Protein AF-A0A938BJY0-F1 (afdb_monomer)

Foldseek 3Di:
DLLVVLLVVLVVVCVVVVAAAPEEAEDEDELSNQVSNQVNVVVRNHHYDHPCHVPDPVRVVVVVVVCVVDDPPPPDDDPDPDDDDDDDDDDAAAPALLQAVLLVCLAVLLFQLLVLPDPDDPPVPDDDDDPDDDDDDDDDPPDVVNVVVVVVNVQTGHDCSQLLNVLLVVCVVVVDDLLLSLLLLLLLLLLPPPPDRNLSSQLSVVLCVVPVLLSQLVSLLPDDLVVQLVSCVVSVNHPPSNVSSVLSNLLSPLLDCPPDDPVVDNQQSNCCSRPLDHELVSQLVLQQDADPVPRHGSRPSCNDLLSVLLSVLSSVPPSVRQYHPNQPRFQRDDQLLVLLCVQLSNDPCPPPDSVVVVVSSRVSLSVSLCVNWYDHPPSCTSHSSSSNVSSNCCSPSNRVSCVVVVHHDGRRPSSVSTPD

Sequence (420 aa):
EITRWAARIAAQVEAAFGGVAGLTLEIHAEDAVISALEQAFLATGAWVWAPLRTATPADRVQWYEGRTSHMPDTRQRSDHPSPPRRPEGRPTGQARGLSRRITEEFCQGVWDVTRRKNRGTSPLGFDTFSPGLGRRSESPPLTAVERSDSRHRERGSGWDSLPEMVVAGMLRDAGAGDPEVRRFLTFAAAMNRGQDPDRLWLAALDLLREAPWAFIPERAALADPHRLEAALEAAELSQAPQVDAAAWQAIARALAPVGRTPSDGESAVSRAVAFGQGDAAALLAALDEVAPETGARRFPLLCAPRTASRWIRLLAVPGKARIARLSRLPVTVDASVRRATECLGISQTRGLPLENARPTIQELWWEDVDAIGTAGPPELEDTAAALEPALTYLGRWGCFACERAQTRLPVGPICSECRL

Structure (mmCIF, N/CA/C/O backbone):
data_AF-A0A938BJY0-F1
#
_entry.id   AF-A0A938BJY0-F1
#
loop_
_atom_site.group_PDB
_atom_site.id
_atom_site.type_symbol
_atom_site.label_atom_id
_atom_site.label_alt_id
_atom_site.label_comp_id
_atom_site.label_asym_id
_atom_site.label_entity_id
_atom_site.label_seq_id
_atom_site.pdbx_PDB_ins_code
_atom_site.Cartn_x
_atom_site.Cartn_y
_atom_site.Cartn_z
_atom_site.occupancy
_atom_site.B_iso_or_equiv
_atom_site.auth_seq_id
_atom_site.auth_comp_id
_atom_site.auth_asym_id
_atom_site.auth_atom_id
_atom_site.pdbx_PDB_model_num
ATOM 1 N N . GLU A 1 1 ? -1.604 39.010 -9.068 1.00 88.62 1 GLU A N 1
ATOM 2 C CA . GLU A 1 1 ? -2.380 37.884 -8.484 1.00 88.62 1 GLU A CA 1
ATOM 3 C C . GLU A 1 1 ? -1.839 37.440 -7.131 1.00 88.62 1 GLU A C 1
ATOM 5 O O . GLU A 1 1 ? -2.628 37.305 -6.203 1.00 88.62 1 GLU A O 1
ATOM 10 N N . ILE A 1 2 ? -0.515 37.314 -6.990 1.00 90.44 2 ILE A N 1
ATOM 11 C CA . ILE A 1 2 ? 0.157 36.931 -5.739 1.00 90.44 2 ILE A CA 1
ATOM 12 C C . ILE A 1 2 ? -0.239 37.785 -4.520 1.00 90.44 2 ILE A C 1
ATOM 14 O O . ILE A 1 2 ? -0.510 37.231 -3.465 1.00 90.44 2 ILE A O 1
ATOM 18 N N . THR A 1 3 ? -0.416 39.102 -4.672 1.00 93.12 3 THR A N 1
ATOM 19 C CA . THR A 1 3 ? -0.875 39.995 -3.588 1.00 93.12 3 THR A CA 1
ATOM 20 C C . THR A 1 3 ? -2.287 39.659 -3.100 1.00 93.12 3 THR A C 1
ATOM 22 O O . THR A 1 3 ? -2.537 39.618 -1.900 1.00 93.12 3 THR A O 1
ATOM 25 N N . ARG A 1 4 ? -3.220 39.362 -4.020 1.00 91.38 4 ARG A N 1
ATOM 26 C CA . ARG A 1 4 ? -4.594 38.954 -3.664 1.00 91.38 4 ARG A CA 1
ATOM 27 C C . ARG A 1 4 ? -4.601 37.597 -2.965 1.00 91.38 4 ARG A C 1
ATOM 29 O O . ARG A 1 4 ? -5.355 37.394 -2.019 1.00 91.38 4 ARG A O 1
ATOM 36 N N . TRP 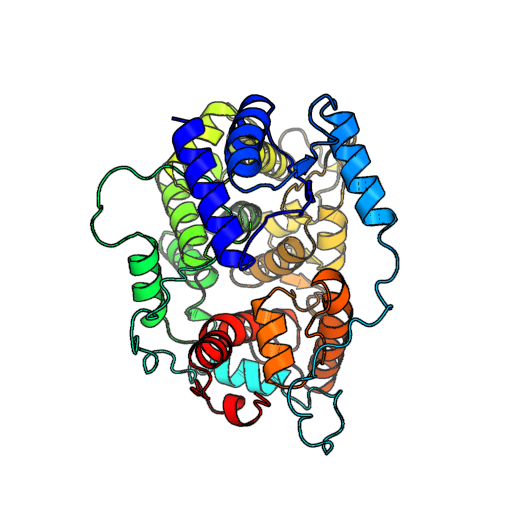A 1 5 ? -3.755 36.677 -3.427 1.00 94.69 5 TRP A N 1
ATOM 37 C CA . TRP A 1 5 ? -3.560 35.391 -2.769 1.00 94.69 5 TRP A CA 1
ATOM 38 C C . TRP A 1 5 ? -2.990 35.568 -1.352 1.00 94.69 5 TRP A C 1
ATOM 40 O O . TRP A 1 5 ? -3.560 35.013 -0.417 1.00 94.69 5 TRP A O 1
ATOM 50 N N . ALA A 1 6 ? -1.954 36.392 -1.178 1.00 93.44 6 ALA A N 1
ATOM 51 C CA . ALA A 1 6 ? -1.310 36.636 0.111 1.00 93.44 6 ALA A CA 1
ATOM 52 C C . ALA A 1 6 ? -2.264 37.281 1.126 1.00 93.44 6 ALA A C 1
ATOM 54 O O . ALA A 1 6 ? -2.348 36.812 2.255 1.00 93.44 6 ALA A O 1
ATOM 55 N N . ALA A 1 7 ? -3.059 38.272 0.707 1.00 94.75 7 ALA A N 1
ATOM 56 C CA . ALA A 1 7 ? -4.092 38.874 1.553 1.00 94.75 7 ALA A CA 1
ATOM 57 C C . ALA A 1 7 ? -5.123 37.839 2.041 1.00 94.75 7 ALA A C 1
ATOM 59 O O . ALA A 1 7 ? -5.518 37.844 3.205 1.00 94.75 7 ALA A O 1
ATOM 60 N N . ARG A 1 8 ? -5.526 36.903 1.171 1.00 94.75 8 ARG A N 1
ATOM 61 C CA . ARG A 1 8 ? -6.439 35.815 1.547 1.00 94.75 8 ARG A CA 1
ATOM 62 C C . ARG A 1 8 ? -5.801 34.847 2.546 1.00 94.75 8 ARG A C 1
ATOM 64 O O . ARG A 1 8 ? -6.482 34.427 3.474 1.00 94.75 8 ARG A O 1
ATOM 71 N N . ILE A 1 9 ? -4.527 34.492 2.362 1.00 94.56 9 ILE A N 1
ATOM 72 C CA . ILE A 1 9 ? -3.794 33.647 3.317 1.00 94.56 9 ILE A CA 1
ATOM 73 C C . ILE A 1 9 ? -3.673 34.353 4.670 1.00 94.56 9 ILE A C 1
ATOM 75 O O . ILE A 1 9 ? -3.968 33.735 5.688 1.00 94.56 9 ILE A O 1
ATOM 79 N N . ALA A 1 10 ? -3.321 35.641 4.691 1.00 93.38 10 ALA A N 1
ATOM 80 C CA . ALA A 1 10 ? -3.225 36.411 5.928 1.00 93.38 10 ALA A CA 1
ATOM 81 C C . ALA A 1 10 ? -4.551 36.418 6.702 1.00 93.38 10 ALA A C 1
ATOM 83 O O . ALA A 1 10 ? -4.560 36.081 7.883 1.00 93.38 10 ALA A O 1
ATOM 84 N N . ALA A 1 11 ? -5.677 36.656 6.020 1.00 93.12 11 ALA A N 1
ATOM 85 C CA . ALA A 1 11 ? -7.006 36.594 6.633 1.00 93.12 11 ALA A CA 1
ATOM 86 C C . ALA A 1 11 ? -7.357 35.195 7.181 1.00 93.12 11 ALA A C 1
ATOM 88 O O . ALA A 1 11 ? -7.988 35.075 8.229 1.00 93.12 11 ALA A O 1
ATOM 89 N N . GLN A 1 12 ? -6.948 34.122 6.494 1.00 92.62 12 GLN A N 1
ATOM 90 C CA . GLN A 1 12 ? -7.161 32.749 6.970 1.00 92.62 12 GLN A CA 1
ATOM 91 C C . GLN A 1 12 ? -6.343 32.441 8.226 1.00 92.62 12 GLN A C 1
ATOM 93 O O . GLN A 1 12 ? -6.864 31.821 9.152 1.00 92.62 12 GLN A O 1
ATOM 98 N N . VAL A 1 13 ? -5.081 32.874 8.266 1.00 91.19 13 VAL A N 1
ATOM 99 C CA . VAL A 1 13 ? -4.224 32.715 9.447 1.00 91.19 13 VAL A CA 1
ATOM 100 C C . VAL A 1 13 ? -4.779 33.545 10.604 1.00 91.19 13 VAL A C 1
ATOM 102 O O . VAL A 1 13 ? -4.948 33.021 11.698 1.00 91.19 13 VAL A O 1
ATOM 105 N N . GLU A 1 14 ? -5.167 34.795 10.364 1.00 94.06 14 GLU A N 1
ATOM 106 C CA . GLU A 1 14 ? -5.785 35.645 11.383 1.00 94.06 14 GLU A CA 1
ATOM 107 C C . GLU A 1 14 ? -7.044 35.010 11.990 1.00 94.06 14 GLU A C 1
ATOM 109 O O . GLU A 1 14 ? -7.166 34.932 13.214 1.00 94.06 14 GLU A O 1
ATOM 114 N N . ALA A 1 15 ? -7.930 34.466 11.152 1.00 90.06 15 ALA A N 1
ATOM 115 C CA . ALA A 1 15 ? -9.120 33.756 11.610 1.00 90.06 15 ALA A CA 1
ATOM 116 C C . ALA A 1 15 ? -8.788 32.482 12.409 1.00 90.06 15 ALA A C 1
ATOM 118 O O . ALA A 1 15 ? -9.463 32.184 13.392 1.00 90.06 15 ALA A O 1
ATOM 119 N N . ALA A 1 16 ? -7.754 31.736 12.010 1.00 85.81 16 ALA A N 1
ATOM 120 C CA . ALA A 1 16 ? -7.362 30.494 12.675 1.00 85.81 16 ALA A CA 1
ATOM 121 C C . ALA A 1 16 ? -6.754 30.722 14.068 1.00 85.81 16 ALA A C 1
ATOM 123 O O . ALA A 1 16 ? -6.966 29.907 14.965 1.00 85.81 16 ALA A O 1
ATOM 124 N N . PHE A 1 17 ? -6.015 31.818 14.252 1.00 87.56 17 PHE A N 1
ATOM 125 C CA . PHE A 1 17 ? -5.339 32.142 15.512 1.00 87.56 17 PHE A CA 1
ATOM 126 C C . PHE A 1 17 ? -6.125 33.116 16.405 1.00 87.56 17 PHE A C 1
ATOM 128 O O . PHE A 1 17 ? -5.710 33.372 17.533 1.00 87.56 17 PHE A O 1
ATOM 135 N N . GLY A 1 18 ? -7.275 33.625 15.944 1.00 90.94 18 GLY A N 1
ATOM 136 C CA . GLY A 1 18 ? -8.071 34.608 16.687 1.00 90.94 18 GLY A CA 1
ATOM 137 C C . GLY A 1 18 ? -7.405 35.986 16.762 1.00 90.94 18 GLY A C 1
ATOM 138 O O . GLY A 1 18 ? -7.600 36.707 17.739 1.00 90.94 18 GLY A O 1
ATOM 139 N N . GLY A 1 19 ? -6.611 36.333 15.744 1.00 92.38 19 GLY A N 1
ATOM 140 C CA . GLY A 1 19 ? -5.739 37.507 15.707 1.00 92.38 19 GLY A CA 1
ATOM 141 C C . GLY A 1 19 ? -4.263 37.126 15.560 1.00 92.38 19 GLY A C 1
ATOM 142 O O . GLY A 1 19 ? -3.811 36.118 16.095 1.00 92.38 19 GLY A O 1
ATOM 143 N N . VAL A 1 20 ? -3.501 37.933 14.816 1.00 95.88 20 VAL A N 1
ATOM 144 C CA . VAL A 1 20 ? -2.058 37.700 14.573 1.00 95.88 20 VAL A CA 1
ATOM 145 C C . VAL A 1 20 ? -1.165 38.877 14.967 1.00 95.88 20 VAL A C 1
ATOM 147 O O . VAL A 1 20 ? 0.056 38.786 14.856 1.00 95.88 20 VAL A O 1
ATOM 150 N N . ALA A 1 21 ? -1.747 39.977 15.448 1.00 96.56 21 ALA A N 1
ATOM 151 C CA . ALA A 1 21 ? -0.994 41.153 15.864 1.00 96.56 21 ALA A CA 1
ATOM 152 C C . ALA A 1 21 ? 0.046 40.795 16.942 1.00 96.56 21 ALA A C 1
ATOM 154 O O . ALA A 1 21 ? -0.274 40.173 17.954 1.00 96.56 21 ALA A O 1
ATOM 155 N N . GLY A 1 22 ? 1.300 41.190 16.717 1.00 91.81 22 GLY A N 1
ATOM 156 C CA . GLY A 1 22 ? 2.427 40.907 17.606 1.00 91.81 22 GLY A CA 1
ATOM 157 C C . GLY A 1 22 ? 3.032 39.504 17.477 1.00 91.81 22 GLY A C 1
ATOM 158 O O . GLY A 1 22 ? 4.030 39.233 18.141 1.00 91.81 22 GLY A O 1
ATOM 159 N N . LEU A 1 23 ? 2.484 38.622 16.632 1.00 93.44 23 LEU A N 1
ATOM 160 C CA . LEU A 1 23 ? 3.075 37.307 16.375 1.00 93.44 23 LEU A CA 1
ATOM 161 C C . LEU A 1 23 ? 4.218 37.392 15.360 1.00 93.44 23 LEU A C 1
ATOM 163 O O . LEU A 1 23 ? 4.189 38.208 14.439 1.00 93.44 23 LEU A O 1
ATOM 167 N N . THR A 1 24 ? 5.181 36.480 15.495 1.00 96.44 24 THR A N 1
ATOM 168 C CA . THR A 1 24 ? 6.191 36.203 14.468 1.00 96.44 24 THR A CA 1
ATOM 169 C C . THR A 1 24 ? 5.811 34.924 13.736 1.00 96.44 24 THR A C 1
ATOM 171 O O . THR A 1 24 ? 5.755 33.851 14.333 1.00 96.44 24 THR A O 1
ATOM 174 N N . LEU A 1 25 ? 5.553 35.039 12.439 1.00 94.19 25 LEU A N 1
ATOM 175 C CA . LEU A 1 25 ? 5.181 33.940 11.562 1.00 94.19 25 LEU A CA 1
ATOM 176 C C . LEU A 1 25 ? 6.405 33.497 10.768 1.00 94.19 25 LEU A C 1
ATOM 178 O O . LEU A 1 25 ? 6.933 34.246 9.946 1.00 94.19 25 LEU A O 1
ATOM 182 N N . GLU A 1 26 ? 6.851 32.271 11.017 1.00 95.31 26 GLU A N 1
ATOM 183 C CA . GLU A 1 26 ? 7.936 31.666 10.255 1.00 95.31 26 GLU A CA 1
ATOM 184 C C . GLU A 1 26 ? 7.398 31.099 8.931 1.00 95.31 26 GLU A C 1
ATOM 186 O O . GLU A 1 26 ? 6.516 30.238 8.935 1.00 95.31 26 GLU A O 1
ATOM 191 N N . ILE A 1 27 ? 7.888 31.603 7.793 1.00 93.69 27 ILE A N 1
ATOM 192 C CA . ILE A 1 27 ? 7.358 31.269 6.460 1.00 93.69 27 ILE A CA 1
ATOM 193 C C . ILE A 1 27 ? 8.474 30.768 5.549 1.00 93.69 27 ILE A C 1
ATOM 195 O O . ILE A 1 27 ? 9.475 31.451 5.329 1.00 93.69 27 ILE A O 1
ATOM 199 N N . HIS A 1 28 ? 8.276 29.582 4.968 1.00 91.88 28 HIS A N 1
ATOM 200 C CA . HIS A 1 28 ? 9.206 28.980 4.013 1.00 91.88 28 HIS A CA 1
ATOM 201 C C . HIS A 1 28 ? 8.550 28.900 2.636 1.00 91.88 28 HIS A C 1
ATOM 203 O O . HIS A 1 28 ? 7.723 28.028 2.373 1.00 91.88 28 HIS A O 1
ATOM 209 N N . ALA A 1 29 ? 8.908 29.829 1.755 1.00 90.62 29 ALA A N 1
ATOM 210 C CA . ALA A 1 29 ? 8.417 29.880 0.385 1.00 90.62 29 ALA A CA 1
ATOM 211 C C . ALA A 1 29 ? 9.447 30.562 -0.529 1.00 90.62 29 ALA A C 1
ATOM 213 O O . ALA A 1 29 ? 10.551 30.903 -0.103 1.00 90.62 29 ALA A O 1
ATOM 214 N N . GLU A 1 30 ? 9.099 30.747 -1.799 1.00 88.25 30 GLU A N 1
ATOM 215 C CA . GLU A 1 30 ? 9.889 31.565 -2.719 1.00 88.25 30 GLU A CA 1
ATOM 216 C C . GLU A 1 30 ? 9.821 33.057 -2.352 1.00 88.25 30 GLU A C 1
ATOM 218 O O . GLU A 1 30 ? 8.865 33.521 -1.730 1.00 88.25 30 GLU A O 1
ATOM 223 N N . ASP A 1 31 ? 10.827 33.829 -2.767 1.00 91.00 31 ASP A N 1
ATOM 224 C CA . ASP A 1 31 ? 11.002 35.240 -2.390 1.00 91.00 31 ASP A CA 1
ATOM 225 C C . ASP A 1 31 ? 9.792 36.127 -2.735 1.00 91.00 31 ASP A C 1
ATOM 227 O O . ASP A 1 31 ? 9.349 36.950 -1.928 1.00 91.00 31 ASP A O 1
ATOM 231 N N . ALA A 1 32 ? 9.196 35.902 -3.909 1.00 90.56 32 ALA A N 1
ATOM 232 C CA . ALA A 1 32 ? 8.004 36.623 -4.348 1.00 90.56 32 ALA A CA 1
ATOM 233 C C . ALA A 1 32 ? 6.794 36.348 -3.437 1.00 90.56 32 ALA A C 1
ATOM 235 O O . ALA A 1 32 ? 5.984 37.240 -3.181 1.00 90.56 32 ALA A O 1
ATOM 236 N N . VAL A 1 33 ? 6.684 35.120 -2.921 1.00 92.56 33 VAL A N 1
ATOM 237 C CA . VAL A 1 33 ? 5.628 34.705 -1.990 1.00 92.56 33 VAL A CA 1
ATOM 238 C C . VAL A 1 33 ? 5.861 35.313 -0.611 1.00 92.56 33 VAL A C 1
ATOM 240 O O . VAL A 1 33 ? 4.929 35.876 -0.037 1.00 92.56 33 VAL A O 1
ATOM 243 N N . ILE A 1 34 ? 7.098 35.254 -0.108 1.00 95.62 34 ILE A N 1
ATOM 244 C CA . ILE A 1 34 ? 7.483 35.846 1.181 1.00 95.62 34 ILE A CA 1
ATOM 245 C C . ILE A 1 34 ? 7.202 37.350 1.175 1.00 95.62 34 ILE A C 1
ATOM 247 O O . ILE A 1 34 ? 6.515 37.833 2.065 1.00 95.62 34 ILE A O 1
ATOM 251 N N . SER A 1 35 ? 7.633 38.069 0.136 1.00 95.56 35 SER A N 1
ATOM 252 C CA . SER A 1 35 ? 7.433 39.522 0.030 1.00 95.56 35 SER A CA 1
ATOM 253 C C . SER A 1 35 ? 5.950 39.912 0.009 1.00 95.56 35 SER A C 1
ATOM 255 O O . SER A 1 35 ? 5.546 40.904 0.615 1.00 95.56 35 SER A O 1
ATOM 257 N N . ALA A 1 36 ? 5.112 39.124 -0.672 1.00 96.19 36 ALA A N 1
ATOM 258 C CA . ALA A 1 36 ? 3.672 39.364 -0.705 1.00 96.19 36 ALA A CA 1
ATOM 259 C C . ALA A 1 36 ? 3.006 39.096 0.658 1.00 96.19 36 ALA A C 1
ATOM 261 O O . ALA A 1 36 ? 2.095 39.828 1.047 1.00 96.19 36 ALA A O 1
ATOM 262 N N . LEU A 1 37 ? 3.456 38.068 1.389 1.00 96.25 37 LEU A N 1
ATOM 263 C CA . LEU A 1 37 ? 2.961 37.745 2.731 1.00 96.25 37 LEU A CA 1
ATOM 264 C C . LEU A 1 37 ? 3.459 38.741 3.783 1.00 96.25 37 LEU A C 1
ATOM 266 O O . LEU A 1 37 ? 2.671 39.132 4.635 1.00 96.25 37 LEU A O 1
ATOM 270 N N . GLU A 1 38 ? 4.705 39.211 3.692 1.00 97.19 38 GLU A N 1
ATOM 271 C CA . GLU A 1 38 ? 5.260 40.290 4.522 1.00 97.19 38 GLU A CA 1
ATOM 272 C C . GLU A 1 38 ? 4.363 41.530 4.475 1.00 97.19 38 GLU A C 1
ATOM 274 O O . GLU A 1 38 ? 3.950 42.033 5.516 1.00 97.19 38 GLU A O 1
ATOM 279 N N . GLN A 1 39 ? 3.987 41.983 3.275 1.00 96.38 39 GLN A N 1
ATOM 280 C CA . GLN A 1 39 ? 3.090 43.133 3.119 1.00 96.38 39 GLN A CA 1
ATOM 281 C C . GLN A 1 39 ? 1.697 42.881 3.709 1.00 96.38 39 GLN A C 1
ATOM 283 O O . GLN A 1 39 ? 1.130 43.767 4.348 1.00 96.38 39 GLN A O 1
ATOM 288 N N . ALA A 1 40 ? 1.142 41.683 3.502 1.00 96.06 40 ALA A N 1
ATOM 289 C CA . ALA A 1 40 ? -0.184 41.336 4.005 1.00 96.06 40 ALA A CA 1
ATOM 290 C C . ALA A 1 40 ? -0.219 41.241 5.542 1.00 96.06 40 ALA A C 1
ATOM 292 O O . ALA A 1 40 ? -1.144 41.758 6.161 1.00 96.06 40 ALA A O 1
ATOM 293 N N . PHE A 1 41 ? 0.797 40.635 6.159 1.00 96.88 41 PHE A N 1
ATOM 294 C CA . PHE A 1 41 ? 0.889 40.469 7.612 1.00 96.88 41 PHE A CA 1
ATOM 295 C C . PHE A 1 41 ? 1.328 41.740 8.344 1.00 96.88 41 PHE A C 1
ATOM 297 O O . PHE A 1 41 ? 0.912 41.963 9.483 1.00 96.88 41 PHE A O 1
ATOM 304 N N . LEU A 1 42 ? 2.081 42.623 7.682 1.00 93.81 42 LEU A N 1
ATOM 305 C CA . LEU A 1 42 ? 2.395 43.944 8.224 1.00 93.81 42 LEU A CA 1
ATOM 306 C C . LEU A 1 42 ? 1.117 44.760 8.472 1.00 93.81 42 LEU A C 1
ATOM 308 O O . LEU A 1 42 ? 1.005 45.427 9.499 1.00 93.81 42 LEU A O 1
ATOM 312 N N . ALA A 1 43 ? 0.126 44.658 7.578 1.00 89.19 43 ALA A N 1
ATOM 313 C CA . ALA A 1 43 ? -1.165 45.329 7.736 1.00 89.19 43 ALA A CA 1
ATOM 314 C C . ALA A 1 43 ? -1.970 44.821 8.949 1.00 89.19 43 ALA A C 1
ATOM 316 O O . ALA A 1 43 ? -2.782 45.564 9.494 1.00 89.19 43 ALA A O 1
ATOM 317 N N . THR A 1 44 ? -1.721 43.587 9.396 1.00 91.31 44 THR A N 1
ATOM 318 C CA . THR A 1 44 ? -2.350 42.974 10.579 1.00 91.31 44 THR A CA 1
ATOM 319 C C . THR A 1 44 ? -1.478 43.076 11.839 1.00 91.31 44 THR A C 1
ATOM 321 O O . THR A 1 44 ? -1.811 42.498 12.871 1.00 91.31 44 THR A O 1
ATOM 324 N N . GLY A 1 45 ? -0.335 43.772 11.773 1.00 92.88 45 GLY A N 1
ATOM 325 C CA . GLY A 1 45 ? 0.600 43.930 12.892 1.00 92.88 45 GLY A CA 1
ATOM 326 C C . GLY A 1 45 ? 1.421 42.680 13.236 1.00 92.88 45 GLY A C 1
ATOM 327 O O . GLY A 1 45 ? 1.956 42.601 14.341 1.00 92.88 45 GLY A O 1
ATOM 328 N N . ALA A 1 46 ? 1.507 41.702 12.332 1.00 95.81 46 ALA A N 1
ATOM 329 C CA . ALA A 1 46 ? 2.321 40.497 12.484 1.00 95.81 46 ALA A CA 1
ATOM 330 C C . ALA A 1 46 ? 3.678 40.660 11.777 1.00 95.81 46 ALA A C 1
ATOM 332 O O . ALA A 1 46 ? 3.797 41.372 10.779 1.00 95.81 46 ALA A O 1
ATOM 333 N N . TRP A 1 47 ? 4.698 39.967 12.275 1.00 96.12 47 TRP A N 1
ATOM 334 C CA . TRP A 1 47 ? 6.040 39.946 11.697 1.00 96.12 47 TRP A CA 1
ATOM 335 C C . TRP A 1 47 ? 6.249 38.657 10.917 1.00 96.12 47 TRP A C 1
ATOM 337 O O . TRP A 1 47 ? 5.931 37.578 11.408 1.00 96.12 47 TRP A O 1
ATOM 347 N N . VAL A 1 48 ? 6.822 38.742 9.720 1.00 95.81 48 VAL A N 1
ATOM 348 C CA . VAL A 1 48 ? 7.229 37.553 8.964 1.00 95.81 48 VAL A CA 1
ATOM 349 C C . VAL A 1 48 ? 8.719 37.326 9.168 1.00 95.81 48 VAL A C 1
ATOM 351 O O . VAL A 1 48 ? 9.531 38.229 8.978 1.00 95.81 48 VAL A O 1
ATOM 354 N N . TRP A 1 49 ? 9.076 36.103 9.546 1.00 96.44 49 TRP A N 1
ATOM 355 C CA . TRP A 1 49 ? 10.455 35.647 9.627 1.00 96.44 49 TRP A CA 1
ATOM 356 C C . TRP A 1 49 ? 10.692 34.565 8.574 1.00 96.44 49 TRP A C 1
ATOM 358 O O . TRP A 1 49 ? 10.039 33.525 8.569 1.00 96.44 49 TRP A O 1
ATOM 368 N N . ALA A 1 50 ? 11.623 34.814 7.657 1.00 94.19 50 ALA A N 1
ATOM 369 C CA . ALA A 1 50 ? 11.924 33.903 6.558 1.00 94.19 50 ALA A CA 1
ATOM 370 C C . ALA A 1 50 ? 13.422 33.551 6.547 1.00 94.19 50 ALA A C 1
ATOM 372 O O . ALA A 1 50 ? 14.173 34.068 5.716 1.00 94.19 50 ALA A O 1
ATOM 373 N N . PRO A 1 51 ? 13.889 32.675 7.458 1.00 90.44 51 PRO A N 1
ATOM 374 C CA . PRO A 1 51 ? 15.317 32.376 7.615 1.00 90.44 51 PRO A CA 1
ATOM 375 C C . PRO A 1 51 ? 15.945 31.731 6.370 1.00 90.44 51 PRO A C 1
ATOM 377 O O . PRO A 1 51 ? 17.158 31.775 6.195 1.00 90.44 51 PRO A O 1
ATOM 380 N N . LEU A 1 52 ? 15.121 31.159 5.488 1.00 90.50 52 LEU A N 1
ATOM 381 C CA . LEU A 1 52 ? 15.546 30.453 4.279 1.00 90.50 52 LEU A CA 1
ATOM 382 C C . LEU A 1 52 ? 15.401 31.274 2.989 1.00 90.50 52 LEU A C 1
ATOM 384 O O . LEU A 1 52 ? 15.596 30.738 1.893 1.00 90.50 52 LEU A O 1
ATOM 388 N N . ARG A 1 53 ? 15.060 32.565 3.098 1.00 91.50 53 ARG A N 1
ATOM 389 C CA . ARG A 1 53 ? 14.791 33.449 1.952 1.00 91.50 53 ARG A CA 1
ATOM 390 C C . ARG A 1 53 ? 15.956 33.490 0.959 1.00 91.50 53 ARG A C 1
ATOM 392 O O . ARG A 1 53 ? 15.737 33.399 -0.244 1.00 91.50 53 ARG A O 1
ATOM 399 N N . THR A 1 54 ? 17.184 33.545 1.467 1.00 91.06 54 THR A N 1
ATOM 400 C CA . THR A 1 54 ? 18.427 33.582 0.676 1.00 91.06 54 THR A CA 1
ATOM 401 C C . THR A 1 54 ? 19.203 32.263 0.695 1.00 91.06 54 THR A C 1
ATOM 403 O O . THR A 1 54 ? 20.290 32.182 0.129 1.00 91.06 54 THR A O 1
ATOM 406 N N . ALA A 1 55 ? 18.661 31.230 1.343 1.00 88.81 55 ALA A N 1
ATOM 407 C CA . ALA A 1 55 ? 19.321 29.941 1.498 1.00 88.81 55 ALA A CA 1
ATOM 408 C C . ALA A 1 55 ? 19.329 29.164 0.175 1.00 88.81 55 ALA A C 1
ATOM 410 O O . ALA A 1 55 ? 18.302 29.092 -0.516 1.00 88.81 55 ALA A O 1
ATOM 411 N N . THR A 1 56 ? 20.463 28.540 -0.150 1.00 88.50 56 THR A N 1
ATOM 412 C CA . THR A 1 56 ? 20.557 27.622 -1.291 1.00 88.50 56 THR A CA 1
ATOM 413 C C . THR A 1 56 ? 19.705 26.368 -1.043 1.00 88.50 56 THR A C 1
ATOM 415 O O . THR A 1 56 ? 19.339 26.082 0.100 1.00 88.50 56 THR A O 1
ATOM 418 N N . PRO A 1 57 ? 19.374 25.568 -2.076 1.00 80.06 57 PRO A N 1
ATOM 419 C CA . PRO A 1 57 ? 18.663 24.306 -1.868 1.00 80.06 57 PRO A CA 1
ATOM 420 C C . PRO A 1 57 ? 19.345 23.372 -0.855 1.00 80.06 57 PRO A C 1
ATOM 422 O O . PRO A 1 57 ? 18.652 22.748 -0.056 1.00 80.06 57 PRO A O 1
ATOM 425 N N . ALA A 1 58 ? 20.682 23.323 -0.840 1.00 75.19 58 ALA A N 1
ATOM 426 C CA . ALA A 1 58 ? 21.447 22.525 0.118 1.00 75.19 58 ALA A CA 1
ATOM 427 C C . ALA A 1 58 ? 21.293 23.053 1.555 1.00 75.19 58 ALA A C 1
ATOM 429 O O . ALA A 1 58 ? 20.984 22.278 2.458 1.00 75.19 58 ALA A O 1
ATOM 430 N N . ASP A 1 59 ? 21.396 24.372 1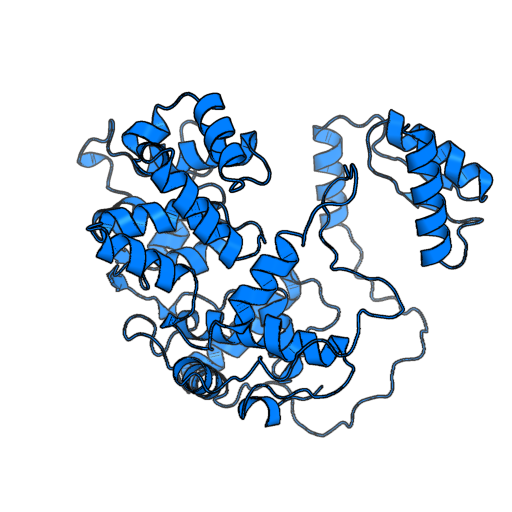.751 1.00 80.44 59 ASP A N 1
ATOM 431 C CA . ASP A 1 59 ? 21.203 25.005 3.063 1.00 80.44 59 ASP A CA 1
ATOM 432 C C . ASP A 1 59 ? 19.788 24.765 3.602 1.00 80.44 59 ASP A C 1
ATOM 434 O O . ASP A 1 59 ? 19.601 24.552 4.797 1.00 80.44 59 ASP A O 1
ATOM 438 N N . ARG A 1 60 ? 18.776 24.763 2.723 1.00 84.81 60 ARG A N 1
ATOM 439 C CA . ARG A 1 60 ? 17.386 24.463 3.100 1.00 84.81 60 ARG A CA 1
ATOM 440 C C . ARG A 1 60 ? 17.249 23.036 3.617 1.00 84.81 60 ARG A C 1
ATOM 442 O O . ARG A 1 60 ? 16.636 22.840 4.662 1.00 84.81 60 ARG A O 1
ATOM 449 N N . VAL A 1 61 ? 17.814 22.056 2.907 1.00 73.94 61 VAL A N 1
ATOM 450 C CA . VAL A 1 61 ? 17.803 20.645 3.334 1.00 73.94 61 VAL A CA 1
ATOM 451 C C . VAL A 1 61 ? 18.506 20.499 4.682 1.00 73.94 61 VAL A C 1
ATOM 453 O O . VAL A 1 61 ? 17.899 19.999 5.628 1.00 73.94 61 VAL A O 1
ATOM 456 N N . GLN A 1 62 ? 19.718 21.040 4.808 1.00 76.56 62 GLN A N 1
ATOM 457 C CA . GLN A 1 62 ? 20.492 20.987 6.047 1.00 76.56 62 GLN A CA 1
ATOM 458 C C . GLN A 1 62 ? 19.769 21.668 7.220 1.00 76.56 62 GLN A C 1
ATOM 460 O O . GLN A 1 62 ? 19.802 21.180 8.349 1.00 76.56 62 GLN A O 1
ATOM 465 N N . TRP A 1 63 ? 19.085 22.786 6.973 1.00 85.50 63 TRP A N 1
ATOM 466 C CA . TRP A 1 63 ? 18.314 23.492 7.992 1.00 85.50 63 TRP A CA 1
ATOM 467 C C . TRP A 1 63 ? 17.140 22.651 8.514 1.00 85.50 63 TRP A C 1
ATOM 469 O O . TRP A 1 63 ? 16.913 22.598 9.727 1.00 85.50 63 TRP A O 1
ATOM 479 N N . TYR A 1 64 ? 16.423 21.947 7.627 1.00 83.81 64 TYR A N 1
ATOM 480 C CA . TYR A 1 64 ? 15.348 21.041 8.041 1.00 83.81 64 TYR A CA 1
ATOM 481 C C . TYR A 1 64 ? 15.891 19.845 8.823 1.00 83.81 64 TYR A C 1
ATOM 483 O O . TYR A 1 64 ? 15.357 19.535 9.888 1.00 83.81 64 TYR A O 1
ATOM 491 N N . GLU A 1 65 ? 16.978 19.234 8.352 1.00 72.31 65 GLU A N 1
ATOM 492 C CA . GLU A 1 65 ? 17.645 18.116 9.029 1.00 72.31 65 GLU A CA 1
ATOM 493 C C . GLU A 1 65 ? 18.145 18.509 10.431 1.00 72.31 65 GLU A C 1
ATOM 495 O O . GLU A 1 65 ? 17.959 17.768 11.405 1.00 72.31 65 GLU A O 1
ATOM 500 N N . GLY A 1 66 ? 18.711 19.713 10.568 1.00 74.94 66 GLY A N 1
ATOM 501 C CA . GLY A 1 66 ? 19.186 20.261 11.838 1.00 74.94 66 GLY A CA 1
ATOM 502 C C . GLY A 1 66 ? 18.063 20.502 12.850 1.00 74.94 66 GLY A C 1
ATOM 503 O O . GLY A 1 66 ? 18.205 20.156 14.023 1.00 74.94 66 GLY A O 1
ATOM 504 N N . ARG A 1 67 ? 16.907 21.025 12.416 1.00 69.25 67 ARG A N 1
ATOM 505 C CA . ARG A 1 67 ? 15.750 21.230 13.308 1.00 69.25 67 ARG A CA 1
ATOM 506 C C . ARG A 1 67 ? 15.033 19.939 13.685 1.00 69.25 67 ARG A C 1
ATOM 508 O O . ARG A 1 67 ? 14.583 19.827 14.823 1.00 69.25 67 ARG A O 1
ATOM 515 N N . THR A 1 68 ? 14.962 18.950 12.793 1.00 55.38 68 THR A N 1
ATOM 516 C CA . THR A 1 68 ? 14.440 17.621 13.159 1.00 55.38 68 THR A CA 1
ATOM 517 C C . THR A 1 68 ? 15.332 16.907 14.173 1.00 55.38 68 THR A C 1
ATOM 519 O O . THR A 1 68 ? 14.835 16.110 14.962 1.00 55.38 68 THR A O 1
ATOM 522 N N . SER A 1 69 ? 16.626 17.237 14.204 1.00 43.91 69 SER A N 1
ATOM 523 C CA . SER A 1 69 ? 17.611 16.631 15.108 1.00 43.91 69 SER A CA 1
ATOM 524 C C . SER A 1 69 ? 17.720 17.330 16.473 1.00 43.91 69 SER A C 1
ATOM 526 O O . SER A 1 69 ? 18.294 16.770 17.407 1.00 43.91 69 SER A O 1
ATOM 528 N N . HIS A 1 70 ? 17.182 18.549 16.613 1.00 39.72 70 HIS A N 1
ATOM 529 C CA . HIS A 1 70 ? 17.326 19.393 17.808 1.00 39.72 70 HIS A CA 1
ATOM 530 C C . HIS A 1 70 ? 16.012 19.977 18.342 1.00 39.72 70 HIS A C 1
ATOM 532 O O . HIS A 1 70 ? 16.053 20.932 19.118 1.00 39.72 70 HIS A O 1
ATOM 538 N N . MET A 1 71 ? 14.843 19.413 18.006 1.00 36.59 71 MET A N 1
ATOM 539 C CA . MET A 1 71 ? 13.644 19.738 18.787 1.00 36.59 71 MET A CA 1
ATOM 540 C C . MET A 1 71 ? 13.885 19.324 20.249 1.00 36.59 71 MET A C 1
ATOM 542 O O . MET A 1 71 ? 14.064 18.133 20.516 1.00 36.59 71 MET A O 1
ATOM 546 N N . PRO A 1 72 ? 13.898 20.273 21.202 1.00 34.91 72 PRO A N 1
ATOM 547 C CA . PRO A 1 72 ? 13.950 19.934 22.612 1.00 34.91 72 PRO A CA 1
ATOM 548 C C . PRO A 1 72 ? 12.698 19.125 22.949 1.00 34.91 72 PRO A C 1
ATOM 550 O O . PRO A 1 72 ? 11.613 19.416 22.439 1.00 34.91 72 PRO A O 1
ATOM 553 N N . ASP A 1 73 ? 12.846 18.131 23.821 1.00 37.72 73 ASP A N 1
ATOM 554 C CA . ASP A 1 73 ? 11.735 17.414 24.443 1.00 37.72 73 ASP A CA 1
ATOM 555 C C . ASP A 1 73 ? 10.775 18.456 25.047 1.00 37.72 73 ASP A C 1
ATOM 557 O O . ASP A 1 73 ? 11.066 19.085 26.068 1.00 37.72 73 ASP A O 1
ATOM 561 N N . THR A 1 74 ? 9.654 18.720 24.372 1.00 41.16 74 THR A N 1
ATOM 562 C CA . THR A 1 74 ? 8.641 19.706 24.775 1.00 41.16 74 THR A CA 1
ATOM 563 C C . THR A 1 74 ? 7.809 19.119 25.916 1.00 41.16 74 THR A C 1
ATOM 565 O O . THR A 1 74 ? 6.613 18.878 25.809 1.00 41.16 74 THR A O 1
ATOM 568 N N . ARG A 1 75 ? 8.475 18.866 27.047 1.00 39.88 75 ARG A N 1
ATOM 569 C CA . ARG A 1 75 ? 7.880 18.473 28.332 1.00 39.88 75 ARG A CA 1
ATOM 570 C C . ARG A 1 75 ? 7.584 19.658 29.251 1.00 39.88 75 ARG A C 1
ATOM 572 O O . ARG A 1 75 ? 7.135 19.445 30.376 1.00 39.88 75 ARG A O 1
ATOM 579 N N . GLN A 1 76 ? 7.798 20.902 28.822 1.00 37.53 76 GLN A N 1
ATOM 580 C CA . GLN A 1 76 ? 7.380 22.055 29.622 1.00 37.53 76 GLN A CA 1
ATOM 581 C C . GLN A 1 76 ? 5.915 22.406 29.349 1.00 37.53 76 GLN A C 1
ATOM 583 O O . GLN A 1 76 ? 5.562 22.989 28.329 1.00 37.53 76 GLN A O 1
ATOM 588 N N . ARG A 1 77 ? 5.087 21.975 30.310 1.00 40.16 77 ARG A N 1
ATOM 589 C CA . ARG A 1 77 ? 3.674 22.297 30.536 1.00 40.16 77 ARG A CA 1
ATOM 590 C C . ARG A 1 77 ? 3.282 23.701 30.062 1.00 40.16 77 ARG A C 1
ATOM 592 O O . ARG A 1 77 ? 3.758 24.690 30.611 1.00 40.16 77 ARG A O 1
ATOM 599 N N . SER A 1 78 ? 2.304 23.763 29.166 1.00 33.97 78 SER A N 1
ATOM 600 C CA . SER A 1 78 ? 1.324 24.846 29.136 1.00 33.97 78 SER A CA 1
ATOM 601 C C . SER A 1 78 ? 0.082 24.398 29.912 1.00 33.97 78 SER A C 1
ATOM 603 O O . SER A 1 78 ? -0.467 23.319 29.673 1.00 33.97 78 SER A O 1
ATOM 605 N N . ASP A 1 79 ? -0.334 25.210 30.883 1.00 32.88 79 ASP A N 1
ATOM 606 C CA . ASP A 1 79 ? -1.545 25.014 31.681 1.00 32.88 79 ASP A CA 1
ATOM 607 C C . ASP A 1 79 ? -2.793 25.251 30.814 1.00 32.88 79 ASP A C 1
ATOM 609 O O . ASP A 1 79 ? -3.414 26.312 30.841 1.00 32.88 79 ASP A O 1
ATOM 613 N N . HIS A 1 80 ? -3.170 24.253 30.014 1.00 32.91 80 HIS A N 1
ATOM 614 C CA . HIS A 1 80 ? -4.505 24.169 29.430 1.00 32.91 80 HIS A CA 1
ATOM 615 C C . HIS A 1 80 ? -5.393 23.258 30.290 1.00 32.91 80 HIS A C 1
ATOM 617 O O . HIS A 1 80 ? -4.942 22.187 30.715 1.00 32.91 80 HIS A O 1
ATOM 623 N N . PRO A 1 81 ? -6.662 23.633 30.543 1.00 30.48 81 PRO A N 1
ATOM 624 C CA . PRO A 1 81 ? -7.598 22.766 31.243 1.00 30.48 81 PRO A CA 1
ATOM 625 C C . PRO A 1 81 ? -7.754 21.463 30.455 1.00 30.48 81 PRO A C 1
ATOM 627 O O . PRO A 1 81 ? -8.190 21.452 29.303 1.00 30.48 81 PRO A O 1
ATOM 630 N N . SER A 1 82 ? -7.343 20.357 31.076 1.00 30.72 82 SER A N 1
ATOM 631 C CA . SER A 1 82 ? -7.465 19.028 30.488 1.00 30.72 82 SER A CA 1
ATOM 632 C C . SER A 1 82 ? -8.942 18.701 30.240 1.00 30.72 82 SER A C 1
ATOM 634 O O . SER A 1 82 ? -9.774 18.993 31.104 1.00 30.72 82 SER A O 1
ATOM 636 N N . PRO A 1 83 ? -9.293 18.064 29.107 1.00 34.06 83 PRO A N 1
ATOM 637 C CA . PRO A 1 83 ? -10.622 17.491 28.938 1.00 34.06 83 PRO A CA 1
ATOM 638 C C . PRO A 1 83 ? -10.917 16.512 30.089 1.00 34.06 83 PRO A C 1
ATOM 640 O O . PRO A 1 83 ? -9.980 15.941 30.660 1.00 34.06 83 PRO A O 1
ATOM 643 N N . PRO A 1 84 ? -12.198 16.321 30.458 1.00 34.75 84 PRO A N 1
ATOM 644 C CA . PRO A 1 84 ? -12.577 15.514 31.611 1.00 34.75 84 PRO A CA 1
ATOM 645 C C . PRO A 1 84 ? -11.908 14.138 31.551 1.00 34.75 84 PRO A C 1
ATOM 647 O O . PRO A 1 84 ? -12.003 13.427 30.545 1.00 34.75 84 PRO A O 1
ATOM 650 N N . ARG A 1 85 ? -11.201 13.784 32.634 1.00 36.69 85 ARG A N 1
ATOM 651 C CA . ARG A 1 85 ? -10.565 12.475 32.794 1.00 36.69 85 ARG A CA 1
ATOM 652 C C . ARG A 1 85 ? -11.617 11.391 32.576 1.00 36.69 85 ARG A C 1
ATOM 654 O O . ARG A 1 85 ? -12.622 11.338 33.283 1.00 36.69 85 ARG A O 1
ATOM 661 N N . ARG A 1 86 ? -11.379 10.535 31.580 1.00 45.94 86 ARG A N 1
ATOM 662 C CA . ARG A 1 86 ? -12.157 9.309 31.382 1.00 45.94 86 ARG A CA 1
ATOM 663 C C . ARG A 1 86 ? -12.020 8.410 32.617 1.00 45.94 86 ARG A C 1
ATOM 665 O O . ARG A 1 86 ? -10.959 8.422 33.238 1.00 45.94 86 ARG A O 1
ATOM 672 N N . PRO A 1 87 ? -13.059 7.627 32.951 1.00 41.44 87 PRO A N 1
ATOM 673 C CA . PRO A 1 87 ? -13.059 6.763 34.123 1.00 41.44 87 PRO A CA 1
ATOM 674 C C . PRO A 1 87 ? -11.853 5.814 34.113 1.00 41.44 87 PRO A C 1
ATOM 676 O O . PRO A 1 87 ? -11.676 5.002 33.202 1.00 41.44 87 PRO A O 1
ATOM 679 N N . GLU A 1 88 ? -11.020 5.953 35.141 1.00 44.16 88 GLU A N 1
ATOM 680 C CA . GLU A 1 88 ? -9.927 5.050 35.491 1.00 44.16 88 GLU A CA 1
ATOM 681 C C . GLU A 1 88 ? -10.548 3.698 35.886 1.00 44.16 88 GLU A C 1
ATOM 683 O O . GLU A 1 88 ? -11.219 3.602 36.909 1.00 44.16 88 GLU A O 1
ATOM 688 N N . GLY A 1 89 ? -10.415 2.654 35.056 1.00 43.22 89 GLY A N 1
ATOM 689 C CA . GLY A 1 89 ? -11.040 1.370 35.413 1.00 43.22 89 GLY A CA 1
ATOM 690 C C . GLY A 1 89 ? -10.867 0.154 34.501 1.00 43.22 89 GLY A C 1
ATOM 691 O O . GLY A 1 89 ? -11.473 -0.879 34.774 1.00 43.22 89 GLY A O 1
ATOM 692 N N . ARG A 1 90 ? -10.057 0.199 33.435 1.00 47.78 90 ARG A N 1
ATOM 693 C CA . ARG A 1 90 ? -9.668 -1.023 32.701 1.00 47.78 90 ARG A CA 1
ATOM 694 C C . ARG A 1 90 ? -8.184 -0.965 32.358 1.00 47.78 90 ARG A C 1
ATOM 696 O O . ARG A 1 90 ? -7.800 0.020 31.725 1.00 47.78 90 ARG A O 1
ATOM 703 N N . PRO A 1 91 ? -7.376 -1.987 32.706 1.00 53.38 91 PRO A N 1
ATOM 704 C CA . PRO A 1 91 ? -5.985 -2.045 32.281 1.00 53.38 91 PRO A CA 1
ATOM 705 C C . PRO A 1 91 ? -5.938 -1.901 30.758 1.00 53.38 91 PRO A C 1
ATOM 707 O O . PRO A 1 91 ? -6.580 -2.640 30.006 1.00 53.38 91 PRO A O 1
ATOM 710 N N . THR A 1 92 ? -5.277 -0.844 30.314 1.00 55.00 92 THR A N 1
ATOM 711 C CA . THR A 1 92 ? -4.856 -0.660 28.931 1.00 55.00 92 THR A CA 1
ATOM 712 C C . THR A 1 92 ? -3.719 -1.628 28.654 1.00 55.00 92 THR A C 1
ATOM 714 O O . THR A 1 92 ? -2.869 -1.795 29.523 1.00 55.00 92 THR A O 1
ATOM 717 N N . GLY A 1 93 ? -3.688 -2.241 27.471 1.00 55.31 93 GLY A N 1
ATOM 718 C CA . GLY A 1 93 ? -2.451 -2.870 26.998 1.00 55.31 93 GLY A CA 1
ATOM 719 C C . GLY A 1 93 ? -2.518 -4.312 26.517 1.00 55.31 93 GLY A C 1
ATOM 720 O O . GLY A 1 93 ? -1.462 -4.877 26.306 1.00 55.31 93 GLY A O 1
ATOM 721 N N . GLN A 1 94 ? -3.688 -4.918 26.303 1.00 64.75 94 GLN A N 1
ATOM 722 C CA . GLN A 1 94 ? -3.748 -6.166 25.530 1.00 64.75 94 GLN A CA 1
ATOM 723 C C . GLN A 1 94 ? -4.889 -6.089 24.524 1.00 64.75 94 GLN A C 1
ATOM 725 O O . GLN A 1 94 ? -6.055 -5.940 24.905 1.00 64.75 94 GLN A O 1
ATOM 730 N N . ALA A 1 95 ? -4.550 -6.182 23.240 1.00 66.88 95 ALA A N 1
ATOM 731 C CA . ALA A 1 95 ? -5.503 -6.640 22.249 1.00 66.88 95 ALA A CA 1
ATOM 732 C C . ALA A 1 95 ? -5.803 -8.104 22.621 1.00 66.88 95 ALA A C 1
ATOM 734 O O . ALA A 1 95 ? -4.900 -8.918 22.744 1.00 66.88 95 ALA A O 1
ATOM 735 N N . ARG A 1 96 ? -7.039 -8.382 23.045 1.00 80.88 96 ARG A N 1
ATOM 736 C CA . ARG A 1 96 ? -7.451 -9.681 23.604 1.00 80.88 96 ARG A CA 1
ATOM 737 C C . ARG A 1 96 ? -8.205 -10.464 22.537 1.00 80.88 96 ARG A C 1
ATOM 739 O O . ARG A 1 96 ? -9.435 -10.513 22.579 1.00 80.88 96 ARG A O 1
ATOM 746 N N . GLY A 1 97 ? -7.492 -11.002 21.556 1.00 91.75 97 GLY A N 1
ATOM 747 C CA . GLY A 1 97 ? -8.086 -11.685 20.407 1.00 91.75 97 GLY A CA 1
ATOM 748 C C . GLY A 1 97 ? -8.901 -10.760 19.514 1.00 91.75 97 GLY A C 1
ATOM 749 O O . GLY A 1 97 ? -9.895 -11.181 18.917 1.00 91.75 97 GLY A O 1
ATOM 750 N N . LEU A 1 98 ? -8.520 -9.481 19.456 1.00 96.50 98 LEU A N 1
ATOM 751 C CA . LEU A 1 98 ? -9.201 -8.523 18.591 1.00 96.50 98 LEU A CA 1
ATOM 752 C C . LEU A 1 98 ? -8.768 -8.714 17.137 1.00 96.50 98 LEU A C 1
ATOM 754 O O . LEU A 1 98 ? -9.604 -8.554 16.256 1.00 96.50 98 LEU A O 1
ATOM 758 N N . SER A 1 99 ? -7.521 -9.112 16.885 1.00 97.56 99 SER A N 1
ATOM 759 C CA . SER A 1 99 ? -6.955 -9.420 15.569 1.00 97.56 99 SER A CA 1
ATOM 760 C C . SER A 1 99 ? -7.842 -10.381 14.770 1.00 97.56 99 SER A C 1
ATOM 762 O O . SER A 1 99 ? -8.334 -10.027 13.692 1.00 97.56 99 SER A O 1
ATOM 764 N N . ARG A 1 100 ? -8.125 -11.567 15.322 1.00 97.75 100 ARG A N 1
ATOM 765 C CA . ARG A 1 100 ? -8.982 -12.580 14.694 1.00 97.75 100 ARG A CA 1
ATOM 766 C C . ARG A 1 100 ? -10.430 -12.114 14.560 1.00 97.75 100 ARG A C 1
ATOM 768 O O . ARG A 1 100 ? -10.970 -12.182 13.465 1.00 97.75 100 ARG A O 1
ATOM 775 N N . ARG A 1 101 ? -11.040 -11.537 15.602 1.00 97.56 101 ARG A N 1
ATOM 776 C CA . ARG A 1 101 ? -12.430 -11.036 15.521 1.00 97.56 101 ARG A CA 1
ATOM 777 C C . ARG A 1 101 ? -12.609 -9.950 14.455 1.00 97.56 101 ARG A C 1
ATOM 779 O O . ARG A 1 101 ? -13.557 -9.995 13.680 1.00 97.56 101 ARG A O 1
ATOM 786 N N . ILE A 1 102 ? -11.691 -8.981 14.399 1.00 97.75 102 ILE A N 1
ATOM 787 C CA . ILE A 1 102 ? -11.691 -7.904 13.395 1.00 97.75 102 ILE A CA 1
ATOM 788 C C . ILE A 1 102 ? -11.614 -8.492 11.989 1.00 97.75 102 ILE A C 1
ATOM 790 O O . ILE A 1 102 ? -12.359 -8.076 11.104 1.00 97.75 102 ILE A O 1
ATOM 794 N N . THR A 1 103 ? -10.706 -9.443 11.783 1.00 98.06 103 THR A N 1
ATOM 795 C CA . THR A 1 103 ? -10.486 -10.039 10.465 1.00 98.06 103 THR A CA 1
ATOM 796 C C . THR A 1 103 ? -11.616 -10.975 10.047 1.00 98.06 103 THR A C 1
ATOM 798 O O . THR A 1 103 ? -12.007 -10.934 8.884 1.00 98.06 103 THR A O 1
ATOM 801 N N . GLU A 1 104 ? -12.207 -11.745 10.961 1.00 97.88 104 GLU A N 1
ATOM 802 C CA . GLU A 1 104 ? -13.396 -12.566 10.698 1.00 97.88 104 GLU A CA 1
ATOM 803 C C . GLU A 1 104 ? -14.586 -11.701 10.280 1.00 97.88 104 GLU A C 1
ATOM 805 O O . GLU A 1 104 ? -15.183 -11.949 9.233 1.00 97.88 104 GLU A O 1
ATOM 810 N N . GLU A 1 105 ? -14.895 -10.644 11.040 1.00 97.19 105 GLU A N 1
ATOM 811 C CA . GLU A 1 105 ? -15.981 -9.723 10.690 1.00 97.19 105 GLU A CA 1
ATOM 812 C C . GLU A 1 105 ? -15.731 -9.034 9.340 1.00 97.19 105 GLU A C 1
ATOM 814 O O . GLU A 1 105 ? -16.644 -8.899 8.521 1.00 97.19 105 GLU A O 1
ATOM 819 N N . PHE A 1 106 ? -14.484 -8.628 9.081 1.00 97.12 106 PHE A N 1
ATOM 820 C CA . PHE A 1 106 ? -14.106 -8.055 7.796 1.00 97.12 106 PHE A CA 1
ATOM 821 C C . PHE A 1 106 ? -14.355 -9.049 6.657 1.00 97.12 106 PHE A C 1
ATOM 823 O O . PHE A 1 106 ? -15.064 -8.706 5.712 1.00 97.12 106 PHE A O 1
ATOM 830 N N . CYS A 1 107 ? -13.844 -10.281 6.769 1.00 96.50 107 CYS A N 1
ATOM 831 C CA . CYS A 1 107 ? -13.997 -11.333 5.759 1.00 96.50 107 CYS A CA 1
ATOM 832 C C . CYS A 1 107 ? -15.461 -11.722 5.520 1.00 96.50 107 CYS A C 1
ATOM 834 O O . CYS A 1 107 ? -15.841 -11.983 4.384 1.00 96.50 107 CYS A O 1
ATOM 836 N N . GLN A 1 108 ? -16.287 -11.733 6.567 1.00 96.31 108 GLN A N 1
ATOM 837 C CA . GLN A 1 108 ? -17.711 -12.068 6.476 1.00 96.31 108 GLN A CA 1
ATOM 838 C C . GLN A 1 108 ? -18.566 -10.952 5.859 1.00 96.31 108 GLN A C 1
ATOM 840 O O . GLN A 1 108 ? -19.760 -11.151 5.644 1.00 96.31 108 GLN A O 1
ATOM 845 N N . GLY A 1 109 ? -18.000 -9.770 5.595 1.00 94.62 109 GLY A N 1
ATOM 846 C CA . GLY A 1 109 ? -18.761 -8.683 4.985 1.00 94.62 109 GLY A CA 1
ATOM 847 C C . GLY A 1 109 ? -19.771 -8.022 5.932 1.00 94.62 109 GLY A C 1
ATOM 848 O O . GLY A 1 109 ? -20.687 -7.351 5.464 1.00 94.62 109 GLY A O 1
ATOM 849 N N . VAL A 1 110 ? -19.654 -8.214 7.255 1.00 95.56 110 VAL A N 1
ATOM 850 C CA . VAL A 1 110 ? -20.693 -7.773 8.212 1.00 95.56 110 VAL A CA 1
ATOM 851 C C . VAL A 1 110 ? -20.615 -6.287 8.571 1.00 95.56 110 VAL A C 1
ATOM 853 O O . VAL A 1 110 ? -21.439 -5.803 9.351 1.00 95.56 110 VAL A O 1
ATOM 856 N N . TRP A 1 111 ? -19.639 -5.544 8.040 1.00 94.12 111 TRP A N 1
ATOM 857 C CA . TRP A 1 111 ? -19.515 -4.115 8.308 1.00 94.12 111 TRP A CA 1
ATOM 858 C C . TRP A 1 111 ? -20.375 -3.284 7.353 1.00 94.12 111 TRP A C 1
ATOM 860 O O . TRP A 1 111 ? -20.075 -3.138 6.171 1.00 94.12 111 TRP A O 1
ATOM 870 N N . ASP A 1 112 ? -21.425 -2.669 7.897 1.00 91.38 112 ASP A N 1
ATOM 871 C CA . ASP A 1 112 ? -22.356 -1.819 7.159 1.00 91.38 112 ASP A CA 1
ATOM 872 C C . ASP A 1 112 ? -21.995 -0.331 7.319 1.00 91.38 112 ASP A C 1
ATOM 874 O O . ASP A 1 112 ? -22.281 0.321 8.331 1.00 91.38 112 ASP A O 1
ATOM 878 N N . VAL A 1 113 ? -21.370 0.235 6.285 1.00 88.38 113 VAL A N 1
ATOM 879 C CA . VAL A 1 113 ? -21.094 1.679 6.184 1.00 88.38 113 VAL A CA 1
ATOM 880 C C . VAL A 1 113 ? -22.237 2.459 5.524 1.00 88.38 113 VAL A C 1
ATOM 882 O O . VAL A 1 113 ? -22.231 3.692 5.550 1.00 88.38 113 VAL A O 1
ATOM 885 N N . THR A 1 114 ? -23.249 1.789 4.966 1.00 84.12 114 THR A N 1
ATOM 886 C CA . THR A 1 114 ? -24.301 2.424 4.153 1.00 84.12 114 THR A CA 1
ATOM 887 C C . THR A 1 114 ? -25.229 3.313 4.981 1.00 84.12 114 THR A C 1
ATOM 889 O O . THR A 1 114 ? -25.702 4.346 4.502 1.00 84.12 114 THR A O 1
ATOM 892 N N . ARG A 1 115 ? -25.425 2.988 6.267 1.00 73.25 115 ARG A N 1
ATOM 893 C CA . ARG A 1 115 ? -26.233 3.780 7.216 1.00 73.25 115 ARG A CA 1
ATOM 894 C C . ARG A 1 115 ? -25.622 5.135 7.569 1.00 73.25 115 ARG A C 1
ATOM 896 O O . ARG A 1 115 ? -26.262 5.949 8.229 1.00 73.25 115 ARG A O 1
ATOM 903 N N . ARG A 1 116 ? -24.398 5.408 7.111 1.00 76.44 116 ARG A N 1
ATOM 904 C CA . ARG A 1 116 ? -23.657 6.646 7.386 1.00 76.44 116 ARG A CA 1
ATOM 905 C C . ARG A 1 116 ? -23.932 7.750 6.365 1.00 76.44 116 ARG A C 1
ATOM 907 O O . ARG A 1 116 ? -23.193 8.732 6.331 1.00 76.44 116 ARG A O 1
ATOM 914 N N . LYS A 1 117 ? -24.984 7.607 5.541 1.00 62.06 117 LYS A N 1
ATOM 915 C CA . LYS A 1 117 ? -25.434 8.632 4.586 1.00 62.06 117 LYS A CA 1
ATOM 916 C C . LYS A 1 117 ? -25.517 9.997 5.278 1.00 62.06 117 LYS A C 1
ATOM 918 O O . LYS A 1 117 ? -26.321 10.194 6.183 1.00 62.06 117 LYS A O 1
ATOM 923 N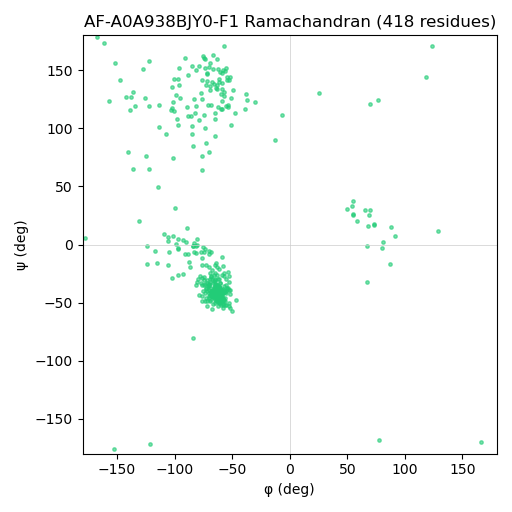 N . ASN A 1 118 ? -24.628 10.886 4.831 1.00 53.50 118 ASN A N 1
ATOM 924 C CA . ASN A 1 118 ? -24.473 12.303 5.151 1.00 53.50 118 ASN A CA 1
ATOM 925 C C . ASN A 1 118 ? -25.667 12.921 5.902 1.00 53.50 118 ASN A C 1
ATOM 927 O O . ASN A 1 118 ? -26.561 13.507 5.294 1.00 53.50 118 ASN A O 1
ATOM 931 N N . ARG A 1 119 ? -25.633 12.882 7.239 1.00 46.53 119 ARG A N 1
ATOM 932 C CA . ARG A 1 119 ? -26.281 13.931 8.031 1.00 46.53 119 ARG A CA 1
ATOM 933 C C . ARG A 1 119 ? -25.421 15.186 7.899 1.00 46.53 119 ARG A C 1
ATOM 935 O O . ARG A 1 119 ? -24.516 15.386 8.695 1.00 46.53 119 ARG A O 1
ATOM 942 N N . GLY A 1 120 ? -25.700 15.970 6.862 1.00 42.53 120 GLY A N 1
ATOM 943 C CA . GLY A 1 120 ? -25.217 17.337 6.702 1.00 42.53 120 GLY A CA 1
ATOM 944 C C . GLY A 1 120 ? -23.759 17.464 6.263 1.00 42.53 120 GLY A C 1
ATOM 945 O O . GLY A 1 120 ? -22.830 17.013 6.927 1.00 42.53 120 GLY A O 1
ATOM 946 N N . THR A 1 121 ? -23.558 18.173 5.158 1.00 41.97 121 THR A N 1
ATOM 947 C CA . THR A 1 121 ? -22.446 19.120 5.039 1.00 41.97 121 THR A CA 1
ATOM 948 C C . THR A 1 121 ? -22.240 19.819 6.383 1.00 41.97 121 THR A C 1
ATOM 950 O O . THR A 1 121 ? -23.190 20.370 6.942 1.00 41.97 121 THR A O 1
ATOM 953 N N . SER A 1 122 ? -21.022 19.751 6.922 1.00 36.25 122 SER A N 1
ATOM 954 C CA . SER A 1 122 ? -20.654 20.483 8.134 1.00 36.25 122 SER A CA 1
ATOM 955 C C . SER A 1 122 ? -21.079 21.953 7.989 1.00 36.25 122 SER A C 1
ATOM 957 O O . SER A 1 122 ? -20.752 22.552 6.961 1.00 36.25 122 SER A O 1
ATOM 959 N N . PRO A 1 123 ? -21.732 22.576 8.990 1.00 35.34 123 PRO A N 1
ATOM 960 C CA . PRO A 1 123 ? -21.981 24.021 8.994 1.00 35.34 123 PRO A CA 1
ATOM 961 C C . PRO A 1 123 ? -20.686 24.851 8.934 1.00 35.34 123 PRO A C 1
ATOM 963 O O . PRO A 1 123 ? -20.744 26.061 8.751 1.00 35.34 123 PRO A O 1
ATOM 966 N N . LEU A 1 124 ? -19.523 24.207 9.105 1.00 37.81 124 LEU A N 1
ATOM 967 C CA . LEU A 1 124 ? -18.210 24.837 9.204 1.00 37.81 124 LEU A CA 1
ATOM 968 C C . LEU A 1 124 ? -17.295 24.606 7.989 1.00 37.81 124 LEU A C 1
ATOM 970 O O . LEU A 1 124 ? -16.127 24.963 8.063 1.00 37.81 124 LEU A O 1
ATOM 974 N N . GLY A 1 125 ? -17.769 24.027 6.878 1.00 30.84 125 GLY A N 1
ATOM 975 C CA . GLY A 1 125 ? -17.033 24.063 5.598 1.00 30.84 125 GLY A CA 1
ATOM 976 C C . GLY A 1 125 ? -15.608 23.474 5.586 1.00 30.84 125 GLY A C 1
ATOM 977 O O . GLY A 1 125 ? -14.829 23.796 4.694 1.00 30.84 125 GLY A O 1
ATOM 978 N N . PHE A 1 126 ? -15.244 22.622 6.548 1.00 32.16 126 PHE A N 1
ATOM 979 C CA . PHE A 1 126 ? -13.969 21.903 6.538 1.00 32.16 126 PHE A CA 1
ATOM 980 C C . PHE A 1 126 ? -14.087 20.644 5.679 1.00 32.16 126 PHE A C 1
ATOM 982 O O . PHE A 1 126 ? -14.354 19.551 6.183 1.00 32.16 126 PHE A O 1
ATOM 989 N N . ASP A 1 127 ? -13.890 20.810 4.374 1.00 34.78 127 ASP A N 1
ATOM 990 C CA . ASP A 1 127 ? -13.504 19.693 3.522 1.00 34.78 127 ASP A CA 1
ATOM 991 C C . ASP A 1 127 ? -12.051 19.296 3.818 1.00 34.78 127 ASP A C 1
ATOM 993 O O . ASP A 1 127 ? -11.204 20.105 4.199 1.00 34.78 127 ASP A O 1
ATOM 997 N N . THR A 1 128 ? -11.803 17.999 3.695 1.00 38.72 128 THR A N 1
ATOM 998 C CA . THR A 1 128 ? -10.575 17.269 4.021 1.00 38.72 128 THR A CA 1
ATOM 999 C C . THR A 1 128 ? -9.273 18.009 3.701 1.00 38.72 128 THR A C 1
ATOM 1001 O O . THR A 1 128 ? -9.036 18.431 2.571 1.00 38.72 128 THR A O 1
ATOM 1004 N N . PHE A 1 129 ? -8.389 18.067 4.699 1.00 31.42 129 PHE A N 1
ATOM 1005 C CA . PHE A 1 129 ? -7.015 18.549 4.587 1.00 31.42 129 PHE A CA 1
ATOM 1006 C C . PHE A 1 129 ? -6.200 17.620 3.665 1.00 31.42 129 PHE A C 1
ATOM 1008 O O . PHE A 1 129 ? -5.652 16.610 4.102 1.00 31.42 129 PHE A O 1
ATOM 1015 N N . SER A 1 130 ? -6.128 17.961 2.379 1.00 32.81 130 SER A N 1
ATOM 1016 C CA . SER A 1 130 ? -5.032 17.566 1.490 1.00 32.81 130 SER A CA 1
ATOM 1017 C C . SER A 1 130 ? -4.103 18.772 1.342 1.00 32.81 130 SER A C 1
ATOM 1019 O O . SER A 1 130 ? -4.568 19.822 0.899 1.00 32.81 130 SER A O 1
ATOM 1021 N N . PRO A 1 131 ? -2.803 18.674 1.669 1.00 30.05 131 PRO A N 1
ATOM 1022 C CA . PRO A 1 131 ? -1.860 19.714 1.291 1.00 30.05 131 PRO A CA 1
ATOM 1023 C C . PRO A 1 131 ? -1.614 19.578 -0.219 1.00 30.05 131 PRO A C 1
ATOM 1025 O O . PRO A 1 131 ? -0.904 18.680 -0.661 1.00 30.05 131 PRO A O 1
ATOM 1028 N N . GLY A 1 132 ? -2.270 20.415 -1.024 1.00 32.84 132 GLY A N 1
ATOM 1029 C CA . GLY A 1 132 ? -2.180 20.372 -2.484 1.00 32.84 132 GLY A CA 1
ATOM 1030 C C . GLY A 1 132 ? -2.531 21.715 -3.116 1.00 32.84 132 GLY A C 1
ATOM 1031 O O . GLY A 1 132 ? -3.593 22.279 -2.867 1.00 32.84 132 GLY A O 1
ATOM 1032 N N . LEU A 1 133 ? -1.582 22.224 -3.897 1.00 36.78 133 LEU A N 1
ATOM 1033 C CA . LEU A 1 133 ? -1.496 23.554 -4.494 1.00 36.78 133 LEU A CA 1
ATOM 1034 C C . LEU A 1 133 ? -2.719 23.948 -5.333 1.00 36.78 133 LEU A C 1
ATOM 1036 O O . LEU A 1 133 ? -3.299 23.158 -6.074 1.00 36.78 133 LEU A O 1
ATOM 1040 N N . GLY A 1 134 ? -3.091 25.221 -5.216 1.00 32.31 134 GLY A N 1
ATOM 1041 C CA . GLY A 1 134 ? -4.268 25.782 -5.856 1.00 32.31 134 GLY A CA 1
ATOM 1042 C C . GLY A 1 134 ? -4.098 26.057 -7.348 1.00 32.31 134 GLY A C 1
ATOM 1043 O O . GLY A 1 134 ? -3.229 26.825 -7.747 1.00 32.31 134 GLY A O 1
ATOM 1044 N N . ARG A 1 135 ? -5.062 25.575 -8.133 1.00 35.62 135 ARG A N 1
ATOM 1045 C CA . ARG A 1 135 ? -5.800 26.371 -9.126 1.00 35.62 135 ARG A CA 1
ATOM 1046 C C . ARG A 1 135 ? -7.259 25.907 -9.103 1.00 35.62 135 ARG A C 1
ATOM 1048 O O . ARG A 1 135 ? -7.525 24.718 -9.220 1.00 35.62 135 ARG A O 1
ATOM 1055 N N . ARG A 1 136 ? -8.207 26.833 -8.946 1.00 35.44 136 ARG A N 1
ATOM 1056 C CA . ARG A 1 136 ? -9.617 26.613 -9.302 1.00 35.44 136 ARG A CA 1
ATOM 1057 C C . ARG A 1 136 ? -10.011 27.673 -10.321 1.00 35.44 136 ARG A C 1
ATOM 1059 O O . ARG A 1 136 ? -9.958 28.859 -10.009 1.00 35.44 136 ARG A O 1
ATOM 1066 N N . SER A 1 137 ? -10.398 27.204 -11.500 1.00 31.17 137 SER A N 1
ATOM 1067 C CA . SER A 1 137 ? -11.335 27.873 -12.398 1.00 31.17 137 SER A CA 1
ATOM 1068 C C . SER A 1 137 ? -12.697 27.199 -12.219 1.00 31.17 137 SER A C 1
ATOM 1070 O O . SER A 1 137 ? -12.733 25.999 -11.964 1.00 31.17 137 SER A O 1
ATOM 1072 N N . GLU A 1 138 ? -13.745 28.019 -12.277 1.00 32.22 138 GLU A N 1
ATOM 1073 C CA . GLU A 1 138 ? -15.172 27.787 -12.572 1.00 32.22 138 GLU A CA 1
ATOM 1074 C C . GLU A 1 138 ? -15.801 26.394 -12.315 1.00 32.22 138 GLU A C 1
ATOM 1076 O O . GLU A 1 138 ? -15.310 25.348 -12.724 1.00 32.22 138 GLU A O 1
ATOM 1081 N N . SER A 1 139 ? -16.946 26.407 -11.623 1.00 34.53 139 SER A N 1
ATOM 1082 C CA . SER A 1 139 ? -17.719 25.264 -11.111 1.00 34.53 139 SER A CA 1
ATOM 1083 C C . SER A 1 139 ? -17.801 24.035 -12.044 1.00 34.53 139 SER A C 1
ATOM 1085 O O . SER A 1 139 ? -18.449 24.123 -13.089 1.00 34.53 139 SER A O 1
ATOM 1087 N N . PRO A 1 140 ? -17.252 22.862 -11.654 1.00 30.38 140 PRO A N 1
ATOM 1088 C CA . PRO A 1 140 ? -17.417 21.620 -12.403 1.00 30.38 140 PRO A CA 1
ATOM 1089 C C . PRO A 1 140 ? -18.650 20.818 -11.929 1.00 30.38 140 PRO A C 1
ATOM 1091 O O . PRO A 1 140 ? -19.116 21.000 -10.799 1.00 30.38 140 PRO A O 1
ATOM 1094 N N . PRO A 1 141 ? -19.168 19.887 -12.755 1.00 41.19 141 PRO A N 1
ATOM 1095 C CA . PRO A 1 141 ? -20.115 18.868 -12.300 1.00 41.19 141 PRO A CA 1
ATOM 1096 C C . PRO A 1 141 ? -19.438 17.984 -11.239 1.00 41.19 141 PRO A C 1
ATOM 1098 O O . PRO A 1 141 ? -18.221 17.831 -11.301 1.00 41.19 141 PRO A O 1
ATOM 1101 N N . LEU A 1 142 ? -20.217 17.427 -10.295 1.00 34.31 142 LEU A N 1
ATOM 1102 C CA . LEU A 1 142 ? -19.807 16.544 -9.176 1.00 34.31 142 LEU A CA 1
ATOM 1103 C C . LEU A 1 142 ? -18.329 16.122 -9.210 1.00 34.31 142 LEU A C 1
ATOM 1105 O O . LEU A 1 142 ? -17.914 15.359 -10.092 1.00 34.31 142 LEU A O 1
ATOM 1109 N N . THR A 1 143 ? -17.554 16.621 -8.249 1.00 45.69 143 THR A N 1
ATOM 1110 C CA . THR A 1 143 ? -16.099 16.439 -8.199 1.0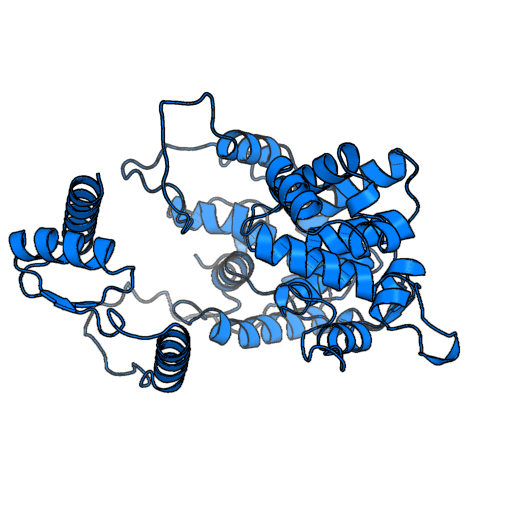0 45.69 143 THR A CA 1
ATOM 1111 C C . THR A 1 143 ? -15.724 14.950 -8.216 1.00 45.69 143 THR A C 1
ATOM 1113 O O . THR A 1 143 ? -16.454 14.101 -7.702 1.00 45.69 143 THR A O 1
ATOM 1116 N N . ALA A 1 144 ? -14.565 14.599 -8.785 1.00 47.75 144 ALA A N 1
ATOM 1117 C CA . ALA A 1 144 ? -14.071 13.213 -8.829 1.00 47.75 144 ALA A CA 1
ATOM 1118 C C . ALA A 1 144 ? -14.034 12.534 -7.439 1.00 47.75 144 ALA A C 1
ATOM 1120 O O . ALA A 1 144 ? -14.203 11.320 -7.333 1.00 47.75 144 ALA A O 1
ATOM 1121 N N . VAL A 1 145 ? -13.890 13.332 -6.375 1.00 41.00 145 VAL A N 1
ATOM 1122 C CA . VAL A 1 145 ? -13.951 12.901 -4.973 1.00 41.00 145 VAL A CA 1
ATOM 1123 C C . VAL A 1 145 ? -15.344 12.384 -4.603 1.00 41.00 145 VAL A C 1
ATOM 1125 O O . VAL A 1 145 ? -15.445 11.298 -4.048 1.00 41.00 145 VAL A O 1
ATOM 1128 N N . GLU A 1 146 ? -16.422 13.078 -4.979 1.00 42.62 146 GLU A N 1
ATOM 1129 C CA . GLU A 1 146 ? -17.803 12.634 -4.720 1.00 42.62 146 GLU A CA 1
ATOM 1130 C C . GLU A 1 146 ? -18.155 11.362 -5.507 1.00 42.62 146 GLU A C 1
ATOM 1132 O O . GLU A 1 146 ? -18.879 10.497 -5.009 1.00 42.62 146 GLU A O 1
ATOM 1137 N N . ARG A 1 147 ? -17.593 11.198 -6.716 1.00 48.28 147 ARG A N 1
ATOM 1138 C CA . ARG A 1 147 ? -17.733 9.957 -7.499 1.00 48.28 147 ARG A CA 1
ATOM 1139 C C . ARG A 1 147 ? -16.992 8.781 -6.852 1.00 48.28 147 ARG A C 1
ATOM 1141 O O . ARG A 1 147 ? -17.575 7.700 -6.790 1.00 48.28 147 ARG A O 1
ATOM 1148 N N . SER A 1 148 ? -15.775 8.977 -6.334 1.00 50.00 148 SER A N 1
ATOM 1149 C CA . SER A 1 148 ? -15.056 7.938 -5.568 1.00 50.00 148 SER A CA 1
ATOM 1150 C C . SER A 1 148 ? -15.817 7.568 -4.285 1.00 50.00 148 SER A C 1
ATOM 1152 O O . SER A 1 148 ? -16.091 6.394 -4.036 1.00 50.00 148 SER A O 1
ATOM 1154 N N . ASP A 1 149 ? -16.300 8.570 -3.542 1.00 53.09 149 ASP A N 1
ATOM 1155 C CA . ASP A 1 149 ? -17.026 8.375 -2.280 1.00 53.09 149 ASP A CA 1
ATOM 1156 C C . ASP A 1 149 ? -18.367 7.635 -2.475 1.00 53.09 149 ASP A C 1
ATOM 1158 O O . ASP A 1 149 ? -18.810 6.892 -1.598 1.00 53.09 149 ASP A O 1
ATOM 1162 N N . SER A 1 150 ? -19.011 7.795 -3.640 1.00 51.47 150 SER A N 1
ATOM 1163 C CA . SER A 1 150 ? -20.233 7.061 -4.003 1.00 51.47 150 SER A CA 1
ATOM 1164 C C . SER A 1 150 ? -19.983 5.590 -4.361 1.00 51.47 150 SER A C 1
ATOM 1166 O O . SER A 1 150 ? -20.718 4.728 -3.884 1.00 51.47 150 SER A O 1
ATOM 1168 N N . ARG A 1 151 ? -18.915 5.281 -5.112 1.00 55.50 151 ARG A N 1
ATOM 1169 C CA . ARG A 1 151 ? -18.570 3.899 -5.503 1.00 55.50 151 ARG A CA 1
ATOM 1170 C C . ARG A 1 151 ? -18.037 3.083 -4.329 1.00 55.50 151 ARG A C 1
ATOM 1172 O O . ARG A 1 151 ? -18.320 1.894 -4.232 1.00 55.50 151 ARG A O 1
ATOM 1179 N N . HIS A 1 152 ? -17.329 3.717 -3.396 1.00 54.88 152 HIS A N 1
ATOM 1180 C CA . HIS A 1 152 ? -16.868 3.051 -2.179 1.00 54.88 152 HIS A CA 1
ATOM 1181 C C . HIS A 1 152 ? -18.014 2.628 -1.253 1.00 54.88 152 HIS A C 1
ATOM 1183 O O . HIS A 1 152 ? -17.904 1.604 -0.587 1.00 54.88 152 HIS A O 1
ATOM 1189 N N . ARG A 1 153 ? -19.132 3.368 -1.229 1.00 54.16 153 ARG A N 1
ATOM 1190 C CA . ARG A 1 153 ? -20.318 3.010 -0.426 1.00 54.16 153 ARG A CA 1
ATOM 1191 C C . ARG A 1 153 ? -21.063 1.787 -0.959 1.00 54.16 153 ARG A C 1
ATOM 1193 O O . ARG A 1 153 ? -21.831 1.193 -0.209 1.00 54.16 153 ARG A O 1
ATOM 1200 N N . GLU A 1 154 ? -20.846 1.424 -2.221 1.00 57.72 154 GLU A N 1
ATOM 1201 C CA . GLU A 1 154 ? -21.382 0.199 -2.824 1.00 57.72 154 GLU A CA 1
ATOM 1202 C C . GLU A 1 154 ? -20.473 -1.011 -2.582 1.00 57.72 154 GLU A C 1
ATOM 1204 O O . GLU A 1 154 ? -20.926 -2.152 -2.657 1.00 57.72 154 GLU A O 1
ATOM 1209 N N . ARG A 1 155 ? -19.196 -0.784 -2.250 1.00 64.81 155 ARG A N 1
ATOM 1210 C CA . ARG A 1 155 ? -18.254 -1.860 -1.949 1.00 64.81 155 ARG A CA 1
ATOM 1211 C C . ARG A 1 155 ? -18.432 -2.300 -0.498 1.00 64.81 155 ARG A C 1
ATOM 1213 O O . ARG A 1 155 ? -18.158 -1.544 0.434 1.00 64.81 155 ARG A O 1
ATOM 1220 N N . GLY A 1 156 ? -18.909 -3.531 -0.316 1.00 80.38 156 GLY A N 1
ATOM 1221 C CA . GLY A 1 156 ? -19.002 -4.175 0.997 1.00 80.38 156 GLY A CA 1
ATOM 1222 C C . GLY A 1 156 ? -17.645 -4.250 1.707 1.00 80.38 156 GLY A C 1
ATOM 1223 O O . GLY A 1 156 ? -16.604 -3.950 1.120 1.00 80.38 156 GLY A O 1
ATOM 1224 N N . SER A 1 157 ? -17.620 -4.639 2.979 1.00 87.31 157 SER A N 1
ATOM 1225 C CA . SER A 1 157 ? -16.358 -5.032 3.616 1.00 87.31 157 SER A CA 1
ATOM 1226 C C . SER A 1 157 ? -15.903 -6.408 3.121 1.00 87.31 157 SER A C 1
ATOM 1228 O O . SER A 1 157 ? -16.710 -7.177 2.605 1.00 87.31 157 SER A O 1
ATOM 1230 N N . GLY A 1 158 ? -14.616 -6.711 3.280 1.00 94.69 158 GLY A N 1
ATOM 1231 C CA . GLY A 1 158 ? -14.035 -7.999 2.911 1.00 94.69 158 GLY A CA 1
ATOM 1232 C C . GLY A 1 158 ? -12.882 -7.885 1.929 1.00 94.69 158 GLY A C 1
ATOM 1233 O O . GLY A 1 158 ? -12.573 -6.817 1.404 1.00 94.69 158 GLY A O 1
ATOM 1234 N N . TRP A 1 159 ? -12.209 -9.010 1.708 1.00 95.88 159 TRP A N 1
ATOM 1235 C CA . TRP A 1 159 ? -11.053 -9.067 0.819 1.00 95.88 159 TRP A CA 1
ATOM 1236 C C . TRP A 1 159 ? -11.442 -8.832 -0.634 1.00 95.88 159 TRP A C 1
ATOM 1238 O O . TRP A 1 159 ? -10.817 -8.015 -1.302 1.00 95.88 159 TRP A O 1
ATOM 1248 N N . ASP A 1 160 ? -12.520 -9.459 -1.096 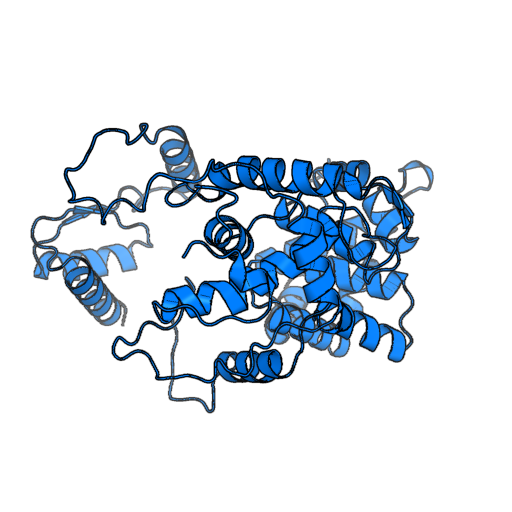1.00 94.88 160 ASP A N 1
ATOM 1249 C CA . ASP A 1 160 ? -12.947 -9.386 -2.497 1.00 94.88 160 ASP A CA 1
ATOM 1250 C C . ASP A 1 160 ? -13.374 -7.978 -2.934 1.00 94.88 160 ASP A C 1
ATOM 1252 O O . ASP A 1 160 ? -13.406 -7.678 -4.126 1.00 94.88 160 ASP A O 1
ATOM 1256 N N . SER A 1 161 ? -13.662 -7.085 -1.983 1.00 93.38 161 SER A N 1
ATOM 1257 C CA . SER A 1 161 ? -14.011 -5.693 -2.267 1.00 93.38 161 SER A CA 1
ATOM 1258 C C . SER A 1 161 ? -12.813 -4.739 -2.284 1.00 93.38 161 SER A C 1
ATOM 1260 O O . SER A 1 161 ? -12.963 -3.576 -2.685 1.00 93.38 161 SER A O 1
ATOM 1262 N N . LEU A 1 162 ? -11.620 -5.198 -1.879 1.00 94.56 162 LEU A N 1
ATOM 1263 C CA . LEU A 1 162 ? -10.408 -4.386 -1.933 1.00 94.56 162 LEU A CA 1
ATOM 1264 C C . LEU A 1 162 ? -10.075 -4.051 -3.394 1.00 94.56 162 LEU A C 1
ATOM 1266 O O . LEU A 1 162 ? -10.080 -4.942 -4.245 1.00 94.56 162 LEU A O 1
ATOM 1270 N N . PRO A 1 163 ? -9.726 -2.793 -3.715 1.00 94.56 163 PRO A N 1
ATOM 1271 C CA . PRO A 1 163 ? -9.493 -2.400 -5.101 1.00 94.56 163 PRO A CA 1
ATOM 1272 C C . PRO A 1 163 ? -8.366 -3.179 -5.771 1.00 94.56 163 PRO A C 1
ATOM 1274 O O . PRO A 1 163 ? -8.506 -3.557 -6.929 1.00 94.56 163 PRO A O 1
ATOM 1277 N N . GLU A 1 164 ? -7.285 -3.483 -5.048 1.00 96.38 164 GLU A N 1
ATOM 1278 C CA . GLU A 1 164 ? -6.231 -4.362 -5.560 1.00 96.38 164 GLU A CA 1
ATOM 1279 C C . GLU A 1 164 ? -6.749 -5.749 -5.976 1.00 96.38 164 GLU A C 1
ATOM 1281 O O . GLU A 1 164 ? -6.323 -6.266 -7.008 1.00 96.38 164 GLU A O 1
ATOM 1286 N N . MET A 1 165 ? -7.676 -6.337 -5.210 1.00 97.62 165 MET A N 1
ATOM 1287 C CA . MET A 1 165 ? -8.264 -7.652 -5.488 1.00 97.62 165 MET A CA 1
ATOM 1288 C C . MET A 1 165 ? -9.157 -7.590 -6.724 1.00 97.62 165 MET A C 1
ATOM 1290 O O . MET A 1 165 ? -8.994 -8.399 -7.637 1.00 97.62 165 MET A O 1
ATOM 1294 N N . VAL A 1 166 ? -10.031 -6.580 -6.789 1.00 96.06 166 VAL A N 1
ATOM 1295 C CA . VAL A 1 166 ? -10.919 -6.336 -7.933 1.00 96.06 166 VAL A CA 1
ATOM 1296 C C . VAL A 1 166 ? -10.108 -6.153 -9.213 1.00 96.06 166 VAL A C 1
ATOM 1298 O O . VAL A 1 166 ? -10.352 -6.835 -10.205 1.00 96.06 166 VAL A O 1
ATOM 1301 N N . VAL A 1 167 ? -9.102 -5.276 -9.191 1.00 96.69 167 VAL A N 1
ATOM 1302 C CA . VAL A 1 167 ? -8.271 -4.998 -10.367 1.00 96.69 167 VAL A CA 1
ATOM 1303 C C . VAL A 1 167 ? -7.466 -6.226 -10.792 1.00 96.69 167 VAL A C 1
ATOM 1305 O O . VAL A 1 167 ? -7.416 -6.537 -11.979 1.00 96.69 167 VAL A O 1
ATOM 1308 N N . ALA A 1 168 ? -6.882 -6.974 -9.854 1.00 98.00 168 ALA A N 1
ATOM 1309 C CA . ALA A 1 168 ? -6.179 -8.208 -10.189 1.00 98.00 168 ALA A CA 1
ATOM 1310 C C . ALA A 1 168 ? -7.112 -9.293 -10.759 1.00 98.00 168 ALA A C 1
ATOM 1312 O O . ALA A 1 168 ? -6.676 -10.074 -11.605 1.00 98.00 168 ALA A O 1
ATOM 1313 N N . GLY A 1 169 ? -8.374 -9.347 -10.320 1.00 97.31 169 GLY A N 1
ATOM 1314 C CA . GLY A 1 169 ? -9.417 -10.179 -10.926 1.00 97.31 169 GLY A CA 1
ATOM 1315 C C . GLY A 1 169 ? -9.695 -9.765 -12.370 1.00 97.31 169 GLY A C 1
ATOM 1316 O O . GLY A 1 169 ? -9.522 -10.574 -13.275 1.00 97.31 169 GLY A O 1
ATOM 1317 N N . MET A 1 170 ? -9.970 -8.476 -12.599 1.00 96.44 170 MET A N 1
ATOM 1318 C CA . MET A 1 170 ? -10.215 -7.923 -13.939 1.00 96.44 170 MET A CA 1
ATOM 1319 C C . MET A 1 170 ? -9.068 -8.199 -14.920 1.00 96.44 170 MET A C 1
ATOM 1321 O O . MET A 1 170 ? -9.313 -8.497 -16.086 1.00 96.44 170 MET A O 1
ATOM 1325 N N . LEU A 1 171 ? -7.814 -8.103 -14.466 1.00 97.25 171 LEU A N 1
ATOM 1326 C CA . LEU A 1 171 ? -6.650 -8.419 -15.297 1.00 97.25 171 LEU A CA 1
ATOM 1327 C C . LEU A 1 171 ? -6.628 -9.896 -15.704 1.00 97.25 171 LEU A C 1
ATOM 1329 O O . LEU A 1 171 ? -6.390 -10.200 -16.871 1.00 97.25 171 LEU A O 1
ATOM 1333 N N . ARG A 1 172 ? -6.900 -10.812 -14.769 1.00 97.88 172 ARG A N 1
ATOM 1334 C CA . ARG A 1 172 ? -6.955 -12.251 -15.064 1.00 97.88 172 ARG A CA 1
ATOM 1335 C C . ARG A 1 172 ? -8.119 -12.609 -15.978 1.00 97.88 172 ARG A C 1
ATOM 1337 O O . ARG A 1 172 ? -7.927 -13.397 -16.897 1.00 97.88 172 ARG A O 1
ATOM 1344 N N . ASP A 1 173 ? -9.280 -11.993 -15.777 1.00 96.12 173 ASP A N 1
ATOM 1345 C CA . ASP A 1 173 ? -10.447 -12.170 -16.649 1.00 96.12 173 ASP A CA 1
ATOM 1346 C C . ASP A 1 173 ? -10.161 -11.683 -18.081 1.00 96.12 173 ASP A C 1
ATOM 1348 O O . ASP A 1 173 ? -10.668 -12.246 -19.049 1.00 96.12 173 ASP A O 1
ATOM 1352 N N . ALA A 1 174 ? -9.284 -10.683 -18.228 1.00 95.25 174 ALA A N 1
ATOM 1353 C CA . ALA A 1 174 ? -8.767 -10.211 -19.513 1.00 95.25 174 ALA A CA 1
ATOM 1354 C C . ALA A 1 174 ? -7.615 -11.070 -20.085 1.00 95.25 174 ALA A C 1
ATOM 1356 O O . ALA A 1 174 ? -7.048 -10.722 -21.120 1.00 95.25 174 ALA A O 1
ATOM 1357 N N . GLY A 1 175 ? -7.264 -12.185 -19.437 1.00 96.62 175 GLY A N 1
ATOM 1358 C CA . GLY A 1 175 ? -6.243 -13.130 -19.893 1.00 96.62 175 GLY A CA 1
ATOM 1359 C C . GLY A 1 175 ? -4.827 -12.872 -19.373 1.00 96.62 175 GLY A C 1
ATOM 1360 O O . GLY A 1 175 ? -3.905 -13.560 -19.810 1.00 96.62 175 GLY A O 1
ATOM 1361 N N . ALA A 1 176 ? -4.629 -11.925 -18.449 1.00 96.94 176 ALA A N 1
ATOM 1362 C CA . ALA A 1 176 ? -3.308 -11.664 -17.888 1.00 96.94 176 ALA A CA 1
ATOM 1363 C C . ALA A 1 176 ? -2.828 -12.824 -17.000 1.00 96.94 176 ALA A C 1
ATOM 1365 O O . ALA A 1 176 ? -3.542 -13.295 -16.107 1.00 96.94 176 ALA A O 1
ATOM 1366 N N . GLY A 1 177 ? -1.582 -13.250 -17.200 1.00 97.31 177 GLY A N 1
ATOM 1367 C CA . GLY A 1 177 ? -0.925 -14.236 -16.347 1.00 97.31 177 GLY A CA 1
ATOM 1368 C C . GLY A 1 177 ? -0.489 -13.651 -14.999 1.00 97.31 177 GLY A C 1
ATOM 1369 O O . GLY A 1 177 ? -0.311 -12.442 -14.842 1.00 97.31 177 GLY A O 1
ATOM 1370 N N . ASP A 1 178 ? -0.221 -14.508 -14.010 1.00 98.44 178 ASP A N 1
ATOM 1371 C CA . ASP A 1 178 ? 0.224 -14.047 -12.686 1.00 98.44 178 ASP A CA 1
ATOM 1372 C C . ASP A 1 178 ? 1.506 -13.174 -12.702 1.00 98.44 178 ASP A C 1
ATOM 1374 O O . ASP A 1 178 ? 1.565 -12.216 -11.926 1.00 98.44 178 ASP A O 1
ATOM 1378 N N . PRO A 1 179 ? 2.517 -13.401 -13.573 1.00 98.06 179 PRO A N 1
ATOM 1379 C CA . PRO A 1 179 ? 3.650 -12.478 -13.696 1.00 98.06 179 PRO A CA 1
ATOM 1380 C C . PRO A 1 179 ? 3.245 -11.068 -14.152 1.00 98.06 179 PRO A C 1
ATOM 1382 O O . PRO A 1 179 ? 3.820 -10.083 -13.693 1.00 98.06 179 PRO A O 1
ATOM 1385 N N . GLU A 1 180 ? 2.252 -10.948 -15.038 1.00 98.38 180 GLU A N 1
ATOM 1386 C CA . GLU A 1 180 ? 1.740 -9.653 -15.508 1.00 98.38 180 GLU A CA 1
ATOM 1387 C C . GLU A 1 180 ? 0.994 -8.926 -14.395 1.00 98.38 180 GLU A C 1
ATOM 1389 O O . GLU A 1 180 ? 1.254 -7.747 -14.153 1.00 98.38 180 GLU A O 1
ATOM 1394 N N . VAL A 1 181 ? 0.157 -9.652 -13.648 1.00 98.75 181 VAL A N 1
ATOM 1395 C CA . VAL A 1 181 ? -0.522 -9.123 -12.460 1.00 98.75 181 VAL A CA 1
ATOM 1396 C C . VAL A 1 181 ? 0.499 -8.624 -11.435 1.00 98.75 181 VAL A C 1
ATOM 1398 O O . VAL A 1 181 ? 0.377 -7.504 -10.947 1.00 98.75 181 VAL A O 1
ATOM 1401 N N . ARG A 1 182 ? 1.557 -9.388 -11.131 1.00 98.75 182 ARG A N 1
ATOM 1402 C CA . ARG A 1 182 ? 2.593 -8.949 -10.177 1.00 98.75 182 ARG A CA 1
ATOM 1403 C C . ARG A 1 182 ? 3.376 -7.733 -10.658 1.00 98.75 182 ARG A C 1
ATOM 1405 O O . ARG A 1 182 ? 3.682 -6.867 -9.837 1.00 98.75 182 ARG A O 1
ATOM 1412 N N . ARG A 1 183 ? 3.680 -7.621 -11.956 1.00 98.56 183 ARG A N 1
ATOM 1413 C CA . ARG A 1 183 ? 4.289 -6.405 -12.524 1.00 98.56 183 ARG A CA 1
ATOM 1414 C C . ARG A 1 183 ? 3.373 -5.199 -12.347 1.00 98.56 183 ARG A C 1
ATOM 1416 O O . ARG A 1 183 ? 3.819 -4.182 -11.822 1.00 98.56 183 ARG A O 1
ATOM 1423 N N . PHE A 1 184 ? 2.098 -5.343 -12.702 1.00 98.75 184 PHE A N 1
ATOM 1424 C CA . PHE A 1 184 ? 1.091 -4.304 -12.505 1.00 98.75 184 PHE A CA 1
ATOM 1425 C C . PHE A 1 184 ? 1.019 -3.847 -11.041 1.00 98.75 184 PHE A C 1
ATOM 1427 O O . PHE A 1 184 ? 1.179 -2.660 -10.757 1.00 98.75 184 PHE A O 1
ATOM 1434 N N . LEU A 1 185 ? 0.868 -4.793 -10.107 1.00 98.62 185 LEU A N 1
ATOM 1435 C CA . LEU A 1 185 ? 0.814 -4.512 -8.669 1.00 98.62 185 LEU A CA 1
ATOM 1436 C C . LEU A 1 185 ? 2.087 -3.822 -8.170 1.00 98.62 185 LEU A C 1
ATOM 1438 O O . LEU A 1 185 ? 2.004 -2.932 -7.331 1.00 98.62 185 LEU A O 1
ATOM 1442 N N . THR A 1 186 ? 3.254 -4.208 -8.690 1.00 98.62 186 THR A N 1
ATOM 1443 C CA . THR A 1 186 ? 4.547 -3.625 -8.303 1.00 98.62 186 THR A CA 1
ATOM 1444 C C . THR A 1 186 ? 4.639 -2.155 -8.690 1.00 98.62 186 THR A C 1
ATOM 1446 O O . THR A 1 186 ? 4.941 -1.320 -7.839 1.00 98.62 186 THR A O 1
ATOM 1449 N N . PHE A 1 187 ? 4.330 -1.817 -9.942 1.00 98.56 187 PHE A N 1
ATOM 1450 C CA . PHE A 1 187 ? 4.374 -0.429 -10.397 1.00 98.56 187 PHE A CA 1
ATOM 1451 C C . PHE A 1 187 ? 3.296 0.439 -9.738 1.00 98.56 187 PHE A C 1
ATOM 1453 O O . PHE A 1 187 ? 3.595 1.523 -9.243 1.00 98.56 187 PHE A O 1
ATOM 1460 N N . ALA A 1 188 ? 2.059 -0.053 -9.648 1.00 98.06 188 ALA A N 1
ATOM 1461 C CA . ALA A 1 188 ? 0.972 0.689 -9.012 1.00 98.06 188 ALA A CA 1
ATOM 1462 C C . ALA A 1 188 ? 1.220 0.915 -7.508 1.00 98.06 188 ALA A C 1
ATOM 1464 O O . ALA A 1 188 ? 0.985 2.011 -6.999 1.00 98.06 188 ALA A O 1
ATOM 1465 N N . ALA A 1 189 ? 1.760 -0.078 -6.788 1.00 97.56 189 ALA A N 1
ATOM 1466 C CA . ALA A 1 189 ? 2.102 0.076 -5.374 1.00 97.56 189 ALA A CA 1
ATOM 1467 C C . ALA A 1 189 ? 3.182 1.145 -5.146 1.00 97.56 189 ALA A C 1
ATOM 1469 O O . ALA A 1 189 ? 3.104 1.874 -4.156 1.00 97.56 189 ALA A O 1
ATOM 1470 N N . ALA A 1 190 ? 4.147 1.282 -6.062 1.00 96.94 190 ALA A N 1
ATOM 1471 C CA . ALA A 1 190 ? 5.181 2.314 -5.982 1.00 96.94 190 ALA A CA 1
ATOM 1472 C C . ALA A 1 190 ? 4.596 3.737 -6.016 1.00 96.94 190 ALA A C 1
ATOM 1474 O O . ALA A 1 190 ? 5.153 4.646 -5.405 1.00 96.94 190 ALA A O 1
ATOM 1475 N N . MET A 1 191 ? 3.450 3.925 -6.677 1.00 96.62 191 MET A N 1
ATOM 1476 C CA . MET A 1 191 ? 2.766 5.220 -6.782 1.00 96.62 191 MET A CA 1
ATOM 1477 C C . MET A 1 191 ? 1.861 5.532 -5.580 1.00 96.62 191 MET A C 1
ATOM 1479 O O . MET A 1 191 ? 1.271 6.609 -5.497 1.00 96.62 191 MET A O 1
ATOM 1483 N N . ASN A 1 192 ? 1.761 4.632 -4.596 1.00 92.19 192 ASN A N 1
ATOM 1484 C CA . ASN A 1 192 ? 0.875 4.794 -3.447 1.00 92.19 192 ASN A CA 1
ATOM 1485 C C . ASN A 1 192 ? 1.405 5.801 -2.406 1.00 92.19 192 ASN A C 1
ATOM 1487 O O . ASN A 1 192 ? 1.877 5.456 -1.314 1.00 92.19 192 ASN A O 1
ATOM 1491 N N . ARG A 1 193 ? 1.287 7.089 -2.730 1.00 85.06 193 ARG A N 1
ATOM 1492 C CA . ARG A 1 193 ? 1.807 8.210 -1.933 1.00 85.06 193 ARG A CA 1
ATOM 1493 C C . ARG A 1 193 ? 0.743 8.895 -1.071 1.00 85.06 193 ARG A C 1
ATOM 1495 O O . ARG A 1 193 ? 0.836 10.077 -0.770 1.00 85.06 193 ARG A O 1
ATOM 1502 N N . GLY A 1 194 ? -0.253 8.133 -0.613 1.00 81.81 194 GLY A N 1
ATOM 1503 C CA . GLY A 1 194 ? -1.384 8.671 0.157 1.00 81.81 194 GLY A CA 1
ATOM 1504 C C . GLY A 1 194 ? -2.547 9.150 -0.712 1.00 81.81 194 GLY A C 1
ATOM 1505 O O . GLY A 1 194 ? -3.431 9.849 -0.221 1.00 81.81 194 GLY A O 1
ATOM 1506 N N . GLN A 1 195 ? -2.554 8.765 -1.988 1.00 83.31 195 GLN A N 1
ATOM 1507 C CA . GLN A 1 195 ? -3.737 8.855 -2.832 1.00 83.31 195 GLN A CA 1
ATOM 1508 C C . GLN A 1 195 ? -4.853 7.951 -2.296 1.00 83.31 195 GLN A C 1
ATOM 1510 O O . GLN A 1 195 ? -4.621 6.986 -1.562 1.00 83.31 195 GLN A O 1
ATOM 1515 N N . ASP A 1 196 ? -6.078 8.259 -2.707 1.00 89.06 196 ASP A N 1
ATOM 1516 C CA . ASP A 1 196 ? -7.198 7.349 -2.536 1.00 89.06 196 ASP A CA 1
ATOM 1517 C C . ASP A 1 196 ? -6.898 6.011 -3.248 1.00 89.06 196 ASP A C 1
ATOM 1519 O O . ASP A 1 196 ? -6.615 6.034 -4.448 1.00 89.06 196 ASP A O 1
ATOM 1523 N N . PRO A 1 197 ? -6.934 4.855 -2.553 1.00 89.25 197 PRO A N 1
ATOM 1524 C CA . PRO A 1 197 ? -6.599 3.567 -3.150 1.00 89.25 197 PRO A CA 1
ATOM 1525 C C . PRO A 1 197 ? -7.449 3.234 -4.376 1.00 89.25 197 PRO A C 1
ATOM 1527 O O . PRO A 1 197 ? -6.903 2.761 -5.365 1.00 89.25 197 PRO A O 1
ATOM 1530 N N . ASP A 1 198 ? -8.755 3.511 -4.355 1.00 89.31 198 ASP A N 1
ATOM 1531 C CA . ASP A 1 198 ? -9.620 3.262 -5.512 1.00 89.31 198 ASP A CA 1
ATOM 1532 C C . ASP A 1 198 ? -9.170 4.068 -6.732 1.00 89.31 198 ASP A C 1
ATOM 1534 O O . ASP A 1 198 ? -9.000 3.502 -7.814 1.00 89.31 198 ASP A O 1
ATOM 1538 N N . ARG A 1 199 ? -8.916 5.371 -6.554 1.00 92.06 199 ARG A N 1
ATOM 1539 C CA . ARG A 1 199 ? -8.392 6.221 -7.631 1.00 92.06 199 ARG A CA 1
ATOM 1540 C C . ARG A 1 199 ? -7.049 5.716 -8.151 1.00 92.06 199 ARG A C 1
ATOM 1542 O O . ARG A 1 199 ? -6.889 5.635 -9.361 1.00 92.06 199 ARG A O 1
ATOM 1549 N N . LEU A 1 200 ? -6.122 5.352 -7.262 1.00 95.50 200 LEU A N 1
ATOM 1550 C CA . LEU A 1 200 ? -4.800 4.832 -7.629 1.00 95.50 200 LEU A CA 1
ATOM 1551 C C . LEU A 1 200 ? -4.915 3.603 -8.543 1.00 95.50 200 LEU A C 1
ATOM 1553 O O . LEU A 1 200 ? -4.306 3.553 -9.609 1.00 95.50 200 LEU A O 1
ATOM 1557 N N . TRP A 1 201 ? -5.696 2.604 -8.128 1.00 96.44 201 TRP A N 1
ATOM 1558 C CA . TRP A 1 201 ? -5.798 1.337 -8.852 1.00 96.44 201 TRP A CA 1
ATOM 1559 C C . TRP A 1 201 ? -6.541 1.477 -10.187 1.00 96.44 201 TRP A C 1
ATOM 1561 O O . TRP A 1 201 ? -6.162 0.832 -11.165 1.00 96.44 201 TRP A O 1
ATOM 1571 N N . LEU A 1 202 ? -7.560 2.340 -10.252 1.00 94.25 202 LEU A N 1
ATOM 1572 C CA . LEU A 1 202 ? -8.262 2.648 -11.500 1.00 94.25 202 LEU A CA 1
ATOM 1573 C C . LEU A 1 202 ? -7.387 3.461 -12.465 1.00 94.25 202 LEU A C 1
ATOM 1575 O O . LEU A 1 202 ? -7.298 3.096 -13.632 1.00 94.25 202 LEU A O 1
ATOM 1579 N N . ALA A 1 203 ? -6.672 4.478 -11.976 1.00 96.62 203 ALA A N 1
ATOM 1580 C CA . ALA A 1 203 ? -5.708 5.243 -12.770 1.00 96.62 203 ALA A CA 1
ATOM 1581 C C . ALA A 1 203 ? -4.602 4.342 -13.345 1.00 96.62 203 ALA A C 1
ATOM 1583 O O . ALA A 1 203 ? -4.230 4.460 -14.511 1.00 96.62 203 ALA A O 1
ATOM 1584 N N . ALA A 1 204 ? -4.111 3.378 -12.559 1.00 98.06 204 ALA A N 1
ATOM 1585 C CA . ALA A 1 204 ? -3.140 2.398 -13.038 1.00 98.06 204 ALA A CA 1
ATOM 1586 C C . ALA A 1 204 ? -3.720 1.485 -14.134 1.00 98.06 204 ALA A C 1
ATOM 1588 O O . ALA A 1 204 ? -3.015 1.165 -15.092 1.00 98.06 204 ALA A O 1
ATOM 1589 N N . LEU A 1 205 ? -4.990 1.076 -14.026 1.00 96.94 205 LEU A N 1
ATOM 1590 C CA . LEU A 1 205 ? -5.676 0.327 -15.085 1.00 96.94 205 LEU A CA 1
ATOM 1591 C C . LEU A 1 205 ? -5.840 1.146 -16.366 1.00 96.94 205 LEU A C 1
ATOM 1593 O O . LEU A 1 205 ? -5.639 0.608 -17.454 1.00 96.94 205 LEU A O 1
ATOM 1597 N N . ASP A 1 206 ? -6.195 2.421 -16.249 1.00 96.56 206 ASP A N 1
ATOM 1598 C CA . ASP A 1 206 ? -6.329 3.307 -17.404 1.00 96.56 206 ASP A CA 1
ATOM 1599 C C . ASP A 1 206 ? -4.968 3.520 -18.081 1.00 96.56 206 ASP A C 1
ATOM 1601 O O . ASP A 1 206 ? -4.857 3.363 -19.296 1.00 96.56 206 ASP A O 1
ATOM 1605 N N . LEU A 1 207 ? -3.893 3.700 -17.303 1.00 98.25 207 LEU A N 1
ATOM 1606 C CA . LEU A 1 207 ? -2.530 3.704 -17.839 1.00 98.25 207 LEU A CA 1
ATOM 1607 C C . LEU A 1 207 ? -2.183 2.394 -18.557 1.00 98.25 207 LEU A C 1
ATOM 1609 O O . LEU A 1 207 ? -1.555 2.427 -19.611 1.00 98.25 207 LEU A O 1
ATOM 1613 N N . LEU A 1 208 ? -2.567 1.236 -18.010 1.00 98.25 208 LEU A N 1
ATOM 1614 C CA . LEU A 1 208 ? -2.284 -0.055 -18.641 1.00 98.25 208 LEU A CA 1
ATOM 1615 C C . LEU A 1 208 ? -2.986 -0.182 -19.998 1.00 98.25 208 LEU A C 1
ATOM 1617 O O . LEU A 1 208 ? -2.410 -0.762 -20.914 1.00 98.25 208 LEU A O 1
ATOM 1621 N N . ARG A 1 209 ? -4.203 0.357 -20.133 1.00 95.69 209 ARG A N 1
ATOM 1622 C CA . ARG A 1 209 ? -4.968 0.350 -21.389 1.00 95.69 209 ARG A CA 1
ATOM 1623 C C . ARG A 1 209 ? -4.344 1.264 -22.440 1.00 95.69 209 ARG A C 1
ATOM 1625 O O . ARG A 1 209 ? -4.128 0.824 -23.566 1.00 95.69 209 ARG A O 1
ATOM 1632 N N . GLU A 1 210 ? -4.022 2.499 -22.063 1.00 97.81 210 GLU A N 1
ATOM 1633 C CA . GLU A 1 210 ? -3.527 3.525 -22.993 1.00 97.81 210 GLU A CA 1
ATOM 1634 C C . GLU A 1 210 ? -2.028 3.375 -23.303 1.00 97.81 210 GLU A C 1
ATOM 1636 O O . GLU A 1 210 ? -1.558 3.657 -24.408 1.00 97.81 210 GLU A O 1
ATOM 1641 N N . ALA A 1 211 ? -1.250 2.894 -22.334 1.00 98.19 211 ALA A N 1
ATOM 1642 C CA . ALA A 1 211 ? 0.194 2.733 -22.428 1.00 98.19 211 ALA A CA 1
ATOM 1643 C C . ALA A 1 211 ? 0.677 1.381 -21.856 1.00 98.19 211 ALA A C 1
ATOM 1645 O O . ALA A 1 211 ? 1.493 1.367 -20.929 1.00 98.19 211 ALA A O 1
ATOM 1646 N N . PRO A 1 212 ? 0.301 0.225 -22.451 1.00 97.81 212 PRO A N 1
ATOM 1647 C CA . PRO A 1 212 ? 0.713 -1.094 -21.948 1.00 97.81 212 PRO A CA 1
ATOM 1648 C C . PRO A 1 212 ? 2.234 -1.257 -21.818 1.00 97.81 212 PRO A C 1
ATOM 1650 O O . PRO A 1 212 ? 2.738 -1.976 -20.957 1.00 97.81 212 PRO A O 1
ATOM 1653 N N . TRP A 1 213 ? 2.989 -0.556 -22.671 1.00 98.19 213 TRP A N 1
ATOM 1654 C CA . TRP A 1 213 ? 4.451 -0.548 -22.659 1.00 98.19 213 TRP A CA 1
ATOM 1655 C C . TRP A 1 213 ? 5.044 -0.060 -21.328 1.00 98.19 213 TRP A C 1
ATOM 1657 O O . TRP A 1 213 ? 6.152 -0.478 -21.000 1.00 98.19 213 TRP A O 1
ATOM 1667 N N . ALA A 1 214 ? 4.327 0.765 -20.556 1.00 98.38 214 ALA A N 1
ATOM 1668 C CA . ALA A 1 214 ? 4.786 1.273 -19.264 1.00 98.38 214 ALA A CA 1
ATOM 1669 C C . ALA A 1 214 ? 4.882 0.165 -18.198 1.00 98.38 214 ALA A C 1
ATOM 1671 O O . ALA A 1 214 ? 5.651 0.289 -17.250 1.00 98.38 214 ALA A O 1
ATOM 1672 N N . PHE A 1 215 ? 4.160 -0.945 -18.373 1.00 98.38 215 PHE A N 1
ATOM 1673 C CA . PHE A 1 215 ? 4.175 -2.092 -17.458 1.00 98.38 215 PHE A CA 1
ATOM 1674 C C . PHE A 1 215 ? 5.081 -3.242 -17.926 1.00 98.38 215 PHE A C 1
ATOM 1676 O O . PHE A 1 215 ? 5.186 -4.265 -17.246 1.00 98.38 215 PHE A O 1
ATOM 1683 N N . ILE A 1 216 ? 5.751 -3.082 -19.071 1.00 97.62 216 ILE A N 1
ATOM 1684 C CA . ILE A 1 216 ? 6.733 -4.032 -19.601 1.00 97.62 216 ILE A CA 1
ATOM 1685 C C . ILE A 1 216 ? 8.125 -3.511 -19.214 1.00 97.62 216 ILE A C 1
ATOM 1687 O O . ILE A 1 216 ? 8.551 -2.509 -19.793 1.00 97.62 216 ILE A O 1
ATOM 1691 N N . PRO A 1 217 ? 8.839 -4.139 -18.255 1.00 97.25 217 PRO A N 1
ATOM 1692 C CA . PRO A 1 217 ? 10.071 -3.595 -17.684 1.00 97.25 217 PRO A CA 1
ATOM 1693 C C . PRO A 1 217 ? 11.113 -3.197 -18.728 1.00 97.25 217 PRO A C 1
ATOM 1695 O O . PRO A 1 217 ? 11.671 -2.110 -18.654 1.00 97.25 217 PRO A O 1
ATOM 1698 N N . GLU A 1 218 ? 11.316 -4.016 -19.756 1.00 96.31 218 GLU A N 1
ATOM 1699 C CA . GLU A 1 218 ? 12.280 -3.767 -20.828 1.00 96.31 218 GLU A CA 1
ATOM 1700 C C . GLU A 1 218 ? 11.921 -2.519 -21.641 1.00 96.31 218 GLU A C 1
ATOM 1702 O O . GLU A 1 218 ? 12.794 -1.741 -22.019 1.00 96.31 218 GLU A O 1
ATOM 1707 N N . ARG A 1 219 ? 10.626 -2.300 -21.896 1.00 97.50 219 ARG A N 1
ATOM 1708 C CA . ARG A 1 219 ? 10.145 -1.144 -22.663 1.00 97.50 219 ARG A CA 1
ATOM 1709 C C . ARG A 1 219 ? 10.116 0.118 -21.813 1.00 97.50 219 ARG A C 1
ATOM 1711 O O . ARG A 1 219 ? 10.544 1.163 -22.285 1.00 97.50 219 ARG A O 1
ATOM 1718 N N . ALA A 1 220 ? 9.645 0.023 -20.574 1.00 97.81 220 ALA A N 1
ATOM 1719 C CA . ALA A 1 220 ? 9.594 1.148 -19.649 1.00 97.81 220 ALA A CA 1
ATOM 1720 C C . ALA A 1 220 ? 10.999 1.637 -19.258 1.00 97.81 220 ALA A C 1
ATOM 1722 O O . ALA A 1 220 ? 11.220 2.841 -19.163 1.00 97.81 220 ALA A O 1
ATOM 1723 N N . ALA A 1 221 ? 11.963 0.723 -19.103 1.00 96.62 221 ALA A N 1
ATOM 1724 C CA . ALA A 1 221 ? 13.360 1.044 -18.813 1.00 96.62 221 ALA A CA 1
ATOM 1725 C C . ALA A 1 221 ? 14.043 1.853 -19.926 1.00 96.62 221 ALA A C 1
ATOM 1727 O O . ALA A 1 221 ? 14.893 2.693 -19.630 1.00 96.62 221 ALA A O 1
ATOM 1728 N N . LEU A 1 222 ? 13.683 1.581 -21.185 1.00 96.38 222 LEU A N 1
ATOM 1729 C CA . LEU A 1 222 ? 14.251 2.206 -22.385 1.00 96.38 222 LEU A CA 1
ATOM 1730 C C . LEU A 1 222 ? 13.412 3.373 -22.921 1.00 96.38 222 LEU A C 1
ATOM 1732 O O . LEU A 1 222 ? 13.784 3.990 -23.918 1.00 96.38 222 LEU A O 1
ATOM 1736 N N . ALA A 1 223 ? 12.261 3.649 -22.311 1.00 97.12 223 ALA A N 1
ATOM 1737 C CA . ALA A 1 223 ? 11.385 4.713 -22.763 1.00 97.12 223 ALA A CA 1
ATOM 1738 C C . ALA A 1 223 ? 12.034 6.087 -22.566 1.00 97.12 223 ALA A C 1
ATOM 1740 O O . ALA A 1 223 ? 12.805 6.312 -21.632 1.00 97.12 223 ALA A O 1
ATOM 1741 N N . ASP A 1 224 ? 11.661 7.030 -23.425 1.00 96.75 224 ASP A N 1
ATOM 1742 C CA . ASP A 1 224 ? 11.959 8.437 -23.194 1.00 96.75 224 ASP A CA 1
ATOM 1743 C C . ASP A 1 224 ? 11.313 8.901 -21.865 1.00 96.75 224 ASP A C 1
ATOM 1745 O O . ASP A 1 224 ? 10.119 8.640 -21.658 1.00 96.75 224 ASP A O 1
ATOM 1749 N N . PRO A 1 225 ? 12.063 9.550 -20.950 1.00 96.38 225 PRO A N 1
ATOM 1750 C CA . PRO A 1 225 ? 11.529 9.976 -19.658 1.00 96.38 225 PRO A CA 1
ATOM 1751 C C . PRO A 1 225 ? 10.309 10.896 -19.769 1.00 96.38 225 PRO A C 1
ATOM 1753 O O . PRO A 1 225 ? 9.353 10.707 -19.018 1.00 96.38 225 PRO A O 1
ATOM 1756 N N . HIS A 1 226 ? 10.288 11.826 -20.731 1.00 97.62 226 HIS A N 1
ATOM 1757 C CA . HIS A 1 226 ? 9.161 12.746 -20.918 1.00 97.62 226 HIS A CA 1
ATOM 1758 C C . HIS A 1 226 ? 7.919 12.032 -21.445 1.00 97.62 226 HIS A C 1
ATOM 1760 O O . HIS A 1 226 ? 6.796 12.362 -21.067 1.00 97.62 226 HIS A O 1
ATOM 1766 N N . ARG A 1 227 ? 8.095 11.004 -22.279 1.00 98.00 227 ARG A N 1
ATOM 1767 C CA . ARG A 1 227 ? 6.979 10.150 -22.698 1.00 98.00 227 ARG A CA 1
ATOM 1768 C C . ARG A 1 227 ? 6.345 9.416 -21.515 1.00 98.00 227 ARG A C 1
ATOM 1770 O O . ARG A 1 227 ? 5.123 9.282 -21.479 1.00 98.00 227 ARG A O 1
ATOM 1777 N N . LEU A 1 228 ? 7.150 8.910 -20.578 1.00 98.19 228 LEU A N 1
ATOM 1778 C CA . LEU A 1 228 ? 6.627 8.250 -19.380 1.00 98.19 228 LEU A CA 1
ATOM 1779 C C . LEU A 1 228 ? 5.971 9.251 -18.426 1.00 98.19 228 LEU A C 1
ATOM 1781 O O . LEU A 1 228 ? 4.886 8.969 -17.930 1.00 98.19 228 LEU A O 1
ATOM 1785 N N . GLU A 1 229 ? 6.581 10.420 -18.231 1.00 98.19 229 GLU A N 1
ATOM 1786 C CA . GLU A 1 229 ? 6.005 11.543 -17.484 1.00 98.19 229 GLU A CA 1
ATOM 1787 C C . GLU A 1 229 ? 4.605 11.894 -18.007 1.00 98.19 229 GLU A C 1
ATOM 1789 O O . GLU A 1 229 ? 3.633 11.829 -17.255 1.00 98.19 229 GLU A O 1
ATOM 1794 N N . ALA A 1 230 ? 4.488 12.147 -19.314 1.00 97.94 230 ALA A N 1
ATOM 1795 C CA . ALA A 1 230 ? 3.224 12.487 -19.959 1.00 97.94 230 ALA A CA 1
ATOM 1796 C C . ALA A 1 230 ? 2.178 11.369 -19.832 1.00 97.94 230 ALA A C 1
ATOM 1798 O O . ALA A 1 230 ? 1.001 11.650 -19.628 1.00 97.94 230 ALA A O 1
ATOM 1799 N N . ALA A 1 231 ? 2.586 10.098 -19.928 1.00 98.19 231 ALA A N 1
ATOM 1800 C CA . ALA A 1 231 ? 1.670 8.971 -19.763 1.00 98.19 231 ALA A CA 1
ATOM 1801 C C . ALA A 1 231 ? 1.144 8.863 -18.320 1.00 98.19 231 ALA A C 1
ATOM 1803 O O . ALA A 1 231 ? -0.055 8.678 -18.113 1.00 98.19 231 ALA A O 1
ATOM 1804 N N . LEU A 1 232 ? 2.024 9.010 -17.323 1.00 97.81 232 LEU A N 1
ATOM 1805 C CA . LEU A 1 232 ? 1.653 8.972 -15.906 1.00 97.81 232 LEU A CA 1
ATOM 1806 C C . LEU A 1 232 ? 0.757 10.153 -15.508 1.00 97.81 232 LEU A C 1
ATOM 1808 O O . LEU A 1 232 ? -0.154 9.980 -14.695 1.00 97.81 232 LEU A O 1
ATOM 1812 N N . GLU A 1 233 ? 1.012 11.337 -16.067 1.00 96.94 233 GLU A N 1
ATOM 1813 C CA . GLU A 1 233 ? 0.194 12.533 -15.858 1.00 96.94 233 GLU A CA 1
ATOM 1814 C C . GLU A 1 233 ? -1.176 12.404 -16.535 1.00 96.94 233 GLU A C 1
ATOM 1816 O O . GLU A 1 233 ? -2.195 12.645 -15.889 1.00 96.94 233 GLU A O 1
ATOM 1821 N N . ALA A 1 234 ? -1.223 11.953 -17.794 1.00 97.00 234 ALA A N 1
ATOM 1822 C CA . ALA A 1 234 ? -2.471 11.768 -18.536 1.00 97.00 234 ALA A CA 1
ATOM 1823 C C . ALA A 1 234 ? -3.413 10.748 -17.874 1.00 97.00 234 ALA A C 1
ATOM 1825 O O . ALA A 1 234 ? -4.628 10.917 -17.919 1.00 97.00 234 ALA A O 1
ATOM 1826 N N . ALA A 1 235 ? -2.860 9.716 -17.231 1.00 96.69 235 ALA A N 1
ATOM 1827 C CA . ALA A 1 235 ? -3.628 8.741 -16.458 1.00 96.69 235 ALA A CA 1
ATOM 1828 C C . ALA A 1 235 ? -4.003 9.227 -15.042 1.00 96.69 235 ALA A C 1
ATOM 1830 O O . ALA A 1 235 ? -4.620 8.480 -14.288 1.00 96.69 235 ALA A O 1
ATOM 1831 N N . GLU A 1 236 ? -3.600 10.441 -14.647 1.00 96.00 236 GLU A N 1
ATOM 1832 C CA . GLU A 1 236 ? -3.734 10.988 -13.288 1.00 96.00 236 GLU A CA 1
ATOM 1833 C C . GLU A 1 236 ? -3.119 10.099 -12.189 1.00 96.00 236 GLU A C 1
ATOM 1835 O O . GLU A 1 236 ? -3.528 10.143 -11.023 1.00 96.00 236 GLU A O 1
ATOM 1840 N N . LEU A 1 237 ? -2.134 9.273 -12.552 1.00 95.62 237 LEU A N 1
ATOM 1841 C CA . LEU A 1 237 ? -1.499 8.337 -11.629 1.00 95.62 237 LEU A CA 1
ATOM 1842 C C . LEU A 1 237 ? -0.425 9.032 -10.786 1.00 95.62 237 LEU A C 1
ATOM 1844 O O . LEU A 1 237 ? -0.244 8.710 -9.611 1.00 95.62 237 LEU A O 1
ATOM 1848 N N . SER A 1 238 ? 0.269 10.006 -11.373 1.00 94.56 238 SER A N 1
ATOM 1849 C CA . SER A 1 238 ? 1.376 10.706 -10.725 1.00 94.56 238 SER A CA 1
ATOM 1850 C C . SER A 1 238 ? 0.933 11.931 -9.919 1.00 94.56 238 SER A C 1
ATOM 1852 O O . SER A 1 238 ? 0.014 12.655 -10.294 1.00 94.56 238 SER A O 1
ATOM 1854 N N . GLN A 1 239 ? 1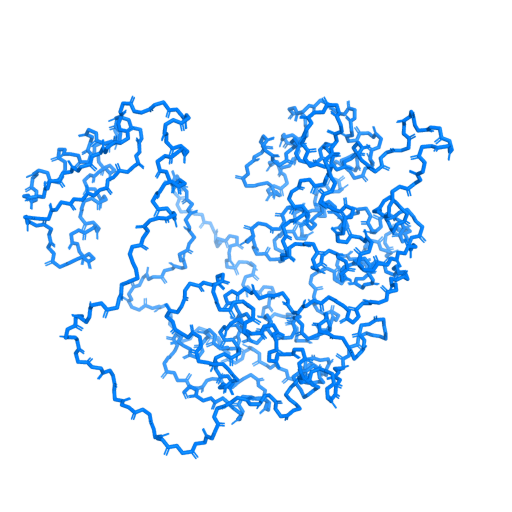.633 12.188 -8.809 1.00 91.31 239 GLN A N 1
ATOM 1855 C CA . GLN A 1 239 ? 1.541 13.454 -8.064 1.00 91.31 239 GLN A CA 1
ATOM 1856 C C . GLN A 1 239 ? 2.774 14.342 -8.271 1.00 91.31 239 GLN A C 1
ATOM 1858 O O . GLN A 1 239 ? 2.728 15.535 -7.979 1.00 91.31 239 GLN A O 1
ATOM 1863 N N . ALA A 1 240 ? 3.874 13.757 -8.744 1.00 95.00 240 ALA A N 1
ATOM 1864 C CA . ALA A 1 240 ? 5.110 14.440 -9.087 1.00 95.00 240 ALA A CA 1
ATOM 1865 C C . ALA A 1 240 ? 5.681 13.810 -10.373 1.00 95.00 240 ALA A C 1
ATOM 1867 O O . ALA A 1 240 ? 6.598 12.990 -10.269 1.00 95.00 240 ALA A O 1
ATOM 1868 N N . PRO A 1 241 ? 5.158 14.179 -11.564 1.00 93.75 241 PRO A N 1
ATOM 1869 C CA . PRO A 1 241 ? 5.392 13.469 -12.829 1.00 93.75 241 PRO A CA 1
ATOM 1870 C C . PRO A 1 241 ? 6.856 13.117 -13.096 1.00 93.75 241 PRO A C 1
ATOM 1872 O O . PRO A 1 241 ? 7.177 11.961 -13.355 1.00 93.75 241 PRO A O 1
ATOM 1875 N N . GLN A 1 242 ? 7.763 14.078 -12.920 1.00 95.44 242 GLN A N 1
ATOM 1876 C CA . GLN A 1 242 ? 9.201 13.883 -13.133 1.00 95.44 242 GLN A CA 1
ATOM 1877 C C . GLN A 1 242 ? 9.822 12.863 -12.165 1.00 95.44 242 GLN A C 1
ATOM 1879 O O . GLN A 1 242 ? 10.543 11.956 -12.580 1.00 95.44 242 GLN A O 1
ATOM 1884 N N . VAL A 1 243 ? 9.539 12.997 -10.864 1.00 95.75 243 VAL A N 1
ATOM 1885 C CA . VAL A 1 243 ? 10.085 12.113 -9.818 1.00 95.75 243 VAL A CA 1
ATOM 1886 C C . VAL A 1 243 ? 9.512 10.706 -9.955 1.00 95.75 243 VAL A C 1
ATOM 1888 O O . VAL A 1 243 ? 10.244 9.722 -9.855 1.00 95.75 243 VAL A O 1
ATOM 1891 N N . ASP A 1 244 ? 8.209 10.611 -10.200 1.00 96.62 244 ASP A N 1
ATOM 1892 C CA . ASP A 1 244 ? 7.499 9.345 -10.307 1.00 96.62 244 ASP A CA 1
ATOM 1893 C C . ASP A 1 244 ? 7.902 8.602 -11.597 1.00 96.62 244 ASP A C 1
ATOM 1895 O O . ASP A 1 244 ? 8.143 7.397 -11.544 1.00 96.62 244 ASP A O 1
ATOM 1899 N N . ALA A 1 245 ? 8.096 9.304 -12.724 1.00 97.81 245 ALA A N 1
ATOM 1900 C CA . ALA A 1 245 ? 8.631 8.719 -13.957 1.00 97.81 245 ALA A CA 1
ATOM 1901 C C . ALA A 1 245 ? 10.060 8.191 -13.767 1.00 97.81 245 ALA A C 1
ATOM 1903 O O . ALA A 1 245 ? 10.359 7.061 -14.159 1.00 97.81 245 ALA A O 1
ATOM 1904 N N . ALA A 1 246 ? 10.939 8.959 -13.113 1.00 97.19 246 ALA A N 1
ATOM 1905 C CA . ALA A 1 246 ? 12.298 8.511 -12.812 1.00 97.19 246 ALA A CA 1
ATOM 1906 C C . ALA A 1 246 ? 12.300 7.259 -11.914 1.00 97.19 246 ALA A C 1
ATOM 1908 O O . ALA A 1 246 ? 13.015 6.292 -12.191 1.00 97.19 246 ALA A O 1
ATOM 1909 N N . ALA A 1 247 ? 11.460 7.241 -10.874 1.00 97.00 247 ALA A N 1
ATOM 1910 C CA . ALA A 1 247 ? 11.305 6.089 -9.993 1.00 97.00 247 ALA A CA 1
ATOM 1911 C C . ALA A 1 247 ? 10.762 4.859 -10.738 1.00 97.00 247 ALA A C 1
ATOM 1913 O O . ALA A 1 247 ? 11.283 3.753 -10.582 1.00 97.00 247 ALA A O 1
ATOM 1914 N N . TRP A 1 248 ? 9.761 5.055 -11.595 1.00 98.06 248 TRP A N 1
ATOM 1915 C CA . TRP A 1 248 ? 9.180 4.009 -12.431 1.00 98.06 248 TRP A CA 1
ATOM 1916 C C . TRP A 1 248 ? 10.217 3.407 -13.386 1.00 98.06 248 TRP A C 1
ATOM 1918 O O . TRP A 1 248 ? 10.335 2.186 -13.475 1.00 98.06 248 TRP A O 1
ATOM 1928 N N . GLN A 1 249 ? 11.037 4.231 -14.049 1.00 97.56 249 GLN A N 1
ATOM 1929 C CA . GLN A 1 249 ? 12.129 3.735 -14.892 1.00 97.56 249 GLN A CA 1
ATOM 1930 C C . GLN A 1 249 ? 13.195 2.980 -14.097 1.00 97.56 249 GLN A C 1
ATOM 1932 O O . GLN A 1 249 ? 13.712 1.977 -14.588 1.00 97.56 249 GLN A O 1
ATOM 1937 N N . ALA A 1 250 ? 13.535 3.434 -12.888 1.00 96.38 250 ALA A N 1
ATOM 1938 C CA . ALA A 1 250 ? 14.491 2.740 -12.028 1.00 96.38 250 ALA A CA 1
ATOM 1939 C C . ALA A 1 250 ? 13.983 1.339 -11.647 1.00 96.38 250 ALA A C 1
ATOM 1941 O O . ALA A 1 250 ? 14.703 0.357 -11.838 1.00 96.38 250 ALA A O 1
ATOM 1942 N N . ILE A 1 251 ? 12.715 1.229 -11.230 1.00 97.38 251 ILE A N 1
ATOM 1943 C CA . ILE A 1 251 ? 12.057 -0.060 -10.964 1.00 97.38 251 ILE A CA 1
ATOM 1944 C C . ILE A 1 251 ? 12.060 -0.931 -12.228 1.00 97.38 251 ILE A C 1
ATOM 1946 O O . ILE A 1 251 ? 12.409 -2.109 -12.165 1.00 97.38 251 ILE A O 1
ATOM 1950 N N . ALA A 1 252 ? 11.725 -0.363 -13.389 1.00 97.38 252 ALA A N 1
ATOM 1951 C CA . ALA A 1 252 ? 11.713 -1.088 -14.656 1.00 97.38 252 ALA A CA 1
ATOM 1952 C C . ALA A 1 252 ? 13.097 -1.649 -15.021 1.00 97.38 252 ALA A C 1
ATOM 1954 O O . ALA A 1 252 ? 13.204 -2.824 -15.363 1.00 97.38 252 ALA A O 1
ATOM 1955 N N . ARG A 1 253 ? 14.170 -0.862 -14.872 1.00 95.12 253 ARG A N 1
ATOM 1956 C CA . ARG A 1 253 ? 15.556 -1.327 -15.078 1.00 95.12 253 ARG A CA 1
ATOM 1957 C C . ARG A 1 253 ? 15.943 -2.419 -14.085 1.00 95.12 253 ARG A C 1
ATOM 1959 O O . ARG A 1 253 ? 16.599 -3.383 -14.461 1.00 95.12 253 ARG A O 1
ATOM 1966 N N . ALA A 1 254 ? 15.521 -2.291 -12.829 1.00 94.19 254 ALA A N 1
ATOM 1967 C CA . ALA A 1 254 ? 15.801 -3.283 -11.799 1.00 94.19 254 ALA A CA 1
ATOM 1968 C C . ALA A 1 254 ? 15.050 -4.611 -12.022 1.00 94.19 254 ALA A C 1
ATOM 1970 O O . ALA A 1 254 ? 15.526 -5.651 -11.563 1.00 94.19 254 ALA A O 1
ATOM 1971 N N . LEU A 1 255 ? 13.918 -4.590 -12.731 1.00 95.38 255 LEU A N 1
ATOM 1972 C CA . LEU A 1 255 ? 13.142 -5.778 -13.104 1.00 95.38 255 LEU A CA 1
ATOM 1973 C C . LEU A 1 255 ? 13.514 -6.354 -14.479 1.00 95.38 255 LEU A C 1
ATOM 1975 O O . LEU A 1 255 ? 13.284 -7.538 -14.714 1.00 95.38 255 LEU A O 1
ATOM 1979 N N . ALA A 1 256 ? 14.055 -5.545 -15.391 1.00 94.06 256 ALA A N 1
ATOM 1980 C CA . ALA A 1 256 ? 14.416 -5.988 -16.730 1.00 94.06 256 ALA A CA 1
ATOM 1981 C C . ALA A 1 256 ? 15.616 -6.964 -16.691 1.00 94.06 256 ALA A C 1
ATOM 1983 O O . ALA A 1 256 ? 16.614 -6.695 -16.020 1.00 94.06 256 ALA A O 1
ATOM 1984 N N . PRO A 1 257 ? 15.583 -8.069 -17.458 1.00 80.94 257 PRO A N 1
ATOM 1985 C CA . PRO A 1 257 ? 16.704 -9.001 -17.585 1.00 80.94 257 PRO A CA 1
ATOM 1986 C C . PRO A 1 257 ? 17.842 -8.461 -18.473 1.00 80.94 257 PRO A C 1
ATOM 1988 O O . PRO A 1 257 ? 18.852 -9.136 -18.663 1.00 80.94 257 PRO A O 1
ATOM 1991 N N . VAL A 1 258 ? 17.686 -7.266 -19.057 1.00 68.00 258 VAL A N 1
ATOM 1992 C CA . VAL A 1 258 ? 18.593 -6.725 -20.077 1.00 68.00 258 VAL A CA 1
ATOM 1993 C C . VAL A 1 258 ? 19.998 -6.538 -19.503 1.00 68.00 258 VAL A C 1
ATOM 1995 O O . VAL A 1 258 ? 20.205 -5.759 -18.577 1.00 68.00 258 VAL A O 1
ATOM 1998 N N . GLY A 1 259 ? 20.964 -7.251 -20.085 1.00 64.81 259 GLY A N 1
ATOM 1999 C CA . GLY A 1 259 ? 22.379 -7.145 -19.733 1.00 64.81 259 GLY A CA 1
ATOM 2000 C C . GLY A 1 259 ? 22.806 -7.936 -18.496 1.00 64.81 259 GLY A C 1
ATOM 2001 O O . GLY A 1 259 ? 23.982 -7.874 -18.152 1.00 64.81 259 GLY A O 1
ATOM 2002 N N . ARG A 1 260 ? 21.907 -8.698 -17.852 1.00 69.56 260 ARG A N 1
ATOM 2003 C CA . ARG A 1 260 ? 22.298 -9.602 -16.762 1.00 69.56 260 ARG A CA 1
ATOM 2004 C C . ARG A 1 260 ? 22.812 -10.917 -17.318 1.00 69.56 260 ARG A C 1
ATOM 2006 O O . ARG A 1 260 ? 22.122 -11.618 -18.060 1.00 69.56 260 ARG A O 1
ATOM 2013 N N . THR A 1 261 ? 24.019 -11.272 -16.917 1.00 64.81 261 THR A N 1
ATOM 2014 C CA . THR A 1 261 ? 24.518 -12.632 -17.060 1.00 64.81 261 THR A CA 1
ATOM 2015 C C . THR A 1 261 ? 23.829 -13.532 -16.027 1.00 64.81 261 THR A C 1
ATOM 2017 O O . THR A 1 261 ? 23.460 -13.061 -14.948 1.00 64.81 261 THR A O 1
ATOM 2020 N N . PRO A 1 262 ? 23.667 -14.841 -16.288 1.00 61.56 262 PRO A N 1
ATOM 2021 C CA . PRO A 1 262 ? 23.169 -15.784 -15.281 1.00 61.56 262 PRO A CA 1
ATOM 2022 C C . PRO A 1 262 ? 23.963 -15.752 -13.960 1.00 61.56 262 PRO A C 1
ATOM 2024 O O . PRO A 1 262 ? 23.430 -16.105 -12.911 1.00 61.56 262 PRO A O 1
ATOM 2027 N N . SER A 1 263 ? 25.224 -15.309 -14.005 1.00 62.47 263 SER A N 1
ATOM 2028 C CA . SER A 1 263 ? 26.111 -15.138 -12.851 1.00 62.47 263 SER A CA 1
ATOM 2029 C C . SER A 1 263 ? 25.822 -13.909 -11.987 1.00 62.47 263 SER A C 1
ATOM 2031 O O . SER A 1 263 ? 26.249 -13.902 -10.836 1.00 62.47 263 SER A O 1
ATOM 2033 N N . ASP A 1 264 ? 25.081 -12.909 -12.475 1.00 68.50 264 ASP A N 1
ATOM 2034 C CA . ASP A 1 264 ? 24.829 -11.669 -11.717 1.00 68.50 264 ASP A CA 1
ATOM 2035 C C . ASP A 1 264 ? 23.833 -11.853 -10.563 1.00 68.50 264 ASP A C 1
ATOM 2037 O O . ASP A 1 264 ? 23.609 -10.929 -9.783 1.00 68.50 264 ASP A O 1
ATOM 2041 N N . GLY A 1 265 ? 23.266 -13.056 -10.424 1.00 74.25 265 GLY A N 1
ATOM 2042 C CA . GLY A 1 265 ? 22.306 -13.398 -9.385 1.00 74.25 265 GLY A CA 1
ATOM 2043 C C . GLY A 1 265 ? 20.969 -12.693 -9.604 1.00 74.25 265 GLY A C 1
ATOM 2044 O O . GLY A 1 265 ? 20.852 -11.470 -9.629 1.00 74.25 265 GLY A O 1
ATOM 2045 N N . GLU A 1 266 ? 19.897 -13.463 -9.748 1.00 83.88 266 GLU A N 1
ATOM 2046 C CA . GLU A 1 266 ? 18.568 -12.865 -9.811 1.00 83.88 266 GLU A CA 1
ATOM 2047 C C . GLU A 1 266 ? 18.192 -12.264 -8.446 1.00 83.88 266 GLU A C 1
ATOM 2049 O O . GLU A 1 266 ? 18.116 -12.995 -7.449 1.00 83.88 266 GLU A O 1
ATOM 2054 N N . SER A 1 267 ? 17.927 -10.949 -8.411 1.00 91.25 267 SER A N 1
ATOM 2055 C CA . SER A 1 267 ? 17.507 -10.262 -7.186 1.00 91.25 267 SER A CA 1
ATOM 2056 C C . SER A 1 267 ? 16.214 -10.862 -6.630 1.00 91.25 267 SER A C 1
ATOM 2058 O O . SER A 1 267 ? 15.340 -11.297 -7.385 1.00 91.25 267 SER A O 1
ATOM 2060 N N . ALA A 1 268 ? 16.061 -10.848 -5.301 1.00 96.00 268 ALA A N 1
ATOM 2061 C CA . ALA A 1 268 ? 14.871 -11.391 -4.641 1.00 96.00 268 ALA A CA 1
ATOM 2062 C C . ALA A 1 268 ? 13.575 -10.764 -5.187 1.00 96.00 268 ALA A C 1
ATOM 2064 O O . ALA A 1 268 ? 12.591 -11.467 -5.410 1.00 96.00 268 ALA A O 1
ATOM 2065 N N . VAL A 1 269 ? 13.601 -9.456 -5.473 1.00 96.94 269 VAL A N 1
ATOM 2066 C CA . VAL A 1 269 ? 12.473 -8.727 -6.069 1.00 96.94 269 VAL A CA 1
ATOM 2067 C C . VAL A 1 269 ? 12.157 -9.229 -7.480 1.00 96.94 269 VAL A C 1
ATOM 2069 O O . VAL A 1 269 ? 10.996 -9.518 -7.765 1.00 96.94 269 VAL A O 1
ATOM 2072 N N . SER A 1 270 ? 13.168 -9.387 -8.346 1.00 95.38 270 SER A N 1
ATOM 2073 C CA . SER A 1 270 ? 12.960 -9.881 -9.719 1.00 95.38 270 SER A CA 1
ATOM 2074 C C . SER A 1 270 ? 12.329 -11.274 -9.699 1.00 95.38 270 SER A C 1
ATOM 2076 O O . SER A 1 270 ? 11.320 -11.497 -10.365 1.00 95.38 270 SER A O 1
ATOM 2078 N N . ARG A 1 271 ? 12.838 -12.163 -8.835 1.00 95.94 271 ARG A N 1
ATOM 2079 C CA . ARG A 1 271 ? 12.334 -13.533 -8.683 1.00 95.94 271 ARG A CA 1
ATOM 2080 C C . ARG A 1 271 ? 10.893 -13.581 -8.189 1.00 95.94 271 ARG A C 1
ATOM 2082 O O . ARG A 1 271 ? 10.082 -14.356 -8.702 1.00 95.94 271 ARG A O 1
ATOM 2089 N N . ALA A 1 272 ? 10.548 -12.739 -7.218 1.00 97.94 272 ALA A N 1
ATOM 2090 C CA . ALA A 1 272 ? 9.192 -12.679 -6.691 1.00 97.94 272 ALA A CA 1
ATOM 2091 C C . ALA A 1 272 ? 8.205 -12.137 -7.732 1.00 97.94 272 ALA A C 1
ATOM 2093 O O . ALA A 1 272 ? 7.113 -12.683 -7.883 1.00 97.94 272 ALA A O 1
ATOM 2094 N N . VAL A 1 273 ? 8.593 -11.121 -8.506 1.00 97.88 273 VAL A N 1
ATOM 2095 C CA . VAL A 1 273 ? 7.739 -10.549 -9.556 1.00 97.88 273 VAL A CA 1
ATOM 2096 C C . VAL A 1 273 ? 7.606 -11.503 -10.748 1.00 97.88 273 VAL A C 1
ATOM 2098 O O . VAL A 1 273 ? 6.487 -11.791 -11.174 1.00 97.88 273 VAL A O 1
ATOM 2101 N N . ALA A 1 274 ? 8.709 -12.050 -11.260 1.00 96.25 274 ALA A N 1
ATOM 2102 C CA . ALA A 1 274 ? 8.705 -12.925 -12.430 1.00 96.25 274 ALA A CA 1
ATOM 2103 C C . ALA A 1 274 ? 8.113 -14.305 -12.113 1.00 96.25 274 ALA A C 1
ATOM 2105 O O . ALA A 1 274 ? 7.140 -14.725 -12.741 1.00 96.25 274 ALA A O 1
ATOM 2106 N N . PHE A 1 275 ? 8.627 -14.979 -11.084 1.00 96.94 275 PHE A N 1
ATOM 2107 C CA . PHE A 1 275 ? 8.331 -16.388 -10.808 1.00 96.94 275 PHE A CA 1
ATOM 2108 C C . PHE A 1 275 ? 7.372 -16.610 -9.635 1.00 96.94 275 PHE A C 1
ATOM 2110 O O . PHE A 1 275 ? 6.974 -17.744 -9.379 1.00 96.94 275 PHE A O 1
ATOM 2117 N N . GLY A 1 276 ? 6.997 -15.557 -8.901 1.00 97.69 276 GLY A N 1
ATOM 2118 C CA . GLY A 1 276 ? 6.200 -15.702 -7.679 1.00 97.69 276 GLY A CA 1
ATOM 2119 C C . GLY A 1 276 ? 6.973 -16.387 -6.546 1.00 97.69 276 GLY A C 1
ATOM 2120 O O . GLY A 1 276 ? 6.350 -16.912 -5.635 1.00 97.69 276 GLY A O 1
ATOM 2121 N N . GLN A 1 277 ? 8.304 -16.461 -6.665 1.00 98.00 277 GLN A N 1
ATOM 2122 C CA . GLN A 1 277 ? 9.303 -16.999 -5.732 1.00 98.00 277 GLN A CA 1
ATOM 2123 C C . GLN A 1 277 ? 9.825 -15.970 -4.723 1.00 98.00 277 GLN A C 1
ATOM 2125 O O . GLN A 1 277 ? 10.573 -15.102 -5.167 1.00 98.00 277 GLN A O 1
ATOM 2130 N N . GLY A 1 278 ? 9.543 -16.028 -3.415 1.00 97.56 278 GLY A N 1
ATOM 2131 C CA . GLY A 1 278 ? 10.160 -15.051 -2.508 1.00 97.56 278 GLY A CA 1
ATOM 2132 C C . GLY A 1 278 ? 10.183 -15.396 -1.027 1.00 97.56 278 GLY A C 1
ATOM 2133 O O . GLY A 1 278 ? 9.596 -16.369 -0.567 1.00 97.56 278 GLY A O 1
ATOM 2134 N N . ASP A 1 279 ? 10.869 -14.543 -0.278 1.00 98.25 279 ASP A N 1
ATOM 2135 C CA . ASP A 1 279 ? 10.917 -14.549 1.177 1.00 98.25 279 ASP A CA 1
ATOM 2136 C C . ASP A 1 279 ? 10.770 -13.113 1.679 1.00 98.25 279 ASP A C 1
ATOM 2138 O O . ASP A 1 279 ? 11.455 -12.219 1.183 1.00 98.25 279 ASP A O 1
ATOM 2142 N N . ALA A 1 280 ? 9.885 -12.881 2.649 1.00 98.00 280 ALA A N 1
ATOM 2143 C CA . ALA A 1 280 ? 9.539 -11.532 3.087 1.00 98.00 280 ALA A CA 1
ATOM 2144 C C . ALA A 1 280 ? 10.754 -10.728 3.588 1.00 98.00 280 ALA A C 1
ATOM 2146 O O . ALA A 1 280 ? 10.904 -9.562 3.231 1.00 98.00 280 ALA A O 1
ATOM 2147 N N . ALA A 1 281 ? 11.657 -11.344 4.359 1.00 96.69 281 ALA A N 1
ATOM 2148 C CA . ALA A 1 281 ? 12.833 -10.653 4.890 1.00 96.69 281 ALA A CA 1
ATOM 2149 C C . ALA A 1 281 ? 13.866 -10.359 3.792 1.00 96.69 281 ALA A C 1
ATOM 2151 O O . ALA A 1 281 ? 14.428 -9.266 3.752 1.00 96.69 281 ALA A O 1
ATOM 2152 N N . ALA A 1 282 ? 14.081 -11.306 2.872 1.00 96.88 282 ALA A N 1
ATOM 2153 C CA . ALA A 1 282 ? 14.962 -11.091 1.724 1.00 96.88 282 ALA A CA 1
ATOM 2154 C C . ALA A 1 282 ? 14.423 -10.001 0.784 1.00 96.88 282 ALA A C 1
ATOM 2156 O O . ALA A 1 282 ? 15.197 -9.221 0.238 1.00 96.88 282 ALA A O 1
ATOM 2157 N N . LEU A 1 283 ? 13.100 -9.921 0.617 1.00 97.94 283 LEU A N 1
ATOM 2158 C CA . LEU A 1 283 ? 12.452 -8.877 -0.174 1.00 97.94 283 LEU A CA 1
ATOM 2159 C C . LEU A 1 283 ? 12.608 -7.498 0.465 1.00 97.94 283 LEU A C 1
ATOM 2161 O O . LEU A 1 283 ? 12.975 -6.563 -0.238 1.00 97.94 283 LEU A O 1
ATOM 2165 N N . LEU A 1 284 ? 12.389 -7.372 1.778 1.00 96.62 284 LEU A N 1
ATOM 2166 C CA . LEU A 1 284 ? 12.624 -6.114 2.497 1.00 96.62 284 LEU A CA 1
ATOM 2167 C C . LEU A 1 284 ? 14.080 -5.652 2.349 1.00 96.62 284 LEU A C 1
ATOM 2169 O O . LEU A 1 284 ? 14.314 -4.506 1.980 1.00 96.62 284 LEU A O 1
ATOM 2173 N N . ALA A 1 285 ? 15.045 -6.556 2.542 1.00 96.19 285 ALA A N 1
ATOM 2174 C CA . ALA A 1 285 ? 16.462 -6.240 2.365 1.00 96.19 285 ALA A CA 1
ATOM 2175 C C . ALA A 1 285 ? 16.792 -5.812 0.923 1.00 96.19 285 ALA A C 1
ATOM 2177 O O . ALA A 1 285 ? 17.503 -4.831 0.718 1.00 96.19 285 ALA A O 1
ATOM 2178 N N . ALA A 1 286 ? 16.236 -6.503 -0.077 1.00 95.88 286 ALA A N 1
ATOM 2179 C CA . ALA A 1 286 ? 16.470 -6.194 -1.486 1.00 95.88 286 ALA A CA 1
ATOM 2180 C C . ALA A 1 286 ? 15.865 -4.846 -1.921 1.00 95.88 286 ALA A C 1
ATOM 2182 O O . ALA A 1 286 ? 16.396 -4.196 -2.821 1.00 95.88 286 ALA A O 1
ATOM 2183 N N . LEU A 1 287 ? 14.772 -4.399 -1.293 1.00 96.31 287 LEU A N 1
ATOM 2184 C CA . LEU A 1 287 ? 14.205 -3.069 -1.545 1.00 96.31 287 LEU A CA 1
ATOM 2185 C C . LEU A 1 287 ? 15.117 -1.939 -1.044 1.00 96.31 287 LEU A C 1
ATOM 2187 O O . LEU A 1 287 ? 15.107 -0.850 -1.619 1.00 96.31 287 LEU A O 1
ATOM 2191 N N . ASP A 1 288 ? 15.925 -2.201 -0.016 1.00 94.94 288 ASP A N 1
ATOM 2192 C CA . ASP A 1 288 ? 16.922 -1.264 0.501 1.00 94.94 288 ASP A CA 1
ATOM 2193 C C . ASP A 1 288 ? 18.255 -1.301 -0.267 1.00 94.94 288 ASP A C 1
ATOM 2195 O O . ASP A 1 288 ? 19.150 -0.503 0.009 1.00 94.94 288 ASP A O 1
ATOM 2199 N N . GLU A 1 289 ? 18.430 -2.154 -1.274 1.00 93.75 289 GLU A N 1
ATOM 2200 C CA . GLU A 1 289 ? 19.662 -2.143 -2.065 1.00 93.75 289 GLU A CA 1
ATOM 2201 C C . GLU A 1 289 ? 19.828 -0.840 -2.865 1.00 93.75 289 GLU A C 1
ATOM 2203 O O . GLU A 1 289 ? 18.898 -0.324 -3.501 1.00 93.75 289 GLU A O 1
ATOM 2208 N N . VAL A 1 290 ? 21.060 -0.327 -2.875 1.00 92.56 290 VAL A N 1
ATOM 2209 C CA . VAL A 1 290 ? 21.487 0.767 -3.752 1.00 92.56 290 VAL A CA 1
ATOM 2210 C C . VAL A 1 290 ? 22.186 0.211 -4.988 1.00 92.56 290 VAL A C 1
ATOM 2212 O O . VAL A 1 290 ? 22.914 -0.778 -4.923 1.00 92.56 290 VAL A O 1
ATOM 2215 N N . ALA A 1 291 ? 21.952 0.841 -6.130 1.00 88.44 291 ALA A N 1
ATOM 2216 C CA . ALA A 1 291 ? 22.654 0.576 -7.371 1.00 88.44 291 ALA A CA 1
ATOM 2217 C C . ALA A 1 291 ? 24.098 1.103 -7.258 1.00 88.44 291 ALA A C 1
ATOM 2219 O O . ALA A 1 291 ? 24.267 2.306 -7.042 1.00 88.44 291 ALA A O 1
ATOM 2220 N N . PRO A 1 292 ? 25.134 0.255 -7.400 1.00 87.06 292 PRO A N 1
ATOM 2221 C CA . PRO A 1 292 ? 26.533 0.677 -7.270 1.00 87.06 292 PRO A CA 1
ATOM 2222 C C . PRO A 1 292 ? 26.914 1.844 -8.189 1.00 87.06 292 PRO A C 1
ATOM 2224 O O . PRO A 1 292 ? 27.664 2.730 -7.796 1.00 87.06 292 PRO A O 1
ATOM 2227 N N . GLU A 1 293 ? 26.369 1.854 -9.402 1.00 87.56 293 GLU A N 1
ATOM 2228 C CA . GLU A 1 293 ? 26.669 2.820 -10.455 1.00 87.56 293 GLU A CA 1
ATOM 2229 C C . GLU A 1 293 ? 26.111 4.227 -10.198 1.00 87.56 293 GLU A C 1
ATOM 2231 O O . GLU A 1 293 ? 26.703 5.207 -10.643 1.00 87.56 293 GLU A O 1
ATOM 2236 N N . THR A 1 294 ? 24.984 4.349 -9.489 1.00 90.00 294 THR A N 1
ATOM 2237 C CA . THR A 1 294 ? 24.330 5.647 -9.235 1.00 90.00 294 THR A CA 1
ATOM 2238 C C . THR A 1 294 ? 24.306 6.037 -7.762 1.00 90.00 294 THR A C 1
ATOM 2240 O O . THR A 1 294 ? 24.002 7.183 -7.444 1.00 90.00 294 THR A O 1
ATOM 2243 N N . GLY A 1 295 ? 24.552 5.092 -6.850 1.00 93.44 295 GLY A N 1
ATOM 2244 C CA . GLY A 1 295 ? 24.306 5.251 -5.415 1.00 93.44 295 GLY A CA 1
ATOM 2245 C C . GLY A 1 295 ? 22.821 5.364 -5.041 1.00 93.44 295 GLY A C 1
ATOM 2246 O O . GLY A 1 295 ? 22.494 5.465 -3.860 1.00 93.44 295 GLY A O 1
ATOM 2247 N N . ALA A 1 296 ? 21.906 5.336 -6.015 1.00 93.62 296 ALA A N 1
ATOM 2248 C CA . ALA A 1 296 ? 20.473 5.462 -5.786 1.00 93.62 296 ALA A CA 1
ATOM 2249 C C . ALA A 1 296 ? 19.842 4.108 -5.435 1.00 93.62 296 ALA A C 1
ATOM 2251 O O . ALA A 1 296 ? 20.323 3.056 -5.852 1.00 93.62 296 ALA A O 1
ATOM 2252 N N . ARG A 1 297 ? 18.727 4.113 -4.695 1.00 94.81 297 ARG A N 1
ATOM 2253 C CA . ARG A 1 297 ? 17.945 2.891 -4.437 1.00 94.81 297 ARG A CA 1
ATOM 2254 C C . ARG A 1 297 ? 17.477 2.269 -5.757 1.00 94.81 297 ARG A C 1
ATOM 2256 O O . ARG A 1 297 ? 17.010 2.985 -6.639 1.00 94.81 297 ARG A O 1
ATOM 2263 N N . ARG A 1 298 ? 17.543 0.938 -5.868 1.00 94.75 298 ARG A N 1
ATOM 2264 C CA . ARG A 1 298 ? 17.071 0.192 -7.056 1.00 94.75 298 ARG A CA 1
ATOM 2265 C C . ARG A 1 298 ? 15.550 0.216 -7.211 1.00 94.75 298 ARG A C 1
ATOM 2267 O O . ARG A 1 298 ? 15.040 0.214 -8.326 1.00 94.75 298 ARG A O 1
ATOM 2274 N N . PHE A 1 299 ? 14.839 0.258 -6.086 1.00 96.56 299 PHE A N 1
ATOM 2275 C CA . PHE A 1 299 ? 13.378 0.265 -6.020 1.00 96.56 299 PHE A CA 1
ATOM 2276 C C . PHE A 1 299 ? 12.883 1.507 -5.264 1.00 96.56 299 PHE A C 1
ATOM 2278 O O . PHE A 1 299 ? 12.332 1.391 -4.163 1.00 96.56 299 PHE A O 1
ATOM 2285 N N . PRO A 1 300 ? 13.113 2.717 -5.812 1.00 96.50 300 PRO A N 1
ATOM 2286 C CA . PRO A 1 300 ? 12.653 3.949 -5.181 1.00 96.50 300 PRO A CA 1
ATOM 2287 C C . PRO A 1 300 ? 11.133 3.912 -4.984 1.00 96.50 300 PRO A C 1
ATOM 2289 O O . PRO A 1 300 ? 10.411 3.271 -5.744 1.00 96.50 300 PRO A O 1
ATOM 2292 N N . LEU A 1 301 ? 10.647 4.597 -3.946 1.00 95.44 301 LEU A N 1
ATOM 2293 C CA . LEU A 1 301 ? 9.241 4.631 -3.501 1.00 95.44 301 LEU A CA 1
ATOM 2294 C C . LEU A 1 301 ? 8.690 3.303 -2.941 1.00 95.44 301 LEU A C 1
ATOM 2296 O O . LEU A 1 301 ? 7.899 3.336 -1.997 1.00 95.44 301 LEU A O 1
ATOM 2300 N N . LEU A 1 302 ? 9.140 2.146 -3.438 1.00 96.00 302 LEU A N 1
ATOM 2301 C CA . LEU A 1 302 ? 8.799 0.834 -2.874 1.00 96.00 302 LEU A CA 1
ATOM 2302 C C . LEU A 1 302 ? 9.531 0.547 -1.560 1.00 96.00 302 LEU A C 1
ATOM 2304 O O . LEU A 1 302 ? 8.970 -0.123 -0.701 1.00 96.00 302 LEU A O 1
ATOM 2308 N N . CYS A 1 303 ? 10.741 1.080 -1.371 1.00 95.38 303 CYS A N 1
ATOM 2309 C CA . CYS A 1 303 ? 11.546 0.871 -0.161 1.00 95.38 303 CYS A CA 1
ATOM 2310 C C . CYS A 1 303 ? 10.999 1.565 1.100 1.00 95.38 303 CYS A C 1
ATOM 2312 O O . CYS A 1 303 ? 11.505 1.346 2.196 1.00 95.38 303 CYS A O 1
ATOM 2314 N N . ALA A 1 304 ? 9.974 2.416 0.983 1.00 92.44 304 ALA A N 1
ATOM 2315 C CA . ALA A 1 304 ? 9.366 3.042 2.153 1.00 92.44 304 ALA A CA 1
ATOM 2316 C C . ALA A 1 304 ? 8.727 1.962 3.054 1.00 92.44 304 ALA A C 1
ATOM 2318 O O . ALA A 1 304 ? 7.961 1.153 2.532 1.00 92.44 304 ALA A O 1
ATOM 2319 N N . PRO A 1 305 ? 8.928 1.962 4.390 1.00 90.19 305 PRO A N 1
ATOM 2320 C CA . PRO A 1 305 ? 8.517 0.849 5.263 1.00 90.19 305 PRO A CA 1
ATOM 2321 C C . PRO A 1 305 ? 7.052 0.407 5.110 1.00 90.19 305 PRO A C 1
ATOM 2323 O O . PRO A 1 305 ? 6.736 -0.787 5.095 1.00 90.19 305 PRO A O 1
ATOM 2326 N N . ARG A 1 306 ? 6.148 1.382 4.940 1.00 92.19 306 ARG A N 1
ATOM 2327 C CA . ARG A 1 306 ? 4.725 1.152 4.657 1.00 92.19 306 ARG A CA 1
ATOM 2328 C C . ARG A 1 306 ? 4.504 0.510 3.287 1.00 92.19 306 ARG A C 1
ATOM 2330 O O . ARG A 1 306 ? 3.763 -0.462 3.172 1.00 92.19 306 ARG A O 1
ATOM 2337 N N . THR A 1 307 ? 5.095 1.092 2.248 1.00 94.88 307 THR A N 1
ATOM 2338 C CA . THR A 1 307 ? 4.900 0.642 0.868 1.00 94.88 307 THR A CA 1
ATOM 2339 C C . THR A 1 307 ? 5.510 -0.739 0.665 1.00 94.88 307 THR A C 1
ATOM 2341 O O . THR A 1 307 ? 4.860 -1.588 0.067 1.00 94.88 307 THR A O 1
ATOM 2344 N N . ALA A 1 308 ? 6.685 -0.995 1.240 1.00 96.56 308 ALA A N 1
ATOM 2345 C CA . ALA A 1 308 ? 7.388 -2.268 1.184 1.00 96.56 308 ALA A CA 1
ATOM 2346 C C . ALA A 1 308 ? 6.535 -3.414 1.745 1.00 96.56 308 ALA A C 1
ATOM 2348 O O . ALA A 1 308 ? 6.253 -4.384 1.044 1.00 96.56 308 ALA A O 1
ATOM 2349 N N . SER A 1 309 ? 6.048 -3.267 2.983 1.00 96.25 309 SER A N 1
ATOM 2350 C CA . SER A 1 309 ? 5.223 -4.291 3.641 1.00 96.25 309 SER A CA 1
ATOM 2351 C C . SER A 1 309 ? 3.918 -4.541 2.878 1.00 96.25 309 SER A C 1
ATOM 2353 O O . SER A 1 309 ? 3.549 -5.690 2.626 1.00 96.25 309 SER A O 1
ATOM 2355 N N . ARG A 1 310 ? 3.249 -3.466 2.431 1.00 96.56 310 ARG A N 1
ATOM 2356 C CA . ARG A 1 310 ? 2.042 -3.571 1.600 1.00 96.56 310 ARG A CA 1
ATOM 2357 C C . ARG A 1 310 ? 2.326 -4.252 0.263 1.00 96.56 310 ARG A C 1
ATOM 2359 O O . ARG A 1 310 ? 1.538 -5.082 -0.165 1.00 96.56 310 ARG A O 1
ATOM 2366 N N . TRP A 1 311 ? 3.423 -3.922 -0.408 1.00 98.12 311 TRP A N 1
ATOM 2367 C CA . TRP A 1 311 ? 3.783 -4.523 -1.689 1.00 98.12 311 TRP A CA 1
ATOM 2368 C C . TRP A 1 311 ? 4.058 -6.024 -1.560 1.00 98.12 311 TRP A C 1
ATOM 2370 O O . TRP A 1 311 ? 3.543 -6.795 -2.365 1.00 98.12 311 TRP A O 1
ATOM 2380 N N . ILE A 1 312 ? 4.770 -6.467 -0.517 1.00 98.50 312 ILE A N 1
ATOM 2381 C CA . ILE A 1 312 ? 4.990 -7.903 -0.278 1.00 98.50 312 ILE A CA 1
ATOM 2382 C C . ILE A 1 312 ? 3.652 -8.619 -0.036 1.00 98.50 312 ILE A C 1
ATOM 2384 O O . ILE A 1 312 ? 3.425 -9.686 -0.609 1.00 98.50 312 ILE A O 1
ATOM 2388 N N . ARG A 1 313 ? 2.729 -8.007 0.728 1.00 98.06 313 ARG A N 1
ATOM 2389 C CA . ARG A 1 313 ? 1.347 -8.503 0.858 1.00 98.06 313 ARG A CA 1
ATOM 2390 C C . ARG A 1 313 ? 0.676 -8.626 -0.510 1.00 98.06 313 ARG A C 1
ATOM 2392 O O . ARG A 1 313 ? 0.129 -9.680 -0.798 1.00 98.06 313 ARG A O 1
ATOM 2399 N N . LEU A 1 314 ? 0.754 -7.592 -1.351 1.00 98.50 314 LEU A N 1
ATOM 2400 C CA . LEU A 1 314 ? 0.154 -7.576 -2.691 1.00 98.50 314 LEU A CA 1
ATOM 2401 C C . LEU A 1 314 ? 0.727 -8.661 -3.609 1.00 98.50 314 LEU A C 1
ATOM 2403 O O . LEU A 1 314 ? -0.018 -9.241 -4.396 1.00 98.50 314 LEU A O 1
ATOM 2407 N N . LEU A 1 315 ? 2.024 -8.965 -3.507 1.00 98.75 315 LEU A N 1
ATOM 2408 C CA . LEU A 1 315 ? 2.629 -10.070 -4.247 1.00 98.75 315 LEU A CA 1
ATOM 2409 C C . LEU A 1 315 ? 2.031 -11.418 -3.843 1.00 98.75 315 LEU A C 1
ATOM 2411 O O . LEU A 1 315 ? 1.745 -12.225 -4.724 1.00 98.75 315 LEU A O 1
ATOM 2415 N N . ALA A 1 316 ? 1.832 -11.663 -2.546 1.00 98.56 316 ALA A N 1
ATOM 2416 C CA . ALA A 1 316 ? 1.177 -12.879 -2.071 1.00 98.56 316 ALA A CA 1
ATOM 2417 C C . ALA A 1 316 ? -0.304 -12.892 -2.482 1.00 98.56 316 ALA A C 1
ATOM 2419 O O . ALA A 1 316 ? -0.748 -13.780 -3.207 1.00 98.56 316 ALA A O 1
ATOM 2420 N N . VAL A 1 317 ? -1.044 -11.844 -2.114 1.00 98.38 317 VAL A N 1
ATOM 2421 C CA . VAL A 1 317 ? -2.471 -11.677 -2.394 1.00 98.38 317 VAL A CA 1
ATOM 2422 C C . VAL A 1 317 ? -2.746 -10.225 -2.804 1.00 98.38 317 VAL A C 1
ATOM 2424 O O . VAL A 1 317 ? -2.575 -9.320 -1.983 1.00 98.38 317 VAL A O 1
ATOM 2427 N N . PRO A 1 318 ? -3.188 -9.962 -4.050 1.00 98.38 318 PRO A N 1
ATOM 2428 C CA . PRO A 1 318 ? -3.691 -10.919 -5.047 1.00 98.38 318 PRO A CA 1
ATOM 2429 C C . PRO A 1 318 ? -2.651 -11.534 -5.995 1.00 98.38 318 PRO A C 1
ATOM 2431 O O . PRO A 1 318 ? -3.043 -12.253 -6.912 1.00 98.38 318 PRO A O 1
ATOM 2434 N N . GLY A 1 319 ? -1.357 -11.242 -5.870 1.00 98.50 319 GLY A N 1
ATOM 2435 C CA . GLY A 1 319 ? -0.340 -11.613 -6.868 1.00 98.50 319 GLY A CA 1
ATOM 2436 C C . GLY A 1 319 ? -0.009 -13.111 -6.984 1.00 98.50 319 GLY A C 1
ATOM 2437 O O . GLY A 1 319 ? 0.745 -13.490 -7.888 1.00 98.50 319 GLY A O 1
ATOM 2438 N N . LYS A 1 320 ? -0.566 -13.959 -6.106 1.00 98.56 320 LYS A N 1
ATOM 2439 C CA . LYS A 1 320 ? -0.370 -15.421 -6.055 1.00 98.56 320 LYS A CA 1
ATOM 2440 C C . LYS A 1 320 ? 1.102 -15.847 -5.971 1.00 98.56 320 LYS A C 1
ATOM 2442 O O . LYS A 1 320 ? 1.476 -16.928 -6.427 1.00 98.56 320 LYS A O 1
ATOM 2447 N N . ALA A 1 321 ? 1.965 -14.993 -5.425 1.00 98.50 321 ALA A N 1
ATOM 2448 C CA . ALA A 1 321 ? 3.340 -15.361 -5.127 1.00 98.50 321 ALA A CA 1
ATOM 2449 C C . ALA A 1 321 ? 3.399 -16.224 -3.861 1.00 98.50 321 ALA A C 1
ATOM 2451 O O . ALA A 1 321 ? 2.725 -15.961 -2.868 1.00 98.50 321 ALA A O 1
ATOM 2452 N N . ARG A 1 322 ? 4.277 -17.223 -3.872 1.00 98.44 322 ARG A N 1
ATOM 2453 C CA . ARG A 1 322 ? 4.655 -18.002 -2.695 1.00 98.44 322 ARG A CA 1
ATOM 2454 C C . ARG A 1 322 ? 5.760 -17.254 -1.962 1.00 98.44 322 ARG A C 1
ATOM 2456 O O . ARG A 1 322 ? 6.935 -17.366 -2.316 1.00 98.44 322 ARG A O 1
ATOM 2463 N N . ILE A 1 323 ? 5.367 -16.471 -0.963 1.00 98.44 323 ILE A N 1
ATOM 2464 C CA . ILE A 1 323 ? 6.293 -15.699 -0.136 1.00 98.44 323 ILE A CA 1
ATOM 2465 C C . ILE A 1 323 ? 6.474 -16.400 1.210 1.00 98.44 323 ILE A C 1
ATOM 2467 O O . ILE A 1 323 ? 5.539 -16.520 1.996 1.00 98.44 323 ILE A O 1
ATOM 2471 N N . ALA A 1 324 ? 7.687 -16.867 1.489 1.00 98.44 324 ALA A N 1
ATOM 2472 C CA . ALA A 1 324 ? 8.027 -17.442 2.782 1.00 98.44 324 ALA A CA 1
ATOM 2473 C C . ALA A 1 324 ? 8.070 -16.367 3.883 1.00 98.44 324 ALA A C 1
ATOM 2475 O O . ALA A 1 324 ? 8.372 -15.198 3.627 1.00 98.44 324 ALA A O 1
ATOM 2476 N N . ARG A 1 325 ? 7.808 -16.792 5.127 1.00 97.56 325 ARG A N 1
ATOM 2477 C CA . ARG A 1 325 ? 7.912 -15.967 6.346 1.00 97.56 325 ARG A CA 1
ATOM 2478 C C . ARG A 1 325 ? 7.095 -14.666 6.297 1.00 97.56 325 ARG A C 1
ATOM 2480 O O . ARG A 1 325 ? 7.526 -13.657 6.848 1.00 97.56 325 ARG A O 1
ATOM 2487 N N . LEU A 1 326 ? 5.902 -14.692 5.694 1.00 97.75 326 LEU A N 1
ATOM 2488 C CA . LEU A 1 326 ? 4.971 -13.550 5.688 1.00 97.75 326 LEU A CA 1
ATOM 2489 C C . LEU A 1 326 ? 4.593 -13.069 7.095 1.00 97.75 326 LEU A C 1
ATOM 2491 O O . LEU A 1 326 ? 4.371 -11.877 7.281 1.00 97.75 326 LEU A O 1
ATOM 2495 N N . SER A 1 327 ? 4.630 -13.953 8.097 1.00 96.38 327 SER A N 1
ATOM 2496 C CA . SER A 1 327 ? 4.465 -13.587 9.508 1.00 96.38 327 SER A CA 1
ATOM 2497 C C . SER A 1 327 ? 5.485 -12.557 9.999 1.00 96.38 327 SER A C 1
ATOM 2499 O O . SER A 1 327 ? 5.229 -11.905 10.996 1.00 96.38 327 SER A O 1
ATOM 2501 N N . ARG A 1 328 ? 6.616 -12.356 9.304 1.00 95.06 328 ARG A N 1
ATOM 2502 C CA . ARG A 1 328 ? 7.618 -11.320 9.618 1.00 95.06 328 ARG A CA 1
ATOM 2503 C C . ARG A 1 328 ? 7.214 -9.911 9.195 1.00 95.06 328 ARG A C 1
ATOM 2505 O O . ARG A 1 328 ? 7.889 -8.964 9.593 1.00 95.06 328 ARG A O 1
ATOM 2512 N N . LEU A 1 329 ? 6.163 -9.758 8.394 1.00 96.44 329 LEU A N 1
ATOM 2513 C CA . LEU A 1 329 ? 5.683 -8.440 8.001 1.00 96.44 329 LEU A CA 1
ATOM 2514 C C . LEU A 1 329 ? 4.916 -7.799 9.161 1.00 96.44 329 LEU A C 1
ATOM 2516 O O . LEU A 1 329 ? 3.951 -8.392 9.638 1.00 96.44 329 LEU A O 1
ATOM 2520 N N . PRO A 1 330 ? 5.285 -6.587 9.604 1.00 95.81 330 PRO A N 1
ATOM 2521 C CA . PRO A 1 330 ? 4.519 -5.893 10.626 1.00 95.81 330 PRO A CA 1
ATOM 2522 C C . PRO A 1 330 ? 3.211 -5.339 10.045 1.00 95.81 330 PRO A C 1
ATOM 2524 O O . PRO A 1 330 ? 3.098 -5.085 8.839 1.00 95.81 330 PRO A O 1
ATOM 2527 N N . VAL A 1 331 ? 2.241 -5.039 10.917 1.00 96.44 331 VAL A N 1
ATOM 2528 C CA . VAL A 1 331 ? 1.093 -4.212 10.519 1.00 96.44 331 VAL A CA 1
ATOM 2529 C C . VAL A 1 331 ? 1.620 -2.878 9.990 1.00 96.44 331 VAL A C 1
ATOM 2531 O O . VAL A 1 331 ? 2.457 -2.205 10.601 1.00 96.44 331 VAL A O 1
ATOM 2534 N N . THR A 1 332 ? 1.120 -2.471 8.831 1.00 95.06 332 THR A N 1
ATOM 2535 C CA . THR A 1 332 ? 1.453 -1.172 8.261 1.00 95.06 332 THR A CA 1
ATOM 2536 C C . THR A 1 332 ? 0.643 -0.090 8.964 1.00 95.06 332 THR A C 1
ATOM 2538 O O . THR A 1 332 ? -0.556 0.031 8.748 1.00 95.06 332 THR A O 1
ATOM 2541 N N . VAL A 1 333 ? 1.292 0.706 9.814 1.00 95.50 333 VAL A N 1
ATOM 2542 C CA . VAL A 1 333 ? 0.599 1.746 10.586 1.00 95.50 333 VAL A CA 1
ATOM 2543 C C . VAL A 1 333 ? 0.563 3.058 9.808 1.00 95.50 333 VAL A C 1
ATOM 2545 O O . VAL A 1 333 ? 1.600 3.654 9.504 1.00 95.50 333 VAL A O 1
ATOM 2548 N N . ASP A 1 334 ? -0.650 3.515 9.513 1.00 93.94 334 ASP A N 1
ATOM 2549 C CA . ASP A 1 334 ? -0.955 4.862 9.048 1.00 93.94 334 ASP A CA 1
ATOM 2550 C C . ASP A 1 334 ? -1.948 5.561 10.000 1.00 93.94 334 ASP A C 1
ATOM 2552 O O . ASP A 1 334 ? -2.254 5.065 11.089 1.00 93.94 334 ASP A O 1
ATOM 2556 N N . ALA A 1 335 ? -2.453 6.733 9.607 1.00 94.00 335 ALA A N 1
ATOM 2557 C CA . ALA A 1 335 ? -3.423 7.475 10.410 1.00 94.00 335 ALA A CA 1
ATOM 2558 C C . ALA A 1 335 ? -4.734 6.699 10.651 1.00 94.00 335 ALA A C 1
ATOM 2560 O O . ALA A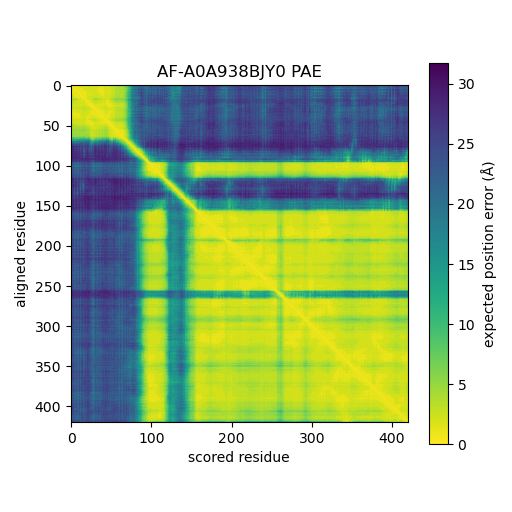 1 335 ? -5.331 6.835 11.719 1.00 94.00 335 ALA A O 1
ATOM 2561 N N . SER A 1 336 ? -5.180 5.879 9.695 1.00 95.25 336 SER A N 1
ATOM 2562 C CA . SER A 1 336 ? -6.403 5.080 9.818 1.00 95.25 336 SER A CA 1
ATOM 2563 C C . SER A 1 336 ? -6.191 3.912 10.776 1.00 95.25 336 SER A C 1
ATOM 2565 O O . SER A 1 336 ? -6.972 3.750 11.713 1.00 95.25 336 SER A O 1
ATOM 2567 N N . VAL A 1 337 ? -5.102 3.158 10.611 1.00 96.94 337 VAL A N 1
ATOM 2568 C CA . VAL A 1 337 ? -4.747 2.045 11.506 1.00 96.94 337 VAL A CA 1
ATOM 2569 C C . VAL A 1 337 ? -4.535 2.539 12.935 1.00 96.94 337 VAL A C 1
ATOM 2571 O O . VAL A 1 337 ? -5.075 1.952 13.877 1.00 96.94 337 VAL A O 1
ATOM 2574 N N . ARG A 1 338 ? -3.826 3.661 13.119 1.00 97.00 338 ARG A N 1
ATOM 2575 C CA . ARG A 1 338 ? -3.688 4.298 14.436 1.00 97.00 338 ARG A CA 1
ATOM 2576 C C . ARG A 1 338 ? -5.046 4.666 15.022 1.00 97.00 338 ARG A C 1
ATOM 2578 O O . ARG A 1 338 ? -5.313 4.318 16.168 1.00 97.00 338 ARG A O 1
ATOM 2585 N N . ARG A 1 339 ? -5.917 5.319 14.243 1.00 96.62 339 ARG A N 1
ATOM 2586 C CA . ARG A 1 339 ? -7.259 5.698 14.706 1.00 96.62 339 ARG A CA 1
ATOM 2587 C C . ARG A 1 339 ? -8.049 4.474 15.168 1.00 96.62 339 ARG A C 1
ATOM 2589 O O . ARG A 1 339 ? -8.615 4.515 16.256 1.00 96.62 339 ARG A O 1
ATOM 2596 N N . ALA A 1 340 ? -8.073 3.396 14.384 1.00 97.25 340 ALA A N 1
ATOM 2597 C CA . ALA A 1 340 ? -8.748 2.153 14.765 1.00 97.25 340 ALA A CA 1
ATOM 2598 C C . ALA A 1 340 ? -8.184 1.583 16.076 1.00 97.25 340 ALA A C 1
ATOM 2600 O O . ALA A 1 340 ? -8.942 1.294 17.002 1.00 97.25 340 ALA A O 1
ATOM 2601 N N . THR A 1 341 ? -6.856 1.511 16.183 1.00 97.12 341 THR A N 1
ATOM 2602 C CA . THR A 1 341 ? -6.143 0.992 17.362 1.00 97.12 341 THR A CA 1
ATOM 2603 C C . THR A 1 341 ? -6.478 1.789 18.631 1.00 97.12 341 THR A C 1
ATOM 2605 O O . THR A 1 341 ? -6.812 1.211 19.667 1.00 97.12 341 THR A O 1
ATOM 2608 N N . GLU A 1 342 ? -6.463 3.122 18.551 1.00 95.44 342 GLU A N 1
ATOM 2609 C CA . GLU A 1 342 ? -6.804 4.009 19.672 1.00 95.44 342 GLU A CA 1
ATOM 2610 C C . GLU A 1 342 ? -8.295 3.931 20.035 1.00 95.44 342 GLU A C 1
ATOM 2612 O O . GLU A 1 342 ? -8.652 3.900 21.215 1.00 95.44 342 GLU A O 1
ATOM 2617 N N . CYS A 1 343 ? -9.187 3.850 19.041 1.00 95.25 343 CYS A N 1
ATOM 2618 C CA . CYS A 1 343 ? -10.629 3.738 19.276 1.00 95.25 343 CYS A CA 1
ATOM 2619 C C . CYS A 1 343 ? -11.004 2.426 19.965 1.00 95.25 343 CYS A C 1
ATOM 2621 O O . CYS A 1 343 ? -11.911 2.421 20.791 1.00 95.25 343 CYS A O 1
ATOM 2623 N N . LEU A 1 344 ? -10.299 1.333 19.676 1.00 94.88 344 LEU A N 1
ATOM 2624 C CA . LEU A 1 344 ? -10.458 0.048 20.365 1.00 94.88 344 LEU A CA 1
ATOM 2625 C C . LEU A 1 344 ? -9.793 0.035 21.756 1.00 94.88 344 LEU A C 1
ATOM 2627 O O . LEU A 1 344 ? -9.950 -0.910 22.526 1.00 94.88 344 LEU A O 1
ATOM 2631 N N . GLY A 1 345 ? -9.066 1.100 22.114 1.00 93.75 345 GLY A N 1
ATOM 2632 C CA . GLY A 1 345 ? -8.370 1.216 23.392 1.00 93.75 345 GLY A CA 1
ATOM 2633 C C . GLY A 1 345 ? -7.188 0.264 23.543 1.00 93.75 345 GLY A C 1
ATOM 2634 O O . GLY A 1 345 ? -6.850 -0.092 24.673 1.00 93.75 345 GLY A O 1
ATOM 2635 N N . ILE A 1 346 ? -6.603 -0.159 22.420 1.00 94.56 346 ILE A N 1
ATOM 2636 C CA . ILE A 1 346 ? -5.427 -1.033 22.375 1.00 94.56 346 ILE A CA 1
ATOM 2637 C C . ILE A 1 346 ? -4.179 -0.225 22.718 1.00 94.56 346 ILE A C 1
ATOM 2639 O O . ILE A 1 346 ? -3.385 -0.648 23.553 1.00 94.56 346 ILE A O 1
ATOM 2643 N N . SER A 1 347 ? -4.054 0.976 22.149 1.00 93.81 347 SER A N 1
ATOM 2644 C CA . SER A 1 347 ? -2.964 1.907 22.435 1.00 93.81 347 SER A CA 1
ATOM 2645 C C . SER A 1 347 ? -3.484 3.256 22.944 1.00 93.81 347 SER A C 1
ATOM 2647 O O . SER A 1 347 ? -4.631 3.644 22.709 1.00 93.81 347 SER A O 1
ATOM 2649 N N . GLN A 1 348 ? -2.616 3.994 23.642 1.00 93.44 348 GLN A N 1
ATOM 2650 C CA . GLN A 1 348 ? -2.833 5.391 24.036 1.00 93.44 348 GLN A CA 1
ATOM 2651 C C . GLN A 1 348 ? -1.832 6.308 23.330 1.00 93.44 348 GLN A C 1
ATOM 2653 O O . GLN A 1 348 ? -1.151 7.122 23.942 1.00 93.44 348 GLN A O 1
ATOM 2658 N N . THR A 1 349 ? -1.714 6.161 22.015 1.00 94.38 349 THR A N 1
ATOM 2659 C CA . THR A 1 349 ? -0.717 6.902 21.235 1.00 94.38 349 THR A CA 1
ATOM 2660 C C . THR A 1 349 ? -1.162 8.310 20.855 1.00 94.38 349 THR A C 1
ATOM 2662 O O . THR A 1 349 ? -0.421 9.004 20.164 1.00 94.38 349 THR A O 1
ATOM 2665 N N . ARG A 1 350 ? -2.356 8.763 21.258 1.00 90.44 350 ARG A N 1
ATOM 2666 C CA . ARG A 1 350 ? -2.935 10.044 20.823 1.00 90.44 350 ARG A CA 1
ATOM 2667 C C . ARG A 1 350 ? -2.020 11.212 21.203 1.00 90.44 350 ARG A C 1
ATOM 2669 O O . ARG A 1 350 ? -1.525 11.274 22.320 1.00 90.44 350 ARG A O 1
ATOM 2676 N N . GLY A 1 351 ? -1.789 12.130 20.266 1.00 91.50 351 GLY A N 1
ATOM 2677 C CA . GLY A 1 351 ? -0.882 13.271 20.453 1.00 91.50 351 GLY A CA 1
ATOM 2678 C C . GLY A 1 351 ? 0.589 12.988 20.125 1.00 91.50 351 GLY A C 1
ATOM 2679 O O . GLY A 1 351 ? 1.328 13.928 19.857 1.00 91.50 351 GLY A O 1
ATOM 2680 N N . LEU A 1 352 ? 1.015 11.721 20.040 1.00 94.75 352 LEU A N 1
ATOM 2681 C CA . LEU A 1 352 ? 2.363 11.394 19.561 1.00 94.75 352 LEU A CA 1
ATOM 2682 C C . LEU A 1 352 ? 2.489 11.629 18.043 1.00 94.75 352 LEU A C 1
ATOM 2684 O O . LEU A 1 352 ? 1.517 11.384 17.310 1.00 94.75 352 LEU A O 1
ATOM 2688 N N . PRO A 1 353 ? 3.671 12.019 17.532 1.00 95.44 353 PRO A N 1
ATOM 2689 C CA . PRO A 1 353 ? 3.991 11.902 16.111 1.00 95.44 353 PRO A CA 1
ATOM 2690 C C . PRO A 1 353 ? 3.787 10.462 15.620 1.00 95.44 353 PRO A C 1
ATOM 2692 O O . PRO A 1 353 ? 4.037 9.510 16.360 1.00 95.44 353 PRO A O 1
ATOM 2695 N N . LEU A 1 354 ? 3.326 10.285 14.376 1.00 92.94 354 LEU A N 1
ATOM 2696 C CA . LEU A 1 354 ? 3.001 8.954 13.843 1.00 92.94 354 LEU A CA 1
ATOM 2697 C C . LEU A 1 354 ? 4.204 8.000 13.873 1.00 92.94 354 LEU A C 1
ATOM 2699 O O . LEU A 1 354 ? 4.034 6.836 14.222 1.00 92.94 354 LEU A O 1
ATOM 2703 N N . GLU A 1 355 ? 5.407 8.498 13.581 1.00 92.56 355 GLU A N 1
ATOM 2704 C CA . GLU A 1 355 ? 6.626 7.680 13.604 1.00 92.56 355 GLU A CA 1
ATOM 2705 C C . GLU A 1 355 ? 6.974 7.165 15.004 1.00 92.56 355 GLU A C 1
ATOM 2707 O O . GLU A 1 355 ? 7.444 6.041 15.137 1.00 92.56 355 GLU A O 1
ATOM 2712 N N . ASN A 1 356 ? 6.635 7.917 16.055 1.00 94.69 356 ASN A N 1
ATOM 2713 C CA . ASN A 1 356 ? 6.844 7.484 17.438 1.00 94.69 356 ASN A CA 1
ATOM 2714 C C . ASN A 1 356 ? 5.750 6.512 17.905 1.00 94.69 356 ASN A C 1
ATOM 2716 O O . ASN A 1 356 ? 5.994 5.662 18.752 1.00 94.69 356 ASN A O 1
ATOM 2720 N N . ALA A 1 357 ? 4.536 6.628 17.360 1.00 95.56 357 ALA A N 1
ATOM 2721 C CA . ALA A 1 357 ? 3.426 5.726 17.670 1.00 95.56 357 ALA A CA 1
ATOM 2722 C C . ALA A 1 357 ? 3.555 4.356 16.977 1.00 95.56 357 ALA A C 1
ATOM 2724 O O . ALA A 1 357 ? 3.029 3.359 17.474 1.00 95.56 357 ALA A O 1
ATOM 2725 N N . ARG A 1 358 ? 4.217 4.314 15.813 1.00 95.56 358 ARG A N 1
ATOM 2726 C CA . ARG A 1 358 ? 4.280 3.147 14.924 1.00 95.56 358 ARG A CA 1
ATOM 2727 C C . ARG A 1 358 ? 4.862 1.898 15.610 1.00 95.56 358 ARG A C 1
ATOM 2729 O O . ARG A 1 358 ? 4.152 0.895 15.578 1.00 95.56 358 ARG A O 1
ATOM 2736 N N . PRO A 1 359 ? 6.042 1.922 16.267 1.00 95.94 359 PRO A N 1
ATOM 2737 C CA . PRO A 1 359 ? 6.608 0.721 16.889 1.00 95.94 359 PRO A CA 1
ATOM 2738 C C . PRO A 1 359 ? 5.691 0.118 17.957 1.00 95.94 359 PRO A C 1
ATOM 2740 O O . PRO A 1 359 ? 5.419 -1.074 17.922 1.00 95.94 359 PRO A O 1
ATOM 2743 N N . THR A 1 360 ? 5.123 0.953 18.833 1.00 96.19 360 THR A N 1
ATOM 2744 C CA . THR A 1 360 ? 4.205 0.501 19.890 1.00 96.19 360 THR A CA 1
ATOM 2745 C C . THR A 1 360 ? 2.939 -0.138 19.322 1.00 96.19 360 THR A C 1
ATOM 2747 O O . THR A 1 360 ? 2.493 -1.170 19.807 1.00 96.19 360 THR A O 1
ATOM 2750 N N . ILE A 1 361 ? 2.339 0.456 18.283 1.00 96.31 361 ILE A N 1
ATOM 2751 C CA . ILE A 1 361 ? 1.151 -0.122 17.637 1.00 96.31 361 ILE A CA 1
ATOM 2752 C C . ILE A 1 361 ? 1.502 -1.448 16.950 1.00 96.31 361 ILE A C 1
ATOM 2754 O O . ILE A 1 361 ? 0.715 -2.388 17.010 1.00 96.31 361 ILE A O 1
ATOM 2758 N N . GLN A 1 362 ? 2.665 -1.528 16.299 1.00 96.62 362 GLN A N 1
ATOM 2759 C CA . GLN A 1 362 ? 3.122 -2.749 15.634 1.00 96.62 362 GLN A CA 1
ATOM 2760 C C . GLN A 1 362 ? 3.364 -3.885 16.623 1.00 96.62 362 GLN A C 1
ATOM 2762 O O . GLN A 1 362 ? 2.914 -4.992 16.358 1.00 96.62 362 GLN A O 1
ATOM 2767 N N . GLU A 1 363 ? 4.018 -3.608 17.749 1.00 96.12 363 GLU A N 1
ATOM 2768 C CA . GLU A 1 363 ? 4.278 -4.581 18.814 1.00 96.12 363 GLU A CA 1
ATOM 2769 C C . GLU A 1 363 ? 2.975 -5.121 19.417 1.00 96.12 363 GLU A C 1
ATOM 2771 O O . GLU A 1 363 ? 2.763 -6.328 19.430 1.00 96.12 363 GLU A O 1
ATOM 2776 N N . LEU A 1 364 ? 2.041 -4.240 19.792 1.00 96.38 364 LEU A N 1
ATOM 2777 C CA . LEU A 1 364 ? 0.752 -4.651 20.367 1.00 96.38 364 LEU A CA 1
ATOM 2778 C C . LEU A 1 364 ? -0.068 -5.538 19.422 1.00 96.38 364 LEU A C 1
ATOM 2780 O O . LEU A 1 364 ? -0.721 -6.483 19.861 1.00 96.38 364 LEU A O 1
ATOM 2784 N N . TRP A 1 365 ? -0.064 -5.228 18.123 1.00 97.31 365 TRP A N 1
ATOM 2785 C CA . TRP A 1 365 ? -0.740 -6.073 17.142 1.00 97.31 365 TRP A CA 1
ATOM 2786 C C . TRP A 1 365 ? 0.025 -7.355 16.850 1.00 97.31 365 TRP A C 1
ATOM 2788 O O . TRP A 1 365 ? -0.606 -8.379 16.620 1.00 97.31 365 TRP A O 1
ATOM 2798 N N . TRP A 1 366 ? 1.355 -7.317 16.862 1.00 96.38 366 TRP A N 1
ATOM 2799 C CA . TRP A 1 366 ? 2.174 -8.511 16.708 1.00 96.38 366 TRP A CA 1
ATOM 2800 C C . TRP A 1 366 ? 1.871 -9.526 17.809 1.00 96.38 366 TRP A C 1
ATOM 2802 O O . TRP A 1 366 ? 1.607 -10.681 17.500 1.00 96.38 366 TRP A O 1
ATOM 2812 N N . GLU A 1 367 ? 1.851 -9.094 19.071 1.00 96.06 367 GLU A N 1
ATOM 2813 C CA . GLU A 1 367 ? 1.544 -9.958 20.216 1.00 96.06 367 GLU A CA 1
ATOM 2814 C C . GLU A 1 367 ? 0.156 -10.610 20.105 1.00 96.06 367 GLU A C 1
ATOM 2816 O O . GLU A 1 367 ? 0.011 -11.804 20.353 1.00 96.06 367 GLU A O 1
ATOM 2821 N N . ASP A 1 368 ? -0.869 -9.857 19.693 1.00 97.06 368 ASP A N 1
ATOM 2822 C CA . ASP A 1 368 ? -2.234 -10.386 19.542 1.00 97.06 368 ASP A CA 1
ATOM 2823 C C . ASP A 1 368 ? -2.374 -11.336 18.346 1.00 97.06 368 ASP A C 1
ATOM 2825 O O . ASP A 1 368 ? -3.108 -12.323 18.408 1.00 97.06 368 ASP A O 1
ATOM 2829 N N . VAL A 1 369 ? -1.664 -11.063 17.248 1.00 97.25 369 VAL A N 1
ATOM 2830 C CA . VAL A 1 369 ? -1.607 -11.966 16.090 1.00 97.25 369 VAL A CA 1
ATOM 2831 C C . VAL A 1 369 ? -0.851 -13.248 16.440 1.00 97.25 369 VAL A C 1
ATOM 2833 O O . VAL A 1 369 ? -1.320 -14.321 16.088 1.00 97.25 369 VAL A O 1
ATOM 2836 N N . ASP A 1 370 ? 0.271 -13.168 17.154 1.00 96.19 370 ASP A N 1
ATOM 2837 C CA . ASP A 1 370 ? 1.036 -14.347 17.587 1.00 96.19 370 ASP A CA 1
ATOM 2838 C C . ASP A 1 370 ? 0.225 -15.220 18.557 1.00 96.19 370 ASP A C 1
ATOM 2840 O O . ASP A 1 370 ? 0.225 -16.446 18.458 1.00 96.19 370 ASP A O 1
ATOM 2844 N N . ALA A 1 371 ? -0.537 -14.590 19.457 1.00 95.88 371 ALA A N 1
ATOM 2845 C CA . ALA A 1 371 ? -1.335 -15.297 20.450 1.00 95.88 371 ALA A CA 1
ATOM 2846 C C . ALA A 1 371 ? -2.617 -15.935 19.885 1.00 95.88 371 ALA A C 1
ATOM 2848 O O . ALA A 1 371 ? -3.000 -17.019 20.328 1.00 95.88 371 ALA A O 1
ATOM 2849 N N . ILE A 1 372 ? -3.323 -15.256 18.972 1.00 97.38 372 ILE A N 1
ATOM 2850 C CA . ILE A 1 372 ? -4.697 -15.623 18.570 1.00 97.38 372 ILE A CA 1
ATOM 2851 C C . ILE A 1 372 ? -4.843 -15.854 17.057 1.00 97.38 372 ILE A C 1
ATOM 2853 O O . ILE A 1 372 ? -5.814 -16.477 16.617 1.00 97.38 372 ILE A O 1
ATOM 2857 N N . GLY A 1 373 ? -3.887 -15.393 16.256 1.00 97.25 373 GLY A N 1
ATOM 2858 C CA . GLY A 1 373 ? -3.933 -15.477 14.803 1.00 97.25 373 GLY A CA 1
ATOM 2859 C C . GLY A 1 373 ? -4.842 -14.432 14.152 1.00 97.25 373 GLY A C 1
ATOM 2860 O O . GLY A 1 373 ? -5.311 -13.480 14.778 1.00 97.25 373 GLY A O 1
ATOM 2861 N N . THR A 1 374 ? -5.106 -14.609 12.861 1.00 98.12 374 THR A N 1
ATOM 2862 C CA . THR A 1 374 ? -5.948 -13.720 12.039 1.00 98.12 374 THR A CA 1
ATOM 2863 C C . THR A 1 374 ? -6.660 -14.531 10.979 1.00 98.12 374 THR A C 1
ATOM 2865 O O . THR A 1 374 ? -6.037 -15.393 10.369 1.00 98.12 374 THR A O 1
ATOM 2868 N N . ALA A 1 375 ? -7.913 -14.200 10.684 1.00 98.19 375 ALA A N 1
ATOM 2869 C CA . ALA A 1 375 ? -8.584 -14.719 9.500 1.00 98.19 375 ALA A CA 1
ATOM 2870 C C . ALA A 1 375 ? -8.144 -13.957 8.238 1.00 98.19 375 ALA A C 1
ATOM 2872 O O . ALA A 1 375 ? -7.767 -12.784 8.289 1.00 98.19 375 ALA A O 1
ATOM 2873 N N . GLY A 1 376 ? -8.222 -14.604 7.081 1.00 97.19 376 GLY A N 1
ATOM 2874 C CA . GLY A 1 376 ? -7.912 -13.980 5.801 1.00 97.19 376 GLY A CA 1
ATOM 2875 C C . GLY A 1 376 ? -7.752 -15.007 4.684 1.00 97.19 376 GLY A C 1
ATOM 2876 O O . GLY A 1 376 ? -8.076 -16.178 4.872 1.00 97.19 376 GLY A O 1
ATOM 2877 N N . PRO A 1 377 ? -7.257 -14.576 3.514 1.00 97.81 377 PRO A N 1
ATOM 2878 C CA . PRO A 1 377 ? -6.809 -15.476 2.462 1.00 97.81 377 PRO A CA 1
ATOM 2879 C C . PRO A 1 377 ? -5.805 -16.500 3.015 1.00 97.81 377 PRO A C 1
ATOM 2881 O O . PRO A 1 377 ? -4.981 -16.109 3.846 1.00 97.81 377 PRO A O 1
ATOM 2884 N N . PRO A 1 378 ? -5.811 -17.761 2.540 1.00 97.75 378 PRO A N 1
ATOM 2885 C CA . PRO A 1 378 ? -4.948 -18.819 3.075 1.00 97.75 378 PRO A CA 1
ATOM 2886 C C . PRO A 1 378 ? -3.456 -18.459 3.117 1.00 97.75 378 PRO A C 1
ATOM 2888 O O . PRO A 1 378 ? -2.734 -18.881 4.012 1.00 97.75 378 PRO A O 1
ATOM 2891 N N . GLU A 1 379 ? -2.973 -17.655 2.168 1.00 97.75 379 GLU A N 1
ATOM 2892 C CA . GLU A 1 379 ? -1.576 -17.217 2.113 1.00 97.75 379 GLU A CA 1
ATOM 2893 C C . GLU A 1 379 ? -1.209 -16.173 3.183 1.00 97.75 379 GLU A C 1
ATOM 2895 O O . GLU A 1 379 ? -0.024 -15.945 3.426 1.00 97.75 379 GLU A O 1
ATOM 2900 N N . LEU A 1 380 ? -2.199 -15.513 3.791 1.00 98.00 380 LEU A N 1
ATOM 2901 C CA . LEU A 1 380 ? -2.027 -14.458 4.794 1.00 98.00 380 LEU A CA 1
ATOM 2902 C C . LEU A 1 380 ? -2.615 -14.822 6.165 1.00 98.00 380 LEU A C 1
ATOM 2904 O O . LEU A 1 380 ? -2.454 -14.036 7.100 1.00 98.00 380 LEU A O 1
ATOM 2908 N N . GLU A 1 381 ? -3.299 -15.960 6.290 1.00 97.81 381 GLU A N 1
ATOM 2909 C CA . GLU A 1 381 ? -3.871 -16.434 7.552 1.00 97.81 381 GLU A CA 1
ATOM 2910 C C . GLU A 1 381 ? -2.804 -16.476 8.657 1.00 97.81 381 GLU A C 1
ATOM 2912 O O . GLU A 1 381 ? -1.633 -16.764 8.408 1.00 97.81 381 GLU A O 1
ATOM 2917 N N . ASP A 1 382 ? -3.209 -16.108 9.873 1.00 97.94 382 ASP A N 1
ATOM 2918 C CA . ASP A 1 382 ? -2.328 -15.983 11.042 1.00 97.94 382 ASP A CA 1
ATOM 2919 C C . ASP A 1 382 ? -1.095 -15.069 10.833 1.00 97.94 382 ASP A C 1
ATOM 2921 O O . ASP A 1 382 ? -0.028 -15.267 11.418 1.00 97.94 382 ASP A O 1
ATOM 2925 N N . THR A 1 383 ? -1.238 -14.015 10.017 1.00 98.19 383 THR A N 1
ATOM 2926 C CA . THR A 1 383 ? -0.221 -12.969 9.842 1.00 98.19 383 THR A CA 1
ATOM 2927 C C . THR A 1 383 ? -0.776 -11.561 10.054 1.00 98.19 383 THR A C 1
ATOM 2929 O O . THR A 1 383 ? -1.913 -11.233 9.715 1.00 98.19 383 THR A O 1
ATOM 2932 N N . ALA A 1 384 ? 0.083 -10.645 10.505 1.00 97.25 384 ALA A N 1
ATOM 2933 C CA . ALA A 1 384 ? -0.259 -9.227 10.619 1.00 97.25 384 ALA A CA 1
ATOM 2934 C C . ALA A 1 384 ? -0.616 -8.578 9.263 1.00 97.25 384 ALA A C 1
ATOM 2936 O O . ALA A 1 384 ? -1.321 -7.565 9.219 1.00 97.25 384 ALA A O 1
ATOM 2937 N N . ALA A 1 385 ? -0.181 -9.172 8.146 1.00 96.62 385 ALA A N 1
ATOM 2938 C CA . ALA A 1 385 ? -0.553 -8.733 6.807 1.00 96.62 385 ALA A CA 1
ATOM 2939 C C . ALA A 1 385 ? -2.039 -8.989 6.488 1.00 96.62 385 ALA A C 1
ATOM 2941 O O . ALA A 1 385 ? -2.613 -8.230 5.706 1.00 96.62 385 ALA A O 1
ATOM 2942 N N . ALA A 1 386 ? -2.684 -9.986 7.107 1.00 97.81 386 ALA A N 1
ATOM 2943 C CA . ALA A 1 386 ? -4.129 -10.175 6.976 1.00 97.81 386 ALA A CA 1
ATOM 2944 C C . ALA A 1 386 ? -4.945 -9.144 7.776 1.00 97.81 386 ALA A C 1
ATOM 2946 O O . ALA A 1 386 ? -6.060 -8.783 7.399 1.00 97.81 386 ALA A O 1
ATOM 2947 N N . LEU A 1 387 ? -4.381 -8.630 8.869 1.00 98.19 387 LEU A N 1
ATOM 2948 C CA . LEU A 1 387 ? -5.050 -7.673 9.748 1.00 98.19 387 LEU A CA 1
ATOM 2949 C C . LEU A 1 387 ? -5.104 -6.248 9.171 1.00 98.19 387 LEU A C 1
ATOM 2951 O O . LEU A 1 387 ? -6.080 -5.526 9.384 1.00 98.19 387 LEU A O 1
ATOM 2955 N N . GLU A 1 388 ? -4.066 -5.835 8.440 1.00 96.81 388 GLU A N 1
ATOM 2956 C CA . GLU A 1 388 ? -3.906 -4.458 7.949 1.00 96.81 388 GLU A CA 1
ATOM 2957 C C . GLU A 1 388 ? -5.125 -3.920 7.177 1.00 96.81 388 GLU A C 1
ATOM 2959 O O . GLU A 1 388 ? -5.638 -2.873 7.585 1.00 96.81 388 GLU A O 1
ATOM 2964 N N . PRO A 1 389 ? -5.662 -4.600 6.141 1.00 96.94 389 PRO A N 1
ATOM 2965 C CA . PRO A 1 389 ? -6.787 -4.055 5.379 1.00 96.94 389 PRO A CA 1
ATOM 2966 C C . PRO A 1 389 ? -8.039 -3.833 6.231 1.00 96.94 389 PRO A C 1
ATOM 2968 O O . PRO A 1 389 ? -8.735 -2.828 6.065 1.00 96.94 389 PRO A O 1
ATOM 2971 N N . ALA A 1 390 ? -8.294 -4.730 7.186 1.00 97.62 390 ALA A N 1
ATOM 2972 C CA . ALA A 1 390 ? -9.428 -4.639 8.096 1.00 97.62 390 ALA A CA 1
ATOM 2973 C C . ALA A 1 390 ? -9.293 -3.430 9.040 1.00 97.62 390 ALA A C 1
ATOM 2975 O O . ALA A 1 390 ? -10.240 -2.654 9.196 1.00 97.62 390 ALA A O 1
ATOM 2976 N N . LEU A 1 391 ? -8.103 -3.202 9.613 1.00 97.81 391 LEU A N 1
ATOM 2977 C CA . LEU A 1 391 ? -7.832 -2.025 10.449 1.00 97.81 391 LEU A CA 1
ATOM 2978 C C . LEU A 1 391 ? -7.914 -0.721 9.657 1.00 97.81 391 LEU A C 1
ATOM 2980 O O . LEU A 1 391 ? -8.510 0.249 10.133 1.00 97.81 391 LEU A O 1
ATOM 2984 N N . THR A 1 392 ? -7.352 -0.695 8.449 1.00 96.00 392 THR A N 1
ATOM 2985 C CA . THR A 1 392 ? -7.422 0.461 7.551 1.00 96.00 392 THR A CA 1
ATOM 2986 C C . THR A 1 392 ? -8.879 0.800 7.229 1.00 96.00 392 THR A C 1
ATOM 2988 O O . THR A 1 392 ? -9.286 1.958 7.367 1.00 96.00 392 THR A O 1
ATOM 2991 N N . TYR A 1 393 ? -9.697 -0.199 6.877 1.00 95.25 393 TYR A N 1
ATOM 2992 C CA . TYR A 1 393 ? -11.122 -0.014 6.599 1.00 95.25 393 TYR A CA 1
ATOM 2993 C C . TYR A 1 393 ? -11.879 0.500 7.831 1.00 95.25 393 TYR A C 1
ATOM 2995 O O . TYR A 1 393 ? -12.583 1.512 7.746 1.00 95.25 393 TYR A O 1
ATOM 3003 N N . LEU A 1 394 ? -11.701 -0.141 8.992 1.00 96.00 394 LEU A N 1
ATOM 3004 C CA . LEU A 1 394 ? -12.353 0.262 10.238 1.00 96.00 394 LEU A CA 1
ATOM 3005 C C . LEU A 1 394 ? -11.956 1.689 10.638 1.00 96.00 394 LEU A C 1
ATOM 3007 O O . LEU A 1 394 ? -12.810 2.492 1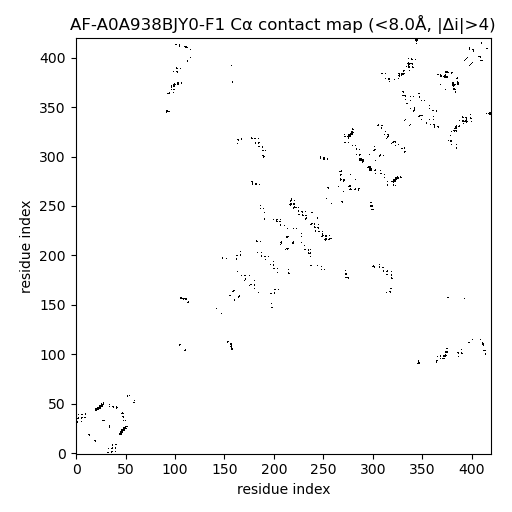1.005 1.00 96.00 394 LEU A O 1
ATOM 3011 N N . GLY A 1 395 ? -10.678 2.042 10.521 1.00 96.12 395 GLY A N 1
ATOM 3012 C CA . GLY A 1 395 ? -10.167 3.369 10.846 1.00 96.12 395 GLY A CA 1
ATOM 3013 C C . GLY A 1 395 ? -10.680 4.466 9.915 1.00 96.12 395 GLY A C 1
ATOM 3014 O O . GLY A 1 395 ? -11.035 5.559 10.377 1.00 96.12 395 GLY A O 1
ATOM 3015 N N . ARG A 1 396 ? -10.731 4.179 8.610 1.00 92.88 396 ARG A N 1
ATOM 3016 C CA . ARG A 1 396 ? -11.140 5.129 7.569 1.00 92.88 396 ARG A CA 1
ATOM 3017 C C . ARG A 1 396 ? -12.650 5.333 7.526 1.00 92.88 396 ARG A C 1
ATOM 3019 O O . ARG A 1 396 ? -13.103 6.472 7.503 1.00 92.88 396 ARG A O 1
ATOM 3026 N N . TRP A 1 397 ? -13.424 4.254 7.526 1.00 91.19 397 TRP A N 1
ATOM 3027 C CA . TRP A 1 397 ? -14.870 4.318 7.302 1.00 91.19 397 TRP A CA 1
ATOM 3028 C C . TRP A 1 397 ? -15.680 4.198 8.586 1.00 91.19 397 TRP A C 1
ATOM 3030 O O . TRP A 1 397 ? -16.765 4.772 8.676 1.00 91.19 397 TRP A O 1
ATOM 3040 N N . GLY A 1 398 ? -15.141 3.501 9.589 1.00 93.69 398 GLY A N 1
ATOM 3041 C CA . GLY A 1 398 ? -15.717 3.307 10.916 1.00 93.69 398 GLY A CA 1
ATOM 3042 C C . GLY A 1 398 ? -15.410 4.467 11.866 1.00 93.69 398 GLY A C 1
ATOM 3043 O O . GLY A 1 398 ? -16.232 5.358 12.094 1.00 93.69 398 GLY A O 1
ATOM 3044 N N . CYS A 1 399 ? -14.208 4.456 12.430 1.00 95.25 399 CYS A N 1
ATOM 3045 C CA . CYS A 1 399 ? -13.789 5.347 13.506 1.00 95.25 399 CYS A CA 1
ATOM 3046 C C . CYS A 1 399 ? -13.807 6.828 13.105 1.00 95.25 399 CYS A C 1
ATOM 3048 O O . CYS A 1 399 ? -14.247 7.661 13.894 1.00 95.25 399 CYS A O 1
ATOM 3050 N N . PHE A 1 400 ? -13.392 7.160 11.877 1.00 93.12 400 PHE A N 1
ATOM 3051 C CA . PHE A 1 400 ? -13.405 8.545 11.390 1.00 93.12 400 PHE A CA 1
ATOM 3052 C C . PHE A 1 400 ? -14.805 9.166 11.405 1.00 93.12 400 PHE A C 1
ATOM 3054 O O . PHE A 1 400 ? -14.973 10.313 11.813 1.00 93.12 400 PHE A O 1
ATOM 3061 N N . ALA A 1 401 ? -15.831 8.414 10.992 1.00 91.31 401 ALA A N 1
ATOM 3062 C CA . ALA A 1 401 ? -17.185 8.956 10.967 1.00 91.31 401 ALA A CA 1
ATOM 3063 C C . ALA A 1 401 ? -17.736 9.168 12.385 1.00 91.31 401 ALA A C 1
ATOM 3065 O O . ALA A 1 401 ? -18.449 10.143 12.604 1.00 91.31 401 ALA A O 1
ATOM 3066 N N . CYS A 1 402 ? -17.379 8.303 13.343 1.00 92.75 402 CYS A N 1
ATOM 3067 C CA . CYS A 1 402 ? -17.725 8.497 14.753 1.00 92.75 402 CYS A CA 1
ATOM 3068 C C . CYS A 1 402 ? -17.079 9.767 15.321 1.00 92.75 402 CYS A C 1
ATOM 3070 O O . CYS A 1 402 ? -17.749 10.550 15.987 1.00 92.75 402 CYS A O 1
ATOM 3072 N N . GLU A 1 403 ? -15.792 9.985 15.029 1.00 90.81 403 GLU A N 1
ATOM 3073 C CA . GLU A 1 403 ? -15.051 11.184 15.437 1.00 90.81 403 GLU A CA 1
ATOM 3074 C C . GLU A 1 403 ? -15.687 12.452 14.853 1.00 90.81 403 GLU A C 1
ATOM 3076 O O . GLU A 1 403 ? -16.000 13.382 15.594 1.00 90.81 403 GLU A O 1
ATOM 3081 N N . ARG A 1 404 ? -15.981 12.453 13.546 1.00 90.25 404 ARG A N 1
ATOM 3082 C CA . ARG A 1 404 ? -16.631 13.582 12.864 1.00 90.25 404 ARG A CA 1
ATOM 3083 C C . ARG A 1 404 ? -18.036 13.869 13.395 1.00 90.25 404 ARG A C 1
ATOM 3085 O O . ARG A 1 404 ? -18.416 15.027 13.511 1.00 90.25 404 ARG A O 1
ATOM 3092 N N . ALA A 1 405 ? -18.816 12.829 13.684 1.00 90.31 405 ALA A N 1
ATOM 3093 C CA . ALA A 1 405 ? -20.183 12.968 14.182 1.00 90.31 405 ALA A CA 1
ATOM 3094 C C . ALA A 1 405 ? -20.260 13.195 15.702 1.00 90.31 405 ALA A C 1
ATOM 3096 O O . ALA A 1 405 ? -21.357 13.391 16.220 1.00 90.31 405 ALA A O 1
ATOM 3097 N N . GLN A 1 406 ? -19.127 13.112 16.413 1.00 89.88 406 GLN A N 1
ATOM 3098 C CA . GLN A 1 406 ? -19.042 13.143 17.878 1.00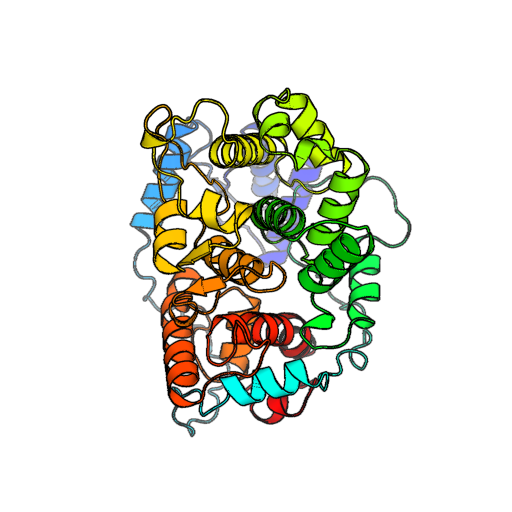 89.88 406 GLN A CA 1
ATOM 3099 C C . GLN A 1 406 ? -20.015 12.171 18.570 1.00 89.88 406 GLN A C 1
ATOM 3101 O O . GLN A 1 406 ? -20.498 12.413 19.673 1.00 89.88 406 GLN A O 1
ATOM 3106 N N . THR A 1 407 ? -20.324 11.054 17.912 1.00 91.38 407 THR A N 1
ATOM 3107 C CA . THR A 1 407 ? -21.236 10.030 18.422 1.00 91.38 407 THR A CA 1
ATOM 3108 C C . THR A 1 407 ? -20.875 8.665 17.854 1.00 91.38 407 THR A C 1
ATOM 3110 O O . THR A 1 407 ? -20.253 8.554 16.794 1.00 91.38 407 THR A O 1
ATOM 3113 N N . ARG A 1 408 ? -21.259 7.597 18.556 1.00 92.00 408 ARG A N 1
ATOM 3114 C CA . ARG A 1 408 ? -21.001 6.228 18.108 1.00 92.00 408 ARG A CA 1
ATOM 3115 C C . ARG A 1 408 ? -21.943 5.873 16.964 1.00 92.00 408 ARG A C 1
ATOM 3117 O O . ARG A 1 408 ? -23.139 5.688 17.157 1.00 92.00 408 ARG A O 1
ATOM 3124 N N . LEU A 1 409 ? -21.367 5.721 15.779 1.00 92.62 409 LEU A N 1
ATOM 3125 C CA . LEU A 1 409 ? -22.017 5.149 14.608 1.00 92.62 409 LEU A CA 1
ATOM 3126 C C . LEU A 1 409 ? -21.396 3.761 14.400 1.00 92.62 409 LEU A C 1
ATOM 3128 O O . LEU A 1 409 ? -20.302 3.690 13.847 1.00 92.62 409 LEU A O 1
ATOM 3132 N N . PRO A 1 410 ? -21.979 2.661 14.902 1.00 93.94 410 PRO A N 1
ATOM 3133 C CA . PRO A 1 410 ? -21.388 1.334 14.731 1.00 93.94 410 PRO A CA 1
ATOM 3134 C C . PRO A 1 410 ? -21.431 0.900 13.258 1.00 93.94 410 PRO A C 1
ATOM 3136 O O . PRO A 1 410 ? -22.404 1.172 12.561 1.00 93.94 410 PRO A O 1
ATOM 3139 N N . VAL A 1 411 ? -20.362 0.258 12.771 1.00 94.38 411 VAL A N 1
ATOM 3140 C CA . VAL A 1 411 ? -20.359 -0.470 11.480 1.00 94.38 411 VAL A CA 1
ATOM 3141 C C . VAL A 1 411 ? -20.593 -1.959 11.642 1.00 94.38 411 VAL A C 1
ATOM 3143 O O . VAL A 1 411 ? -21.095 -2.581 10.722 1.00 94.38 411 VAL A O 1
ATOM 3146 N N . GLY A 1 412 ? -20.250 -2.530 12.789 1.00 95.12 412 GLY A N 1
ATOM 3147 C CA . GLY A 1 412 ? -20.345 -3.965 13.017 1.00 95.12 412 GLY A CA 1
ATOM 3148 C C . GLY A 1 412 ? -20.181 -4.315 14.492 1.00 95.12 412 GLY A C 1
ATOM 3149 O O . GLY A 1 412 ? -19.974 -3.404 15.309 1.00 95.12 412 GLY A O 1
ATOM 3150 N N . PRO A 1 413 ? -20.275 -5.608 14.841 1.00 96.62 413 PRO A N 1
ATOM 3151 C CA . PRO A 1 413 ? -20.201 -6.074 16.224 1.00 96.62 413 PRO A CA 1
ATOM 3152 C C . PRO A 1 413 ? -18.930 -5.634 16.964 1.00 96.62 413 PRO A C 1
ATOM 3154 O O . PRO A 1 413 ? -19.023 -5.256 18.136 1.00 96.62 413 PRO A O 1
ATOM 3157 N N . ILE A 1 414 ? -17.777 -5.545 16.288 1.00 96.12 414 ILE A N 1
ATOM 3158 C CA . ILE A 1 414 ? -16.517 -5.072 16.882 1.00 96.12 414 ILE A CA 1
ATOM 3159 C C . ILE A 1 414 ? -16.611 -3.664 17.484 1.00 96.12 414 ILE A C 1
ATOM 3161 O O . ILE A 1 414 ? -15.885 -3.324 18.417 1.00 96.12 414 ILE A O 1
ATOM 3165 N N . CYS A 1 415 ? -17.548 -2.832 17.015 1.00 95.88 415 CYS A N 1
ATOM 3166 C CA . CYS A 1 415 ? -17.750 -1.488 17.558 1.00 95.88 415 CYS A CA 1
ATOM 3167 C C . CYS A 1 415 ? -18.218 -1.496 19.025 1.00 95.88 415 CYS A C 1
ATOM 3169 O O . CYS A 1 415 ? -18.119 -0.462 19.686 1.00 95.88 415 CYS A O 1
ATOM 3171 N N . SER A 1 416 ? -18.699 -2.631 19.545 1.00 94.81 416 SER A N 1
ATOM 3172 C CA . SER A 1 416 ? -18.993 -2.802 20.975 1.00 94.81 416 SER A CA 1
ATOM 3173 C C . SER A 1 416 ? -17.746 -2.685 21.864 1.00 94.81 416 SER A C 1
ATOM 3175 O O . SER A 1 416 ? -17.857 -2.235 23.003 1.00 94.81 416 SER A O 1
ATOM 3177 N N . GLU A 1 417 ? -16.558 -2.978 21.327 1.00 93.88 417 GLU A N 1
ATOM 3178 C CA . GLU A 1 417 ? -15.268 -2.862 22.026 1.00 93.88 417 GLU A CA 1
ATOM 3179 C C . GLU A 1 417 ? -14.720 -1.423 22.033 1.00 93.88 417 GLU A C 1
ATOM 3181 O O . GLU A 1 417 ? -13.722 -1.118 22.689 1.00 93.88 417 GLU A O 1
ATOM 3186 N N . CYS A 1 418 ? -15.367 -0.511 21.300 1.00 92.94 418 CYS A N 1
ATOM 3187 C CA . CYS A 1 418 ? -14.916 0.864 21.149 1.00 92.94 418 CYS A CA 1
ATOM 3188 C C . CYS A 1 418 ? -14.926 1.621 22.490 1.00 92.94 418 CYS A C 1
ATOM 3190 O O . CYS A 1 418 ? -15.891 1.573 23.261 1.00 92.94 418 CYS A O 1
ATOM 3192 N N . ARG A 1 419 ? -13.864 2.392 22.736 1.00 89.81 419 ARG A N 1
ATOM 3193 C CA . ARG A 1 419 ? -13.658 3.253 23.910 1.00 89.81 419 ARG A CA 1
ATOM 3194 C C . ARG A 1 419 ? -13.820 4.747 23.616 1.00 89.81 419 ARG A C 1
ATOM 3196 O O . ARG A 1 419 ? -13.516 5.552 24.495 1.00 89.81 419 ARG A O 1
ATOM 3203 N N . LEU A 1 420 ? -14.246 5.129 22.405 1.00 79.56 420 LEU A N 1
ATOM 3204 C CA . LEU A 1 420 ? -14.596 6.522 22.091 1.00 79.56 420 LEU A CA 1
ATOM 3205 C C . LEU A 1 420 ? -15.722 7.044 22.984 1.00 79.56 420 LEU A C 1
ATOM 3207 O O . LEU A 1 420 ? -16.711 6.293 23.178 1.00 79.56 420 LEU A O 1
#

Secondary structure (DSSP, 8-state):
-HHHHHHHHHHHHHHHHT--TT-EEE--S-HHHHHHHHHHHHTTTPEEE-TTTT--HHHHHHHHHHHHH------S---PPPPPPPP--S------SHHHHHHHHHHTT----GGG--S---TT-------------S--SS-HHHHHHHHHTTS-SSSTTSHHHHHHHHHHHTT--HHHHHHHHHHHHHT-SS--HHHHHHHHHHHHHH-GGGGSHHHHHHS-HHHHHHHHHHTT--SSHHHHHHHHHHHHHHH--TT--GGG---HHHHHHHHSEEEHHHHHHHHTPBPTTTSSBSSTTTTSHHHHHHHHHHHHTTT--EEETGGGSPP---HHHHHHHHHTTS---TTS-HHHHHHHHHHHHHHHHHHH---SSTTTTTSHHHHHHHHHHIIIIIIHHHHHHTS----SGGGGG---

Radius of gyration: 23.93 Å; Cα contacts (8 Å, |Δi|>4): 555; chains: 1; bounding box: 53×64×59 Å

pLDDT: mean 85.47, std 20.13, range [30.05, 98.75]

Solvent-accessible surface area (backbone atoms only — not comparable to full-atom values): 23424 Å² total; per-residue (Å²): 110,65,56,64,52,22,44,51,50,39,53,51,52,26,65,74,62,77,53,42,60,77,39,76,44,79,53,90,63,56,62,74,56,47,56,29,36,40,60,35,28,48,77,53,49,23,44,70,44,47,92,56,61,85,49,51,76,66,53,48,52,52,52,50,55,50,50,73,74,60,66,69,84,86,76,76,81,75,96,64,88,73,76,81,80,72,84,87,83,69,90,71,68,65,48,79,48,45,44,26,54,50,17,43,43,27,60,68,38,58,41,50,64,65,85,65,66,76,84,60,82,64,98,75,73,78,71,81,95,66,98,70,87,89,84,85,78,80,92,72,76,83,53,73,64,60,55,50,59,54,56,53,62,72,44,59,42,29,64,77,53,35,52,68,38,44,50,49,48,54,41,41,77,72,68,47,50,57,42,55,45,22,38,47,51,52,59,50,45,38,57,66,79,80,64,58,62,59,59,47,53,50,19,42,50,51,30,44,71,79,42,52,54,67,65,36,32,65,51,28,43,70,47,58,64,66,62,47,18,52,48,34,46,74,32,65,47,45,92,46,36,70,64,50,32,54,32,50,27,39,35,16,49,63,54,28,70,80,90,61,56,90,83,71,57,85,48,48,56,38,36,29,34,63,70,22,44,41,38,46,67,56,35,56,54,51,29,67,35,56,36,87,92,75,68,42,55,37,29,47,62,32,48,42,75,56,39,36,46,51,44,55,43,37,34,37,57,70,26,67,21,57,53,42,63,50,63,74,37,61,46,60,72,48,76,30,30,47,44,29,39,40,34,51,43,41,46,86,50,80,91,54,57,66,79,73,32,38,61,61,54,31,49,50,50,47,54,18,23,74,74,59,18,25,37,58,60,84,93,32,42,51,16,34,59,30,36,34,64,41,34,36,47,40,9,57,66,30,47,44,50,20,62,75,64,74,43,92,57,68,34,38,79,74,50,75,58,47,66,115

Organism: NCBI:txid2961651

Mean predicted aligned error: 12.34 Å

Nearest PDB structures (foldseek):
  7xbs-assembly1_A  TM=3.334E-01  e=3.415E+00  Saccharothrix mutabilis subsp. capreolus
  7xbv-assembly1_A  TM=3.322E-01  e=5.227E+00  Saccharothrix mutabilis subsp. capreolus